Protein AF-0000000075578229 (afdb_homodimer)

InterPro domains:
  IPR000600 ROK family [PF00480] (3-303)
  IPR000600 ROK family [PTHR18964] (3-301)
  IPR043129 ATPase, nucleotide binding domain [SSF53067] (3-303)

Radius of gyration: 25.8 Å; Cα contacts (8 Å, |Δi|>4): 1495; chains: 2; bounding box: 61×75×53 Å

Organism: Acetobacterium woodii (strain ATCC 29683 / DSM 1030 / JCM 2381 / KCTC 1655 / WB1) (NCBI:txid931626)

pLDDT: mean 96.01, std 3.95, range [65.25, 98.88]

Foldseek 3Di:
DFKFWEDDLFKIKIFDADQQLDGPDMDMDTCPLVVADVVSLVVVLVRVVVRCVVVVPAAEFFYAAQAFAFLVQQWGCDHVSSRDHGHRSQCSNVVVDRHHYGYAHQQQLLVLSCCSNRDVDPFQWEKEWEAEQFIFIWTGHRLATDLDNGRPPRRLQADAFDADPDADPVGHGRGLRCQAHFNNLLVQLVVVVVVPDDWPLVPDPDSTLVVLLVRVVVPTPSSVVSLLRNLLSLLVSVQVVCVVRQGQAYEYHYDNCVSDPVSQVSNQVSNLVNHPCSPPGRHHYYYIDQHPCSRRSSRRCNVSRD/DFKFWEDDLFKIKIFDADQQLDTPDMDMDTCPLVVADVVSLVVVLVRVVVRCVVVVPAAEFFYAAQAFAFLVQQWGCDHVSSRDHGHRSQCSNVVVDRHHYGYAHQQQLLVLSCCSNRDVDPFQWEKEWEAEQFIFIWTGHNLATDLDNGRPPRRLQADAFDADPDADPVGHGRGLRCQAHFNNLLVQLVVVVVVPDDWPLVPDPDSTLVVLLVRVVVPTPSSVVSLLRNLLSLLQSVQVVCVVRQGQAYEYHYDNCVSDPVSQVSNQVSNLVNHPCSPPGRHHYYYIDQHPCSRRSSRRCNVSRD

Solvent-accessible surface area (backbone atoms only — not comparable to full-atom values): 29867 Å² total; per-residue (Å²): 106,23,30,5,24,26,47,45,52,59,39,31,37,35,30,39,22,43,86,77,62,43,74,77,45,72,51,68,50,73,45,52,50,82,66,46,68,71,52,44,51,51,52,50,50,53,52,50,52,55,51,34,70,78,40,71,85,62,52,50,38,18,34,10,35,69,47,38,35,32,46,87,42,51,30,37,50,36,23,74,69,52,71,43,63,64,39,52,59,42,57,61,47,37,74,75,35,97,42,49,62,44,58,41,38,31,40,37,15,29,31,42,24,23,40,72,65,36,65,43,43,91,51,46,28,35,36,26,38,30,22,26,75,44,33,36,21,13,39,29,53,80,54,20,60,50,45,30,61,41,22,52,19,18,36,50,20,60,25,73,56,49,89,55,98,58,67,40,93,78,72,47,62,11,24,38,25,60,42,43,10,36,50,22,40,42,52,50,51,52,54,43,44,75,74,63,52,78,54,76,67,76,75,48,84,70,83,42,50,65,49,40,51,52,38,25,76,71,62,31,65,54,33,38,50,42,51,49,50,18,22,43,53,46,8,48,53,51,25,35,48,33,22,49,50,16,42,50,31,33,31,37,28,43,68,62,41,73,58,40,66,68,54,50,51,51,29,50,53,37,19,55,76,52,34,78,46,50,91,73,50,66,53,46,75,44,64,48,63,55,66,92,49,14,26,26,44,5,12,26,49,43,81,75,27,108,106,22,32,5,23,24,49,45,54,59,39,32,37,34,30,40,22,44,86,78,62,44,74,78,45,72,50,70,49,73,44,52,48,84,67,45,69,71,52,44,52,51,52,49,49,52,51,50,53,55,51,36,71,77,40,71,85,63,54,51,36,18,35,13,35,68,47,38,35,32,48,85,43,50,30,36,49,34,22,72,70,52,71,42,64,64,38,53,58,42,57,60,48,38,74,75,35,98,42,48,62,44,60,41,38,31,40,36,14,30,31,42,22,23,39,72,65,35,65,42,43,92,52,45,27,35,35,26,38,29,23,27,75,44,32,37,21,13,39,30,52,81,53,19,60,50,45,32,61,42,23,51,19,17,37,49,18,60,26,73,55,47,89,56,97,59,68,40,94,78,72,45,63,11,22,37,25,60,42,40,10,37,51,23,38,43,52,50,52,51,55,42,44,75,72,65,51,77,55,75,68,76,73,46,85,70,82,41,51,64,48,40,52,52,37,26,76,72,61,31,65,54,35,36,50,41,51,48,50,18,21,45,52,46,8,47,50,51,24,36,49,33,23,50,51,15,43,52,31,34,30,37,28,42,66,64,42,73,57,40,65,68,52,48,52,50,28,50,53,36,21,53,75,52,34,76,47,51,91,74,50,66,53,46,77,44,65,48,64,53,66,91,48,13,26,28,44,5,12,25,48,42,82,76,27,107

Sequence (612 aa):
MGIGIDLGGTTVKGAVVNDQGEILNNRSFKTDGFRGYPEILNDMKELIKELLTLSPGEKRVGIGIPGILSGDGNTIVSCPNLNWQNIPLKHDLESELALEVLLVNDATAASIAEAAFGSTQGHKNSVMITLGTGVGGGVILNNRIISGAHGVASEIGHLLMEKNFYTCSCGKNGCLETFASATAIIKYCQMQLERGRKSTLRTVVDFDGKAILNAAKAGDPLAEEAVHRLAKYLGWAIANICGIIDPSIIAIGGGLSYAGEFLLEIIKIETIKRLTYPDIATPEIVLARFRNEAGMIGCANLQHYLMGIGIDLGGTTVKGAVVNDQGEILNNRSFKTDGFRGYPEILNDMKELIKELLTLSPGEKRVGIGIPGILSGDGNTIVSCPNLNWQNIPLKHDLESELALEVLLVNDATAASIAEAAFGSTQGHKNSVMITLGTGVGGGVILNNRIISGAHGVASEIGHLLMEKNFYTCSCGKNGCLETFASATAIIKYCQMQLERGRKSTLRTVVDFDGKAILNAAKAGDPLAEEAVHRLAKYLGWAIANICGIIDPSIIAIGGGLSYAGEFLLEIIKIETIKRLTYPDIATPEIVLARFRNEAGMIGCANLQHYL

Secondary structure (DSSP, 8-state):
-EEEEEE-SSEEEEEEE-TTS-EEEEEEEE--GGG-HHHHHHHHHHHHHHHHHH-TT--EEEEEESSEE-TTS-SEEEEGGGTEEEE-HHHHHHHHSSSEEEEEEHHHHHHHHHHHHSTTTT-SSEEEEEESSSEEEEEEETTEE---SSS-TT-GGG-B-S--SSB-TTS-BSBTHHHHSHHHHHHHHHHHHHTT---GGGG-SS-SHHHHHHHHHTT-HHHHHHHHHHHHHHHHHHHHHHHHH--SEEEEESGGGGGTHHHHHHHHHHHHTT-SSTTT---EEEE-S-GGGHHHHHHHTGGGG-/-EEEEEE-SSEEEEEEE-TTS-EEEEEEEE--GGG-HHHHHHHHHHHHHHHHHH-TT--EEEEEESSEE-TTS-SEEEEGGGTEEEE-HHHHHHHHSSSEEEEEEHHHHHHHHHHHHSTTTT-SSEEEEEESSSEEEEEEETTEE---SSS-TT-GGG-B-S--SSB-TTS-BSBTHHHHSHHHHHHHHHHHHHTT---GGGG-SS-SHHHHHHHHHTT-HHHHHHHHHHHHHHHHHHHHHHHHH--SEEEEESGGGGGTHHHHHHHHHHHHTT-SSTTT---EEEE-S-GGGHHHHHHHTGGGG-

Structure (mmCIF, N/CA/C/O backbone):
data_AF-0000000075578229-model_v1
#
loop_
_entity.id
_entity.type
_entity.pdbx_description
1 polymer 'Glucokinase GlcK'
#
loop_
_atom_site.group_PDB
_atom_site.id
_atom_site.type_symbol
_atom_site.label_atom_id
_atom_site.label_alt_id
_atom_site.label_comp_id
_atom_site.label_asym_id
_atom_site.label_entity_id
_atom_site.label_seq_id
_atom_site.pdbx_PDB_ins_code
_atom_site.Cartn_x
_atom_site.Cartn_y
_atom_site.Cartn_z
_atom_site.occupancy
_atom_site.B_iso_or_equiv
_atom_site.auth_seq_id
_atom_site.auth_comp_id
_atom_site.auth_asym_id
_atom_site.auth_atom_id
_atom_site.pdbx_PDB_model_num
ATOM 1 N N . MET A 1 1 ? 23.062 -15.328 -17.641 1 87.88 1 MET A N 1
ATOM 2 C CA . MET A 1 1 ? 22.453 -16.609 -17.281 1 87.88 1 MET A CA 1
ATOM 3 C C . MET A 1 1 ? 22.25 -16.719 -15.781 1 87.88 1 MET A C 1
ATOM 5 O O . MET A 1 1 ? 22.953 -16.062 -15.008 1 87.88 1 MET A O 1
ATOM 9 N N . GLY A 1 2 ? 21.141 -17.359 -15.398 1 95.62 2 GLY A N 1
ATOM 10 C CA . GLY A 1 2 ? 20.875 -17.609 -13.984 1 95.62 2 GLY A CA 1
ATOM 11 C C . GLY A 1 2 ? 20.172 -18.922 -13.727 1 95.62 2 GLY A C 1
ATOM 12 O O . GLY A 1 2 ? 19.656 -19.547 -14.656 1 95.62 2 GLY A O 1
ATOM 13 N N . ILE A 1 3 ? 20.328 -19.406 -12.523 1 98 3 ILE A N 1
ATOM 14 C CA . ILE A 1 3 ? 19.594 -20.594 -12.086 1 98 3 ILE A CA 1
ATOM 15 C C . ILE A 1 3 ? 18.453 -20.188 -11.164 1 98 3 ILE A C 1
ATOM 17 O O . ILE A 1 3 ? 18.656 -19.453 -10.188 1 98 3 ILE A O 1
ATOM 21 N N . GLY A 1 4 ? 17.25 -20.594 -11.523 1 98.62 4 GLY A N 1
ATOM 22 C CA . GLY A 1 4 ? 16.062 -20.312 -10.734 1 98.62 4 GLY A CA 1
ATOM 23 C C . GLY A 1 4 ? 15.312 -21.578 -10.328 1 98.62 4 GLY A C 1
ATOM 24 O O . GLY A 1 4 ? 15.148 -22.5 -11.141 1 98.62 4 GLY A O 1
ATOM 25 N N . ILE A 1 5 ? 14.914 -21.656 -9.062 1 98.44 5 ILE A N 1
ATOM 26 C CA . ILE A 1 5 ? 14.164 -22.781 -8.531 1 98.44 5 ILE A CA 1
ATOM 27 C C . ILE A 1 5 ? 12.82 -22.312 -7.98 1 98.44 5 ILE A C 1
ATOM 29 O O . ILE A 1 5 ? 12.758 -21.312 -7.246 1 98.44 5 ILE A O 1
ATOM 33 N N . ASP A 1 6 ? 11.805 -22.938 -8.344 1 97.75 6 ASP A N 1
ATOM 34 C CA . ASP A 1 6 ? 10.453 -22.719 -7.848 1 97.75 6 ASP A CA 1
ATOM 35 C C . ASP A 1 6 ? 10.031 -23.844 -6.902 1 97.75 6 ASP A C 1
ATOM 37 O O . ASP A 1 6 ? 9.672 -24.938 -7.352 1 97.75 6 ASP A O 1
ATOM 41 N N . LEU A 1 7 ? 10.086 -23.547 -5.637 1 95.88 7 LEU A N 1
ATOM 42 C CA . LEU A 1 7 ? 9.688 -24.516 -4.613 1 95.88 7 LEU A CA 1
ATOM 43 C C . LEU A 1 7 ? 8.18 -24.531 -4.43 1 95.88 7 LEU A C 1
ATOM 45 O O . LEU A 1 7 ? 7.609 -23.594 -3.865 1 95.88 7 LEU A O 1
ATOM 49 N N . GLY A 1 8 ? 7.531 -25.547 -4.926 1 90.38 8 GLY A N 1
ATOM 50 C CA . GLY A 1 8 ? 6.098 -25.703 -4.754 1 90.38 8 GLY A CA 1
ATOM 51 C C . GLY A 1 8 ? 5.734 -26.734 -3.693 1 90.38 8 GLY A C 1
ATOM 52 O O . GLY A 1 8 ? 6.598 -27.469 -3.223 1 90.38 8 GLY A O 1
ATOM 53 N N . GLY A 1 9 ? 4.492 -26.719 -3.309 1 84.94 9 GLY A N 1
ATOM 54 C CA . GLY A 1 9 ? 4.023 -27.688 -2.338 1 84.94 9 GLY A CA 1
ATOM 55 C C . GLY A 1 9 ? 4.047 -29.125 -2.861 1 84.94 9 GLY A C 1
ATOM 56 O O . GLY A 1 9 ? 4.316 -30.062 -2.107 1 84.94 9 GLY A O 1
ATOM 57 N N . THR A 1 10 ? 3.867 -29.297 -4.184 1 85.94 10 THR A N 1
ATOM 58 C CA . THR A 1 10 ? 3.766 -30.625 -4.777 1 85.94 10 THR A CA 1
ATOM 59 C C . THR A 1 10 ? 5.004 -30.938 -5.609 1 85.94 10 THR A C 1
ATOM 61 O O . THR A 1 10 ? 5.434 -32.094 -5.676 1 85.94 10 THR A O 1
ATOM 64 N N . THR A 1 11 ? 5.496 -29.922 -6.227 1 92.44 11 THR A N 1
ATOM 65 C CA . THR A 1 11 ? 6.625 -30.125 -7.129 1 92.44 11 THR A CA 1
ATOM 66 C C . THR A 1 11 ? 7.656 -29 -6.945 1 92.44 11 THR A C 1
ATOM 68 O O . THR A 1 11 ? 7.297 -27.875 -6.633 1 92.44 11 THR A O 1
ATOM 71 N N . VAL A 1 12 ? 8.82 -29.328 -7.066 1 95.88 12 VAL A N 1
ATOM 72 C CA . VAL A 1 12 ? 9.914 -28.359 -7.16 1 95.88 12 VAL A CA 1
ATOM 73 C C . VAL A 1 12 ? 10.469 -28.344 -8.578 1 95.88 12 VAL A C 1
ATOM 75 O O . VAL A 1 12 ? 10.773 -29.406 -9.141 1 95.88 12 VAL A O 1
ATOM 78 N N . LYS A 1 13 ? 10.516 -27.172 -9.148 1 97.44 13 LYS A N 1
ATOM 79 C CA . LYS A 1 13 ? 11.031 -27 -10.508 1 97.44 13 LYS A CA 1
ATOM 80 C C . LYS A 1 13 ? 12.266 -26.094 -10.516 1 97.44 13 LYS A C 1
ATOM 82 O O . LYS A 1 13 ? 12.32 -25.109 -9.781 1 97.44 13 LYS A O 1
ATOM 87 N N . GLY A 1 14 ? 13.227 -26.5 -11.25 1 98 14 GLY A N 1
ATOM 88 C CA . GLY A 1 14 ? 14.438 -25.703 -11.445 1 98 14 GLY A CA 1
ATOM 89 C C . GLY A 1 14 ? 14.828 -25.578 -12.906 1 98 14 GLY A C 1
ATOM 90 O O . GLY A 1 14 ? 14.555 -26.453 -13.719 1 98 14 GLY A O 1
ATOM 91 N N . ALA A 1 15 ? 15.508 -24.422 -13.188 1 98.12 15 ALA A N 1
ATOM 92 C CA . ALA A 1 15 ? 15.883 -24.203 -14.586 1 98.12 15 ALA A CA 1
ATOM 93 C C . ALA A 1 15 ? 17.109 -23.312 -14.703 1 98.12 15 ALA A C 1
ATOM 95 O O . ALA A 1 15 ? 17.422 -22.547 -13.789 1 98.12 15 ALA A O 1
ATOM 96 N N . VAL A 1 16 ? 17.859 -23.516 -15.773 1 98 16 VAL A N 1
ATOM 97 C CA . VAL A 1 16 ? 18.828 -22.547 -16.25 1 98 16 VAL A CA 1
ATOM 98 C C . VAL A 1 16 ? 18.156 -21.578 -17.234 1 98 16 VAL A C 1
ATOM 100 O O . VAL A 1 16 ? 17.5 -22 -18.188 1 98 16 VAL A O 1
ATOM 103 N N . VAL A 1 17 ? 18.25 -20.281 -16.891 1 97.94 17 VAL A N 1
ATOM 104 C CA . VAL A 1 17 ? 17.594 -19.25 -17.688 1 97.94 17 VAL A CA 1
ATOM 105 C C . VAL A 1 17 ? 18.641 -18.344 -18.328 1 97.94 17 VAL A C 1
ATOM 107 O O . VAL A 1 17 ? 19.578 -17.906 -17.672 1 97.94 17 VAL A O 1
ATOM 110 N N . ASN A 1 18 ? 18.547 -18.078 -19.625 1 96.5 18 ASN A N 1
ATOM 111 C CA . ASN A 1 18 ? 19.531 -17.234 -20.281 1 96.5 18 ASN A CA 1
ATOM 112 C C . ASN A 1 18 ? 19.203 -15.75 -20.125 1 96.5 18 ASN A C 1
ATOM 114 O O . ASN A 1 18 ? 18.25 -15.398 -19.406 1 96.5 18 ASN A O 1
ATOM 118 N N . ASP A 1 19 ? 19.922 -14.883 -20.812 1 94.88 19 ASP A N 1
ATOM 119 C CA . ASP A 1 19 ? 19.844 -13.438 -20.625 1 94.88 19 ASP A CA 1
ATOM 120 C C . ASP A 1 19 ? 18.609 -12.867 -21.328 1 94.88 19 ASP A C 1
ATOM 122 O O . ASP A 1 19 ? 18.297 -11.68 -21.172 1 94.88 19 ASP A O 1
ATOM 126 N N . GLN A 1 20 ? 17.891 -13.711 -21.984 1 95.94 20 GLN A N 1
ATOM 127 C CA . GLN A 1 20 ? 16.672 -13.273 -22.656 1 95.94 20 GLN A CA 1
ATOM 128 C C . GLN A 1 20 ? 15.43 -13.805 -21.953 1 95.94 20 GLN A C 1
ATOM 130 O O . GLN A 1 20 ? 14.305 -13.594 -22.422 1 95.94 20 GLN A O 1
ATOM 135 N N . GLY A 1 21 ? 15.641 -14.484 -20.859 1 96.31 21 GLY A N 1
ATOM 136 C CA . GLY A 1 21 ? 14.516 -15.016 -20.094 1 96.31 21 GLY A CA 1
ATOM 137 C C . GLY A 1 21 ? 14.031 -16.359 -20.609 1 96.31 21 GLY A C 1
ATOM 138 O O . GLY A 1 21 ? 12.945 -16.812 -20.234 1 96.31 21 GLY A O 1
ATOM 139 N N . GLU A 1 22 ? 14.828 -16.984 -21.422 1 97.38 22 GLU A N 1
ATOM 140 C CA . GLU A 1 22 ? 14.445 -18.297 -21.953 1 97.38 22 GLU A CA 1
ATOM 141 C C . GLU A 1 22 ? 14.977 -19.422 -21.094 1 97.38 22 GLU A C 1
ATOM 143 O O . GLU A 1 22 ? 16.125 -19.391 -20.641 1 97.38 22 GLU A O 1
ATOM 148 N N . ILE A 1 23 ? 14.18 -20.375 -20.875 1 97.44 23 ILE A N 1
ATOM 149 C CA . ILE A 1 23 ? 14.594 -21.562 -20.156 1 97.44 23 ILE A CA 1
ATOM 150 C C . ILE A 1 23 ? 15.398 -22.484 -21.062 1 97.44 23 ILE A C 1
ATOM 152 O O . ILE A 1 23 ? 14.891 -22.953 -22.078 1 97.44 23 ILE A O 1
ATOM 156 N N . LEU A 1 24 ? 16.594 -22.734 -20.766 1 96.38 24 LEU A N 1
ATOM 157 C CA . LEU A 1 24 ? 17.484 -23.578 -21.562 1 96.38 24 LEU A CA 1
ATOM 158 C C . LEU A 1 24 ? 17.312 -25.047 -21.172 1 96.38 24 LEU A C 1
ATOM 160 O O . LEU A 1 24 ? 17.344 -25.938 -22.031 1 96.38 24 LEU A O 1
ATOM 164 N N . ASN A 1 25 ? 17.234 -25.297 -19.922 1 93.44 25 ASN A N 1
ATOM 165 C CA . ASN A 1 25 ? 17.047 -26.609 -19.312 1 93.44 25 ASN A CA 1
ATOM 166 C C . ASN A 1 25 ? 16.219 -26.516 -18.031 1 93.44 25 ASN A C 1
ATOM 168 O O . ASN A 1 25 ? 16.234 -25.5 -17.359 1 93.44 25 ASN A O 1
ATOM 172 N N . ASN A 1 26 ? 15.477 -27.516 -17.891 1 94.88 26 ASN A N 1
ATOM 173 C CA . ASN A 1 26 ? 14.703 -27.562 -16.641 1 94.88 26 ASN A CA 1
ATOM 174 C C . ASN A 1 26 ? 14.664 -28.969 -16.062 1 94.88 26 ASN A C 1
ATOM 176 O O . ASN A 1 26 ? 14.898 -29.953 -16.781 1 94.88 26 ASN A O 1
ATOM 180 N N . ARG A 1 27 ? 14.578 -29.047 -14.828 1 95.69 27 ARG A N 1
ATOM 181 C CA . ARG A 1 27 ? 14.438 -30.266 -14.039 1 95.69 27 ARG A CA 1
ATOM 182 C C . ARG A 1 27 ? 13.375 -30.094 -12.961 1 95.69 27 ARG A C 1
ATOM 184 O O . ARG A 1 27 ? 13.047 -28.969 -12.57 1 95.69 27 ARG A O 1
ATOM 191 N N . SER A 1 28 ? 12.82 -31.203 -12.586 1 95.81 28 SER A N 1
ATOM 192 C CA . SER A 1 28 ? 11.844 -31.125 -11.508 1 95.81 28 SER A CA 1
ATOM 193 C C . SER A 1 28 ? 11.805 -32.438 -10.703 1 95.81 28 SER A C 1
ATOM 195 O O . SER A 1 28 ? 12.32 -33.438 -11.148 1 95.81 28 SER A O 1
ATOM 197 N N . PHE A 1 29 ? 11.312 -32.406 -9.508 1 93.88 29 PHE A N 1
ATOM 198 C CA . PHE A 1 29 ? 11.008 -33.562 -8.688 1 93.88 29 PHE A CA 1
ATOM 199 C C . PHE A 1 29 ? 9.773 -33.312 -7.828 1 93.88 29 PHE A C 1
ATOM 201 O O . PHE A 1 29 ? 9.375 -32.156 -7.629 1 93.88 29 PHE A O 1
ATOM 208 N N . LYS A 1 30 ? 9.195 -34.375 -7.379 1 91.75 30 LYS A N 1
ATOM 209 C CA . LYS A 1 30 ? 8.031 -34.281 -6.504 1 91.75 30 LYS A CA 1
ATOM 210 C C . LYS A 1 30 ? 8.453 -33.969 -5.066 1 91.75 30 LYS A C 1
ATOM 212 O O . LYS A 1 30 ? 9.398 -34.562 -4.551 1 91.75 30 LYS A O 1
ATOM 217 N N . THR A 1 31 ? 7.988 -32.906 -4.422 1 81.38 31 THR A N 1
ATOM 218 C CA . THR A 1 31 ? 8.312 -32.531 -3.053 1 81.38 31 THR A CA 1
ATOM 219 C C . THR A 1 31 ? 7.824 -33.562 -2.061 1 81.38 31 THR A C 1
ATOM 221 O O . THR A 1 31 ? 8.555 -33.969 -1.141 1 81.38 31 THR A O 1
ATOM 224 N N . ASP A 1 32 ? 6.688 -34.281 -2.307 1 76.19 32 ASP A N 1
ATOM 225 C CA . ASP A 1 32 ? 6.031 -35.188 -1.364 1 76.19 32 ASP A CA 1
ATOM 226 C C . ASP A 1 32 ? 6.07 -34.625 0.054 1 76.19 32 ASP A C 1
ATOM 228 O O . ASP A 1 32 ? 6.918 -35 0.86 1 76.19 32 ASP A O 1
ATOM 232 N N . GLY A 1 33 ? 5.266 -33.656 0.444 1 65.25 33 GLY A N 1
ATOM 233 C CA . GLY A 1 33 ? 5.223 -32.938 1.703 1 65.25 33 GLY A CA 1
ATOM 234 C C . GLY A 1 33 ? 5.375 -33.844 2.916 1 65.25 33 GLY A C 1
ATOM 235 O O . GLY A 1 33 ? 5.785 -33.375 3.986 1 65.25 33 GLY A O 1
ATOM 236 N N . PHE A 1 34 ? 5.219 -35.062 2.75 1 72.75 34 PHE A N 1
ATOM 237 C CA . PHE A 1 34 ? 5.266 -36.031 3.848 1 72.75 34 PHE A CA 1
ATOM 238 C C . PHE A 1 34 ? 6.699 -36.438 4.148 1 72.75 34 PHE A C 1
ATOM 240 O O . PHE A 1 34 ? 6.996 -36.938 5.238 1 72.75 34 PHE A O 1
ATOM 247 N N . ARG A 1 35 ? 7.664 -36.312 3.301 1 81.31 35 ARG A N 1
ATOM 248 C CA . ARG A 1 35 ? 9.047 -36.75 3.473 1 81.31 35 ARG A CA 1
ATOM 249 C C . ARG A 1 35 ? 9.797 -35.844 4.449 1 81.31 35 ARG A C 1
ATOM 251 O O . ARG A 1 35 ? 10.82 -36.25 5.004 1 81.31 35 ARG A O 1
ATOM 258 N N . GLY A 1 36 ? 9.328 -34.656 4.719 1 87.25 36 GLY A N 1
ATOM 259 C CA . GLY A 1 36 ? 9.961 -33.75 5.656 1 87.25 36 GLY A CA 1
ATOM 260 C C . GLY A 1 36 ? 11.055 -32.906 5.031 1 87.25 36 GLY A C 1
ATOM 261 O O . GLY A 1 36 ? 11.453 -33.156 3.889 1 87.25 36 GLY A O 1
ATOM 262 N N . TYR A 1 37 ? 11.727 -31.984 5.801 1 93.62 37 TYR A N 1
ATOM 263 C CA . TYR A 1 37 ? 12.672 -30.969 5.344 1 93.62 37 TYR A CA 1
ATOM 264 C C . TYR A 1 37 ? 13.984 -31.609 4.918 1 93.62 37 TYR A C 1
ATOM 266 O O . TYR A 1 37 ? 14.508 -31.297 3.842 1 93.62 37 TYR A O 1
ATOM 274 N N . PRO A 1 38 ? 14.562 -32.625 5.609 1 94.12 38 PRO A N 1
ATOM 275 C CA . PRO A 1 38 ? 15.867 -33.156 5.227 1 94.12 38 PRO A CA 1
ATOM 276 C C . PRO A 1 38 ? 15.852 -33.812 3.852 1 94.12 38 PRO A C 1
ATOM 278 O O . PRO A 1 38 ? 16.812 -33.688 3.086 1 94.12 38 PRO A O 1
ATOM 281 N N . GLU A 1 39 ? 14.82 -34.469 3.602 1 94.19 39 GLU A N 1
ATOM 282 C CA . GLU A 1 39 ? 14.719 -35.156 2.32 1 94.19 39 GLU A CA 1
ATOM 283 C C . GLU A 1 39 ? 14.57 -34.188 1.168 1 94.19 39 GLU A C 1
ATOM 285 O O . GLU A 1 39 ? 15.203 -34.344 0.121 1 94.19 39 GLU A O 1
ATOM 290 N N . ILE A 1 40 ? 13.75 -33.219 1.378 1 94.19 40 ILE A N 1
ATOM 291 C CA . ILE A 1 40 ? 13.555 -32.188 0.35 1 94.19 40 ILE A CA 1
ATOM 292 C C . ILE A 1 40 ? 14.859 -31.422 0.13 1 94.19 40 ILE A C 1
ATOM 294 O O . ILE A 1 40 ? 15.211 -31.109 -1.007 1 94.19 40 ILE A O 1
ATOM 298 N N . LEU A 1 41 ? 15.539 -31.172 1.217 1 95.56 41 LEU A N 1
ATOM 299 C CA . LEU A 1 41 ? 16.828 -30.484 1.137 1 95.56 41 LEU A CA 1
ATOM 300 C C . LEU A 1 41 ? 17.812 -31.281 0.278 1 95.56 41 LEU A C 1
ATOM 302 O O . LEU A 1 41 ? 18.5 -30.703 -0.564 1 95.56 41 LEU A O 1
ATOM 306 N N . ASN A 1 42 ? 17.844 -32.562 0.524 1 95.81 42 ASN A N 1
ATOM 307 C CA . ASN A 1 42 ? 18.734 -33.406 -0.252 1 95.81 42 ASN A CA 1
ATOM 308 C C . ASN A 1 42 ? 18.375 -33.406 -1.735 1 95.81 42 ASN A C 1
ATOM 310 O O . ASN A 1 42 ? 19.266 -33.312 -2.592 1 95.81 42 ASN A O 1
ATOM 314 N N . ASP A 1 43 ? 17.109 -33.5 -1.987 1 95.94 43 ASP A N 1
ATOM 315 C CA . ASP A 1 43 ? 16.641 -33.469 -3.373 1 95.94 43 ASP A CA 1
ATOM 316 C C . ASP A 1 43 ? 17 -32.125 -4.016 1 95.94 43 ASP A C 1
ATOM 318 O O . ASP A 1 43 ? 17.359 -32.062 -5.195 1 95.94 43 ASP A O 1
ATOM 322 N N . MET A 1 44 ? 16.859 -31.078 -3.301 1 96.5 44 MET A N 1
ATOM 323 C CA . MET A 1 44 ? 17.188 -29.75 -3.795 1 96.5 44 MET A CA 1
ATOM 324 C C . MET A 1 44 ? 18.672 -29.625 -4.117 1 96.5 44 MET A C 1
ATOM 326 O O . MET A 1 44 ? 19.047 -29.031 -5.125 1 96.5 44 MET A O 1
ATOM 330 N N . LYS A 1 45 ? 19.469 -30.188 -3.258 1 96.94 45 LYS A N 1
ATOM 331 C CA . LYS A 1 45 ? 20.906 -30.188 -3.5 1 96.94 45 LYS A CA 1
ATOM 332 C C . LYS A 1 45 ? 21.25 -30.891 -4.805 1 96.94 45 LYS A C 1
ATOM 334 O O . LYS A 1 45 ? 22.047 -30.391 -5.605 1 96.94 45 LYS A O 1
ATOM 339 N N . GLU A 1 46 ? 20.656 -32 -4.918 1 96.94 46 GLU A N 1
ATOM 340 C CA . GLU A 1 46 ? 20.906 -32.781 -6.137 1 96.94 46 GLU A CA 1
ATOM 341 C C . GLU A 1 46 ? 20.422 -32 -7.371 1 96.94 46 GLU A C 1
ATOM 343 O O . GLU A 1 46 ? 21.109 -32 -8.398 1 96.94 46 GLU A O 1
ATOM 348 N N . LEU A 1 47 ? 19.266 -31.406 -7.242 1 97.31 47 LEU A N 1
ATOM 349 C CA . LEU A 1 47 ? 18.719 -30.609 -8.336 1 97.31 47 LEU A CA 1
ATOM 350 C C . LEU A 1 47 ? 19.672 -29.484 -8.711 1 97.31 47 LEU A C 1
ATOM 352 O O . LEU A 1 47 ? 19.969 -29.266 -9.891 1 97.31 47 LEU A O 1
ATOM 356 N N . ILE A 1 48 ? 20.141 -28.766 -7.723 1 97.25 48 ILE A N 1
ATOM 357 C CA . ILE A 1 48 ? 21.016 -27.609 -7.941 1 97.25 48 ILE A CA 1
ATOM 358 C C . ILE A 1 48 ? 22.328 -28.078 -8.57 1 97.25 48 ILE A C 1
ATOM 360 O O . ILE A 1 48 ? 22.828 -27.453 -9.508 1 97.25 48 ILE A O 1
ATOM 364 N N . LYS A 1 49 ? 22.875 -29.203 -8.109 1 96.12 49 LYS A N 1
ATOM 365 C CA . LYS A 1 49 ? 24.109 -29.75 -8.68 1 96.12 49 LYS A CA 1
ATOM 366 C C . LYS A 1 49 ? 23.938 -30.078 -10.156 1 96.12 49 LYS A C 1
ATOM 368 O O . LYS A 1 49 ? 24.812 -29.781 -10.969 1 96.12 49 LYS A O 1
ATOM 373 N N . GLU A 1 50 ? 22.812 -30.672 -10.43 1 96.12 50 GLU A N 1
ATOM 374 C CA . GLU A 1 50 ? 22.531 -31 -11.828 1 96.12 50 GLU A CA 1
ATOM 375 C C . GLU A 1 50 ? 22.469 -29.734 -12.688 1 96.12 50 GLU A C 1
ATOM 377 O O . GLU A 1 50 ? 23.031 -29.703 -13.789 1 96.12 50 GLU A O 1
ATOM 382 N N . LEU A 1 51 ? 21.797 -28.734 -12.211 1 96.56 51 LEU A N 1
ATOM 383 C CA . LEU A 1 51 ? 21.672 -27.484 -12.961 1 96.56 51 LEU A CA 1
ATOM 384 C C . LEU A 1 51 ? 23.016 -26.812 -13.117 1 96.56 51 LEU A C 1
ATOM 386 O O . LEU A 1 51 ? 23.281 -26.188 -14.148 1 96.56 51 LEU A O 1
ATOM 390 N N . LEU A 1 52 ? 23.859 -26.938 -12.133 1 94.88 52 LEU A N 1
ATOM 391 C CA . LEU A 1 52 ? 25.188 -26.328 -12.172 1 94.88 52 LEU A CA 1
ATOM 392 C C . LEU A 1 52 ? 26.062 -27 -13.234 1 94.88 52 LEU A C 1
ATOM 394 O O . LEU A 1 52 ? 26.922 -26.359 -13.828 1 94.88 52 LEU A O 1
ATOM 398 N N . THR A 1 53 ? 25.844 -28.266 -13.461 1 94.75 53 THR A N 1
ATOM 399 C CA . THR A 1 53 ? 26.562 -28.953 -14.523 1 94.75 53 THR A CA 1
ATOM 400 C C . THR A 1 53 ? 26.203 -28.391 -15.891 1 94.75 53 THR A C 1
ATOM 402 O O . THR A 1 53 ? 27.031 -28.344 -16.797 1 94.75 53 THR A O 1
ATOM 405 N N . LEU A 1 54 ? 25 -27.891 -15.969 1 93.12 54 LEU A N 1
ATOM 406 C CA . LEU A 1 54 ? 24.5 -27.344 -17.219 1 93.12 54 LEU A CA 1
ATOM 407 C C . LEU A 1 54 ? 24.922 -25.875 -17.359 1 93.12 54 LEU A C 1
ATOM 409 O O . LEU A 1 54 ? 24.891 -25.328 -18.469 1 93.12 54 LEU A O 1
ATOM 413 N N . SER A 1 55 ? 25.328 -25.266 -16.281 1 91.94 55 SER A N 1
ATOM 414 C CA . SER A 1 55 ? 25.781 -23.875 -16.25 1 91.94 55 SER A CA 1
ATOM 415 C C . SER A 1 55 ? 26.953 -23.703 -15.289 1 91.94 55 SER A C 1
ATOM 417 O O . SER A 1 55 ? 26.844 -23.016 -14.266 1 91.94 55 SER A O 1
ATOM 419 N N . PRO A 1 56 ? 28.078 -24.234 -15.555 1 8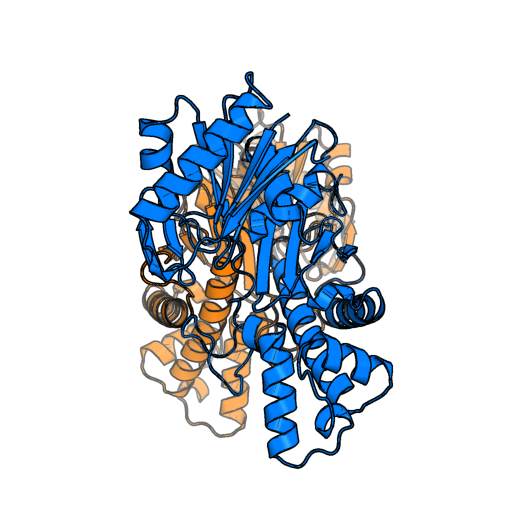8.44 56 PRO A N 1
ATOM 420 C CA . PRO A 1 56 ? 29.203 -24.312 -14.625 1 88.44 56 PRO A CA 1
ATOM 421 C C . PRO A 1 56 ? 29.703 -22.938 -14.188 1 88.44 56 PRO A C 1
ATOM 423 O O . PRO A 1 56 ? 30.281 -22.797 -13.109 1 88.44 56 PRO A O 1
ATOM 426 N N . GLY A 1 57 ? 29.438 -21.844 -14.82 1 88.88 57 GLY A N 1
ATOM 427 C CA . GLY A 1 57 ? 29.938 -20.531 -14.445 1 88.88 57 GLY A CA 1
ATOM 428 C C . GLY A 1 57 ? 29.016 -19.797 -13.492 1 88.88 57 GLY A C 1
ATOM 429 O O . GLY A 1 57 ? 29.391 -18.734 -12.961 1 88.88 57 GLY A O 1
ATOM 430 N N . GLU A 1 58 ? 27.969 -20.438 -13.195 1 92.19 58 GLU A N 1
ATOM 431 C CA . GLU A 1 58 ? 27.016 -19.75 -12.336 1 92.19 58 GLU A CA 1
ATOM 432 C C . GLU A 1 58 ? 27.391 -19.906 -10.867 1 92.19 58 GLU A C 1
ATOM 434 O O . GLU A 1 58 ? 27.766 -20.984 -10.414 1 92.19 58 GLU A O 1
ATOM 439 N N . LYS A 1 59 ? 27.297 -18.781 -10.109 1 94.38 59 LYS A N 1
ATOM 440 C CA . LYS A 1 59 ? 27.719 -18.766 -8.711 1 94.38 59 LYS A CA 1
ATOM 441 C C . LYS A 1 59 ? 26.562 -18.438 -7.789 1 94.38 59 LYS A C 1
ATOM 443 O O . LYS A 1 59 ? 26.734 -18.297 -6.578 1 94.38 59 LYS A O 1
ATOM 448 N N . ARG A 1 60 ? 25.422 -18.297 -8.352 1 96.62 60 ARG A N 1
ATOM 449 C CA . ARG A 1 60 ? 24.25 -17.922 -7.562 1 96.62 60 ARG A CA 1
ATOM 450 C C . ARG A 1 60 ? 23.016 -18.719 -8.008 1 96.62 60 ARG A C 1
ATOM 452 O O . ARG A 1 60 ? 22.891 -19.062 -9.18 1 96.62 60 ARG A O 1
ATOM 459 N N . VAL A 1 61 ? 22.141 -18.984 -7.082 1 98.12 61 VAL A N 1
ATOM 460 C CA . VAL A 1 61 ? 20.844 -19.594 -7.363 1 98.12 61 VAL A CA 1
ATOM 461 C C . VAL A 1 61 ? 19.734 -18.844 -6.617 1 98.12 61 VAL A C 1
ATOM 463 O O . VAL A 1 61 ? 19.922 -18.469 -5.457 1 98.12 61 VAL A O 1
ATOM 466 N N . GLY A 1 62 ? 18.703 -18.484 -7.316 1 98.5 62 GLY A N 1
ATOM 467 C CA . GLY A 1 62 ? 17.5 -17.938 -6.688 1 98.5 62 GLY A CA 1
ATOM 468 C C . GLY A 1 62 ? 16.438 -18.984 -6.445 1 98.5 62 GLY A C 1
ATOM 469 O O . GLY A 1 62 ? 16.219 -19.859 -7.281 1 98.5 62 GLY A O 1
ATOM 470 N N . ILE A 1 63 ? 15.773 -18.922 -5.309 1 98.5 63 ILE A N 1
ATOM 471 C CA . ILE A 1 63 ? 14.742 -19.891 -4.957 1 98.5 63 ILE A CA 1
ATOM 472 C C . ILE A 1 63 ? 13.477 -19.156 -4.52 1 98.5 63 ILE A C 1
ATOM 474 O O . ILE A 1 63 ? 13.516 -18.312 -3.629 1 98.5 63 ILE A O 1
ATOM 478 N N . GLY A 1 64 ? 12.375 -19.469 -5.176 1 97.88 64 GLY A N 1
ATOM 479 C CA . GLY A 1 64 ? 11.062 -18.969 -4.781 1 97.88 64 GLY A CA 1
ATOM 480 C C . GLY A 1 64 ? 10.375 -19.844 -3.754 1 97.88 64 GLY A C 1
ATOM 481 O O . GLY A 1 64 ? 10.25 -21.062 -3.949 1 97.88 64 GLY A O 1
ATOM 482 N N . ILE A 1 65 ? 9.922 -19.266 -2.693 1 95.94 65 ILE A N 1
ATOM 483 C CA . ILE A 1 65 ? 9.336 -20 -1.573 1 95.94 65 ILE A CA 1
ATOM 484 C C . ILE A 1 65 ? 7.859 -19.641 -1.449 1 95.94 65 ILE A C 1
ATOM 486 O O . ILE A 1 65 ? 7.484 -18.469 -1.467 1 95.94 65 ILE A O 1
ATOM 490 N N . PRO A 1 66 ? 7.004 -20.656 -1.299 1 92.75 66 PRO A N 1
ATOM 491 C CA . PRO A 1 66 ? 5.59 -20.375 -1.048 1 92.75 66 PRO A CA 1
ATOM 492 C C . PRO A 1 66 ? 5.297 -20.078 0.421 1 92.75 66 PRO A C 1
ATOM 494 O O . PRO A 1 66 ? 4.531 -20.797 1.063 1 92.75 66 PRO A O 1
ATOM 497 N N . GLY A 1 67 ? 5.859 -18.984 0.904 1 91.88 67 GLY A N 1
ATOM 498 C CA . GLY A 1 67 ? 5.676 -18.656 2.311 1 91.88 67 GLY A CA 1
ATOM 499 C C . GLY A 1 67 ? 6.332 -17.344 2.711 1 91.88 67 GLY A C 1
ATOM 500 O O . GLY A 1 67 ? 6.477 -16.453 1.887 1 91.88 67 GLY A O 1
ATOM 501 N N . ILE A 1 68 ? 6.656 -17.281 4.023 1 92.75 68 ILE A N 1
ATOM 502 C CA . ILE A 1 68 ? 7.152 -16.047 4.617 1 92.75 68 ILE A CA 1
ATOM 503 C C . ILE A 1 68 ? 8.641 -16.188 4.926 1 92.75 68 ILE A C 1
ATOM 505 O O . ILE A 1 68 ? 9.078 -17.188 5.488 1 92.75 68 ILE A O 1
ATOM 509 N N . LEU A 1 69 ? 9.391 -15.211 4.512 1 95.56 69 LEU A N 1
ATOM 510 C CA . LEU A 1 69 ? 10.82 -15.148 4.812 1 95.56 69 LEU A CA 1
ATOM 511 C C . LEU A 1 69 ? 11.086 -14.164 5.949 1 95.56 69 LEU A C 1
ATOM 513 O O . LEU A 1 69 ? 10.281 -13.273 6.211 1 95.56 69 LEU A O 1
ATOM 517 N N . SER A 1 70 ? 12.203 -14.391 6.582 1 94.31 70 SER A N 1
ATOM 518 C CA . SER A 1 70 ? 12.656 -13.43 7.586 1 94.31 70 SER A CA 1
ATOM 519 C C . SER A 1 70 ? 13.039 -12.102 6.945 1 94.31 70 SER A C 1
ATOM 521 O O . SER A 1 70 ? 13.273 -12.031 5.738 1 94.31 70 SER A O 1
ATOM 523 N N . GLY A 1 71 ? 13.07 -11.133 7.742 1 89.88 71 GLY A N 1
ATOM 524 C CA . GLY A 1 71 ? 13.406 -9.805 7.25 1 89.88 71 GLY A CA 1
ATOM 525 C C . GLY A 1 71 ? 14.734 -9.758 6.512 1 89.88 71 GLY A C 1
ATOM 526 O O . GLY A 1 71 ? 14.883 -9.016 5.543 1 89.88 71 GLY A O 1
ATOM 527 N N . ASP A 1 72 ? 15.656 -10.562 6.918 1 91.56 72 ASP A N 1
ATOM 528 C CA . ASP A 1 72 ? 16.984 -10.57 6.297 1 91.56 72 ASP A CA 1
ATOM 529 C C . ASP A 1 72 ? 17.016 -11.5 5.09 1 91.56 72 ASP A C 1
ATOM 531 O O . ASP A 1 72 ? 18.031 -11.609 4.406 1 91.56 72 ASP A O 1
ATOM 535 N N . GLY A 1 73 ? 15.852 -12.219 4.855 1 92.81 73 GLY A N 1
ATOM 536 C CA . GLY A 1 73 ? 15.734 -13.055 3.672 1 92.81 73 GLY A CA 1
ATOM 537 C C . GLY A 1 73 ? 16.469 -14.375 3.797 1 92.81 73 GLY A C 1
ATOM 538 O O . GLY A 1 73 ? 16.625 -15.102 2.814 1 92.81 73 GLY A O 1
ATOM 539 N N . ASN A 1 74 ? 16.844 -14.758 5.02 1 94.69 74 ASN A N 1
ATOM 540 C CA . ASN A 1 74 ? 17.75 -15.898 5.152 1 94.69 74 ASN A CA 1
ATOM 541 C C . ASN A 1 74 ? 17.016 -17.125 5.68 1 94.69 74 ASN A C 1
ATOM 543 O O . ASN A 1 74 ? 17.516 -18.25 5.562 1 94.69 74 ASN A O 1
ATOM 547 N N . THR A 1 75 ? 15.867 -16.891 6.312 1 96.38 75 THR A N 1
ATOM 548 C CA . THR A 1 75 ? 15.148 -17.984 6.977 1 96.38 75 THR A CA 1
ATOM 549 C C . THR A 1 75 ? 13.711 -18.062 6.48 1 96.38 75 THR A C 1
ATOM 551 O O . THR A 1 75 ? 13.055 -17.031 6.301 1 96.38 75 THR A O 1
ATOM 554 N N . ILE A 1 76 ? 13.305 -19.266 6.199 1 96.5 76 ILE A N 1
ATOM 555 C CA . ILE A 1 76 ? 11.883 -19.484 5.957 1 96.5 76 ILE A CA 1
ATOM 556 C C . ILE A 1 76 ? 11.133 -19.531 7.289 1 96.5 76 ILE A C 1
ATOM 558 O O . ILE A 1 76 ? 11.195 -20.531 8.016 1 96.5 76 ILE A O 1
ATOM 562 N N . VAL A 1 77 ? 10.414 -18.516 7.547 1 95.38 77 VAL A N 1
ATOM 563 C CA . VAL A 1 77 ? 9.703 -18.391 8.812 1 95.38 77 VAL A CA 1
ATOM 564 C C . VAL A 1 77 ? 8.508 -19.359 8.82 1 95.38 77 VAL A C 1
ATOM 566 O O . VAL A 1 77 ? 8.258 -20.031 9.82 1 95.38 77 VAL A O 1
ATOM 569 N N . SER A 1 78 ? 7.844 -19.375 7.695 1 92.62 78 SER A N 1
ATOM 570 C CA . SER A 1 78 ? 6.68 -20.25 7.594 1 92.62 78 SER A CA 1
ATOM 571 C C . SER A 1 78 ? 6.406 -20.641 6.145 1 92.62 78 SER A C 1
ATOM 573 O O . SER A 1 78 ? 6.488 -19.812 5.246 1 92.62 78 SER A O 1
ATOM 575 N N . CYS A 1 79 ? 6.156 -21.859 5.914 1 91.38 79 CYS A N 1
ATOM 576 C CA . CYS A 1 79 ? 5.691 -22.453 4.664 1 91.38 79 CYS A CA 1
ATOM 577 C C . CYS A 1 79 ? 4.637 -23.531 4.926 1 91.38 79 CYS A C 1
ATOM 579 O O . CYS A 1 79 ? 4.957 -24.703 5.031 1 91.38 79 CYS A O 1
ATOM 581 N N . PRO A 1 80 ? 3.416 -23.125 4.965 1 84.12 80 PRO A N 1
ATOM 582 C CA . PRO A 1 80 ? 2.352 -24.016 5.438 1 84.12 80 PRO A CA 1
ATOM 583 C C . PRO A 1 80 ? 2.18 -25.25 4.555 1 84.12 80 PRO A C 1
ATOM 585 O O . PRO A 1 80 ? 1.976 -26.359 5.066 1 84.12 80 PRO A O 1
ATOM 588 N N . ASN A 1 81 ? 2.311 -25.125 3.281 1 84 81 ASN A N 1
ATOM 589 C CA . ASN A 1 81 ? 2.078 -26.234 2.369 1 84 81 ASN A CA 1
ATOM 590 C C . ASN A 1 81 ? 3.088 -27.359 2.588 1 84 81 ASN A C 1
ATOM 592 O O . ASN A 1 81 ? 2.844 -28.5 2.203 1 84 81 ASN A O 1
ATOM 596 N N . LEU A 1 82 ? 4.23 -27.031 3.17 1 90.06 82 LEU A N 1
ATOM 597 C CA . LEU A 1 82 ? 5.289 -28 3.402 1 90.06 82 LEU A CA 1
ATOM 598 C C . LEU A 1 82 ? 5.473 -28.266 4.895 1 90.06 82 LEU A C 1
ATOM 600 O O . LEU A 1 82 ? 6.363 -29.016 5.293 1 90.06 82 LEU A O 1
ATOM 604 N N . ASN A 1 83 ? 4.672 -27.562 5.684 1 89.56 83 ASN A N 1
ATOM 605 C CA . ASN A 1 83 ? 4.758 -27.641 7.137 1 89.56 83 ASN A CA 1
ATOM 606 C C . ASN A 1 83 ? 6.145 -27.25 7.637 1 89.56 83 ASN A C 1
ATOM 608 O O . ASN A 1 83 ? 6.715 -27.922 8.492 1 89.56 83 ASN A O 1
ATOM 612 N N . TRP A 1 84 ? 6.754 -26.328 7.004 1 92.75 84 TRP A N 1
ATOM 613 C CA . TRP A 1 84 ? 8.062 -25.797 7.387 1 92.75 84 TRP A CA 1
ATOM 614 C C . TRP A 1 84 ? 7.918 -24.609 8.336 1 92.75 84 TRP A C 1
ATOM 616 O O . TRP A 1 84 ? 7.047 -23.766 8.141 1 92.75 84 TRP A O 1
ATOM 626 N N . GLN A 1 85 ? 8.641 -24.594 9.367 1 93.75 85 GLN A N 1
ATOM 627 C CA . GLN A 1 85 ? 8.719 -23.484 10.328 1 93.75 85 GLN A CA 1
ATOM 628 C C . GLN A 1 85 ? 10.164 -23.188 10.703 1 93.75 85 GLN A C 1
ATOM 630 O O . GLN A 1 85 ? 10.867 -24.047 11.234 1 93.75 85 GLN A O 1
ATOM 635 N N . ASN A 1 86 ? 10.57 -22.031 10.398 1 95.69 86 ASN A N 1
ATOM 636 C CA . ASN A 1 86 ? 11.898 -21.562 10.758 1 95.69 86 ASN A CA 1
ATOM 637 C C . ASN A 1 86 ? 12.992 -22.453 10.18 1 95.69 86 ASN A C 1
ATOM 639 O O . ASN A 1 86 ? 13.859 -22.922 10.914 1 95.69 86 ASN A O 1
ATOM 643 N N . ILE A 1 87 ? 12.93 -22.609 8.953 1 96.06 87 ILE A N 1
ATOM 644 C CA . ILE A 1 87 ? 13.859 -23.469 8.234 1 96.06 87 ILE A CA 1
ATOM 645 C C . ILE A 1 87 ? 15.016 -22.625 7.695 1 96.06 87 ILE A C 1
ATOM 647 O O . ILE A 1 87 ? 14.805 -21.625 7.008 1 96.06 87 ILE A O 1
ATOM 651 N N . PRO A 1 88 ? 16.266 -22.969 7.984 1 97.06 88 PRO A N 1
ATOM 652 C CA . PRO A 1 88 ? 17.438 -22.234 7.477 1 97.06 88 PRO A CA 1
ATOM 653 C C . PRO A 1 88 ? 17.906 -22.766 6.125 1 97.06 88 PRO A C 1
ATOM 655 O O . PRO A 1 88 ? 19.078 -23.125 5.977 1 97.06 88 PRO A O 1
ATOM 658 N N . LEU A 1 89 ? 17.047 -22.75 5.117 1 96.69 89 LEU A N 1
ATOM 659 C CA . LEU A 1 89 ? 17.281 -23.328 3.803 1 96.69 89 LEU A CA 1
ATOM 660 C C . LEU A 1 89 ? 18.531 -22.734 3.164 1 96.69 89 LEU A C 1
ATOM 662 O O . LEU A 1 89 ? 19.375 -23.453 2.625 1 96.69 89 LEU A O 1
ATOM 666 N N . LYS A 1 90 ? 18.688 -21.406 3.143 1 97.75 90 LYS A N 1
ATOM 667 C CA . LYS A 1 90 ? 19.828 -20.719 2.557 1 97.75 90 LYS A CA 1
ATOM 668 C C . LYS A 1 90 ? 21.141 -21.219 3.158 1 97.75 90 LYS A C 1
ATOM 670 O O . LYS A 1 90 ? 22.047 -21.625 2.43 1 97.75 90 LYS A O 1
ATOM 675 N N . HIS A 1 91 ? 21.203 -21.203 4.473 1 97.44 91 HIS A N 1
ATOM 676 C CA . HIS A 1 91 ? 22.391 -21.656 5.18 1 97.44 91 HIS A CA 1
ATOM 677 C C . HIS A 1 91 ? 22.719 -23.109 4.832 1 97.44 91 HIS A C 1
ATOM 679 O O . HIS A 1 91 ? 23.875 -23.422 4.535 1 97.44 91 HIS A O 1
ATOM 685 N N . ASP A 1 92 ? 21.703 -23.938 4.875 1 97.19 92 ASP A N 1
ATOM 686 C CA . ASP A 1 92 ? 21.922 -25.359 4.668 1 97.19 92 ASP A CA 1
ATOM 687 C C . ASP A 1 92 ? 22.391 -25.656 3.244 1 97.19 92 ASP A C 1
ATOM 689 O O . ASP A 1 92 ? 23.234 -26.531 3.029 1 97.19 92 ASP A O 1
ATOM 693 N N . LEU A 1 93 ? 21.875 -24.922 2.314 1 97.5 93 LEU A N 1
ATOM 694 C CA . LEU A 1 93 ? 22.297 -25.125 0.93 1 97.5 93 LEU A CA 1
ATOM 695 C C . LEU A 1 93 ? 23.688 -24.547 0.7 1 97.5 93 LEU A C 1
ATOM 697 O O . LEU A 1 93 ? 24.516 -25.188 0.054 1 97.5 93 LEU A O 1
ATOM 701 N N . GLU A 1 94 ? 23.938 -23.375 1.229 1 97.06 94 GLU A N 1
ATOM 702 C CA . GLU A 1 94 ? 25.219 -22.703 1.014 1 97.06 94 GLU A CA 1
ATOM 703 C C . GLU A 1 94 ? 26.359 -23.438 1.709 1 97.06 94 GLU A C 1
ATOM 705 O O . GLU A 1 94 ? 27.5 -23.391 1.256 1 97.06 94 GLU A O 1
ATOM 710 N N . SER A 1 95 ? 26.031 -24.062 2.801 1 95 95 SER A N 1
ATOM 711 C CA . SER A 1 95 ? 27.062 -24.797 3.547 1 95 95 SER A CA 1
ATOM 712 C C . SER A 1 95 ? 27.594 -25.969 2.738 1 95 95 SER A C 1
ATOM 714 O O . SER A 1 95 ? 28.734 -26.391 2.932 1 95 95 SER A O 1
ATOM 716 N N . GLU A 1 96 ? 26.844 -26.422 1.828 1 91.12 96 GLU A N 1
ATOM 717 C CA . GLU A 1 96 ? 27.25 -27.641 1.118 1 91.12 96 GLU A CA 1
ATOM 718 C C . GLU A 1 96 ? 27.531 -27.344 -0.35 1 91.12 96 GLU A C 1
ATOM 720 O O . GLU A 1 96 ? 28.203 -28.141 -1.023 1 91.12 96 GLU A O 1
ATOM 725 N N . LEU A 1 97 ? 26.922 -26.25 -0.716 1 92.19 97 LEU A N 1
ATOM 726 C CA . LEU A 1 97 ? 27.094 -25.906 -2.123 1 92.19 97 LEU A CA 1
ATOM 727 C C . LEU A 1 97 ? 27.953 -24.656 -2.273 1 92.19 97 LEU A C 1
ATOM 729 O O . LEU A 1 97 ? 27.891 -23.75 -1.441 1 92.19 97 LEU A O 1
ATOM 733 N N . ALA A 1 98 ? 29.047 -24.641 -2.988 1 86.19 98 ALA A N 1
ATOM 734 C CA . ALA A 1 98 ? 29.922 -23.484 -3.215 1 86.19 98 ALA A CA 1
ATOM 735 C C . ALA A 1 98 ? 29.234 -22.438 -4.086 1 86.19 98 ALA A C 1
ATOM 737 O O . ALA A 1 98 ? 29.75 -22.062 -5.141 1 86.19 98 ALA A O 1
ATOM 738 N N . LEU A 1 99 ? 28.094 -21.953 -3.654 1 94.25 99 LEU A N 1
ATOM 739 C CA . LEU A 1 99 ? 27.375 -20.906 -4.387 1 94.25 99 LEU A CA 1
ATOM 740 C C . LEU A 1 99 ? 26.547 -20.047 -3.441 1 94.25 99 LEU A C 1
ATOM 742 O O . LEU A 1 99 ? 26.281 -20.438 -2.307 1 94.25 99 LEU A O 1
ATOM 746 N N . GLU A 1 100 ? 26.156 -18.828 -3.857 1 97.06 100 GLU A N 1
ATOM 747 C CA . GLU A 1 100 ? 25.266 -17.938 -3.121 1 97.06 100 GLU A CA 1
ATOM 748 C C . GLU A 1 100 ? 23.797 -18.281 -3.369 1 97.06 100 GLU A C 1
ATOM 750 O O . GLU A 1 100 ? 23.391 -18.516 -4.512 1 97.06 100 GLU A O 1
ATOM 755 N N . VAL A 1 101 ? 23.031 -18.438 -2.305 1 98.19 101 VAL A N 1
ATOM 756 C CA . VAL A 1 101 ? 21.609 -18.734 -2.406 1 98.19 101 VAL A CA 1
ATOM 757 C C . VAL A 1 101 ? 20.781 -17.5 -2.059 1 98.19 101 VAL A C 1
ATOM 759 O O . VAL A 1 101 ? 21.031 -16.844 -1.036 1 98.19 101 VAL A O 1
ATOM 762 N N . LEU A 1 102 ? 19.875 -17.109 -2.893 1 98 102 LEU A N 1
ATOM 763 C CA . LEU A 1 102 ? 18.922 -16.031 -2.646 1 98 102 LEU A CA 1
ATOM 764 C C . LEU A 1 102 ? 17.5 -16.562 -2.557 1 98 102 LEU A C 1
ATOM 766 O O . LEU A 1 102 ? 17.094 -17.391 -3.381 1 98 102 LEU A O 1
ATOM 770 N N . LEU A 1 103 ? 16.812 -16.172 -1.534 1 98.12 103 LEU A N 1
ATOM 771 C CA . LEU A 1 103 ? 15.43 -16.609 -1.337 1 98.12 103 LEU A CA 1
ATOM 772 C C . LEU A 1 103 ? 14.461 -15.461 -1.608 1 98.12 103 LEU A C 1
ATOM 774 O O . LEU A 1 103 ? 14.773 -14.297 -1.345 1 98.12 103 LEU A O 1
ATOM 778 N N . VAL A 1 104 ? 13.289 -15.828 -2.111 1 97.62 104 VAL A N 1
ATOM 779 C CA . VAL A 1 104 ? 12.25 -14.836 -2.377 1 97.62 104 VAL A CA 1
ATOM 780 C C . VAL A 1 104 ? 10.875 -15.5 -2.34 1 97.62 104 VAL A C 1
ATOM 782 O O . VAL A 1 104 ? 10.758 -16.703 -2.547 1 97.62 104 VAL A O 1
ATOM 785 N N . ASN A 1 105 ? 9.906 -14.758 -1.98 1 96.25 105 ASN A N 1
ATOM 786 C CA . ASN A 1 105 ? 8.539 -15.25 -2.088 1 96.25 105 ASN A CA 1
ATOM 787 C C . ASN A 1 105 ? 8.188 -15.617 -3.527 1 96.25 105 ASN A C 1
ATOM 789 O O . ASN A 1 105 ? 8.602 -14.938 -4.465 1 96.25 105 ASN A O 1
ATOM 793 N N . ASP A 1 106 ? 7.391 -16.609 -3.715 1 96.06 106 ASP A N 1
ATOM 794 C CA . ASP A 1 106 ? 7.086 -17.125 -5.047 1 96.06 106 ASP A CA 1
ATOM 795 C C . ASP A 1 106 ? 6.348 -16.094 -5.883 1 96.06 106 ASP A C 1
ATOM 797 O O . ASP A 1 106 ? 6.621 -15.945 -7.078 1 96.06 106 ASP A O 1
ATOM 801 N N . ALA A 1 107 ? 5.379 -15.398 -5.324 1 96.56 107 ALA A N 1
ATOM 802 C CA . ALA A 1 107 ? 4.668 -14.367 -6.074 1 96.56 107 ALA A CA 1
ATOM 803 C C . ALA A 1 107 ? 5.602 -13.227 -6.453 1 96.56 107 ALA A C 1
ATOM 805 O O . ALA A 1 107 ? 5.473 -12.641 -7.531 1 96.56 107 ALA A O 1
ATOM 806 N N . THR A 1 108 ? 6.488 -12.883 -5.59 1 98 108 THR A N 1
ATOM 807 C CA . THR A 1 108 ? 7.5 -11.883 -5.902 1 98 108 THR A CA 1
ATOM 808 C C . THR A 1 108 ? 8.398 -12.359 -7.039 1 98 108 THR A C 1
ATOM 810 O O . THR A 1 108 ? 8.766 -11.578 -7.922 1 98 108 THR A O 1
ATOM 813 N N . ALA A 1 109 ? 8.758 -13.641 -7 1 98.31 109 ALA A N 1
ATOM 814 C CA . ALA A 1 109 ? 9.539 -14.195 -8.102 1 98.31 109 ALA A CA 1
ATOM 815 C C . ALA A 1 109 ? 8.812 -14.023 -9.43 1 98.31 109 ALA A C 1
ATOM 817 O O . ALA A 1 109 ? 9.422 -13.664 -10.438 1 98.31 109 ALA A O 1
ATOM 818 N N . ALA A 1 110 ? 7.547 -14.305 -9.391 1 98.31 110 ALA A N 1
ATOM 819 C CA . ALA A 1 110 ? 6.746 -14.125 -10.602 1 98.31 110 ALA A CA 1
ATOM 820 C C . ALA A 1 110 ? 6.785 -12.672 -11.07 1 98.31 110 ALA A C 1
ATOM 822 O O . ALA A 1 110 ? 6.871 -12.398 -12.266 1 98.31 110 ALA A O 1
ATOM 823 N N . SER A 1 111 ? 6.703 -11.781 -10.148 1 98.62 111 SER A N 1
ATOM 824 C CA . SER A 1 111 ? 6.781 -10.359 -10.461 1 98.62 111 SER A CA 1
ATOM 825 C C . SER A 1 111 ? 8.109 -10.008 -11.125 1 98.62 111 SER A C 1
ATOM 827 O O . SER A 1 111 ? 8.148 -9.211 -12.07 1 98.62 111 SER A O 1
ATOM 829 N N . ILE A 1 112 ? 9.172 -10.586 -10.68 1 98.69 112 ILE A N 1
ATOM 830 C CA . ILE A 1 112 ? 10.5 -10.336 -11.227 1 98.69 112 ILE A CA 1
ATOM 831 C C . ILE A 1 112 ? 10.562 -10.82 -12.672 1 98.69 112 ILE A C 1
ATOM 833 O O . ILE A 1 112 ? 11.086 -10.125 -13.547 1 98.69 112 ILE A O 1
ATOM 837 N N . ALA A 1 113 ? 10 -12.016 -12.906 1 98.75 113 ALA A N 1
ATOM 838 C CA . ALA A 1 113 ? 9.992 -12.547 -14.266 1 98.75 113 ALA A CA 1
ATOM 839 C C . ALA A 1 113 ? 9.328 -11.57 -15.234 1 98.75 113 ALA A C 1
ATOM 841 O O . ALA A 1 113 ? 9.875 -11.281 -16.312 1 98.75 113 ALA A O 1
ATOM 842 N N . GLU A 1 114 ? 8.195 -11.062 -14.844 1 98.81 114 GLU A N 1
ATOM 843 C CA . GLU A 1 114 ? 7.426 -10.156 -15.688 1 98.81 114 GLU A CA 1
ATOM 844 C C . GLU A 1 114 ? 8.148 -8.82 -15.867 1 98.81 114 GLU A C 1
ATOM 846 O O . GLU A 1 114 ? 8.109 -8.234 -16.953 1 98.81 114 GLU A O 1
ATOM 851 N N . ALA A 1 115 ? 8.781 -8.312 -14.836 1 98.62 115 ALA A N 1
ATOM 852 C CA . ALA A 1 115 ? 9.508 -7.043 -14.898 1 98.62 115 ALA A CA 1
ATOM 853 C C . ALA A 1 115 ? 10.758 -7.172 -15.766 1 98.62 115 ALA A C 1
ATOM 855 O O . ALA A 1 115 ? 11.125 -6.234 -16.469 1 98.62 115 ALA A O 1
ATOM 856 N N . ALA A 1 116 ? 11.375 -8.297 -15.695 1 98.31 116 ALA A N 1
ATOM 857 C CA . ALA A 1 116 ? 12.633 -8.5 -16.406 1 98.31 116 ALA A CA 1
ATOM 858 C C . ALA A 1 116 ? 12.391 -8.75 -17.891 1 98.31 116 ALA A C 1
ATOM 860 O O . ALA A 1 116 ? 13.109 -8.227 -18.75 1 98.31 116 ALA A O 1
ATOM 861 N N . PHE A 1 117 ? 11.297 -9.586 -18.219 1 98.31 117 PHE A N 1
ATOM 862 C CA . PHE A 1 117 ? 11.203 -10.078 -19.578 1 98.31 117 PHE A CA 1
ATOM 863 C C . PHE A 1 117 ? 9.75 -10.094 -20.047 1 98.31 117 PHE A C 1
ATOM 865 O O . PHE A 1 117 ? 9.469 -10.406 -21.203 1 98.31 117 PHE A O 1
ATOM 872 N N . GLY A 1 118 ? 8.844 -9.781 -19.172 1 98.62 118 GLY A N 1
ATOM 873 C CA . GLY A 1 118 ? 7.445 -10.062 -19.469 1 98.62 118 GLY A CA 1
ATOM 874 C C . GLY A 1 118 ? 6.598 -8.812 -19.609 1 98.62 118 GLY A C 1
ATOM 875 O O . GLY A 1 118 ? 7.023 -7.836 -20.234 1 98.62 118 GLY A O 1
ATOM 876 N N . SER A 1 119 ? 5.383 -8.883 -19.078 1 98.69 119 SER A N 1
ATOM 877 C CA . SER A 1 119 ? 4.312 -7.926 -19.344 1 98.69 119 SER A CA 1
ATOM 878 C C . SER A 1 119 ? 4.602 -6.578 -18.688 1 98.69 119 SER A C 1
ATOM 880 O O . SER A 1 119 ? 4.062 -5.551 -19.094 1 98.69 119 SER A O 1
ATOM 882 N N . THR A 1 120 ? 5.445 -6.555 -17.656 1 98.69 120 THR A N 1
ATOM 883 C CA . THR A 1 120 ? 5.672 -5.289 -16.969 1 98.69 120 THR A CA 1
ATOM 884 C C . THR A 1 120 ? 7.066 -4.75 -17.266 1 98.69 120 THR A C 1
ATOM 886 O O . THR A 1 120 ? 7.543 -3.84 -16.594 1 98.69 120 THR A O 1
ATOM 889 N N . GLN A 1 121 ? 7.723 -5.352 -18.25 1 98.31 121 GLN A N 1
ATOM 890 C CA . GLN A 1 121 ? 9.047 -4.883 -18.656 1 98.31 121 GLN A CA 1
ATOM 891 C C . GLN A 1 121 ? 9.008 -3.406 -19.047 1 98.31 121 GLN A C 1
ATOM 893 O O . GLN A 1 121 ? 8.086 -2.961 -19.734 1 98.31 121 GLN A O 1
ATOM 898 N N . GLY A 1 122 ? 10.039 -2.633 -18.578 1 97.69 122 GLY A N 1
ATOM 899 C CA . GLY A 1 122 ? 10.133 -1.221 -18.906 1 97.69 122 GLY A CA 1
ATOM 900 C C . GLY A 1 122 ? 9.492 -0.32 -17.859 1 97.69 122 GLY A C 1
ATOM 901 O O . GLY A 1 122 ? 9.703 0.895 -17.875 1 97.69 122 GLY A O 1
ATOM 902 N N . HIS A 1 123 ? 8.742 -0.897 -16.984 1 97.81 123 HIS A N 1
ATOM 903 C CA . HIS A 1 123 ? 8.133 -0.144 -15.891 1 97.81 123 HIS A CA 1
ATOM 904 C C . HIS A 1 123 ? 8.961 -0.257 -14.617 1 97.81 123 HIS A C 1
ATOM 906 O O . HIS A 1 123 ? 9.266 -1.363 -14.164 1 97.81 123 HIS A O 1
ATOM 912 N N . LYS A 1 124 ? 9.297 0.831 -14.008 1 96.12 124 LYS A N 1
ATOM 913 C CA . LYS A 1 124 ? 10.109 0.833 -12.797 1 96.12 124 LYS A CA 1
ATOM 914 C C . LYS A 1 124 ? 9.273 0.484 -11.57 1 96.12 124 LYS A C 1
ATOM 916 O O . LYS A 1 124 ? 9.805 0.073 -10.539 1 96.12 124 LYS A O 1
ATOM 921 N N . ASN A 1 125 ? 7.996 0.748 -11.664 1 97.62 125 ASN A N 1
ATOM 922 C CA . ASN A 1 125 ? 7.035 0.517 -10.594 1 97.62 125 ASN A CA 1
ATOM 923 C C . ASN A 1 125 ? 5.879 -0.368 -11.055 1 97.62 125 ASN A C 1
ATOM 925 O O . ASN A 1 125 ? 5.031 0.07 -11.836 1 97.62 125 ASN A O 1
ATOM 929 N N . SER A 1 126 ? 5.879 -1.621 -10.547 1 98.75 126 SER A N 1
ATOM 930 C CA . SER A 1 126 ? 4.879 -2.584 -11 1 98.75 126 SER A CA 1
ATOM 931 C C . SER A 1 126 ? 4.391 -3.457 -9.852 1 98.75 126 SER A C 1
ATOM 933 O O . SER A 1 126 ? 5.051 -3.553 -8.812 1 98.75 126 SER A O 1
ATOM 935 N N . VAL A 1 127 ? 3.201 -3.973 -10 1 98.88 127 VAL A N 1
ATOM 936 C CA . VAL A 1 127 ? 2.613 -4.918 -9.055 1 98.88 127 VAL A CA 1
ATOM 937 C C . VAL A 1 127 ? 2.15 -6.168 -9.797 1 98.88 127 VAL A C 1
ATOM 939 O O . VAL A 1 127 ? 1.646 -6.082 -10.922 1 98.88 127 VAL A O 1
ATOM 942 N N . MET A 1 128 ? 2.422 -7.281 -9.195 1 98.62 128 MET A N 1
ATOM 943 C CA . MET A 1 128 ? 1.922 -8.57 -9.664 1 98.62 128 MET A CA 1
ATOM 944 C C . MET A 1 128 ? 0.875 -9.133 -8.703 1 98.62 128 MET A C 1
ATOM 946 O O . MET A 1 128 ? 1.072 -9.125 -7.488 1 98.62 128 MET A O 1
ATOM 950 N N . ILE A 1 129 ? -0.227 -9.539 -9.211 1 98.81 129 ILE A N 1
ATOM 951 C CA . ILE A 1 129 ? -1.236 -10.258 -8.445 1 98.81 129 ILE A CA 1
ATOM 952 C C . ILE A 1 129 ? -1.514 -11.609 -9.094 1 98.81 129 ILE A C 1
ATOM 954 O O . ILE A 1 129 ? -1.86 -11.68 -10.273 1 98.81 129 ILE A O 1
ATOM 958 N N . THR A 1 130 ? -1.283 -12.641 -8.359 1 98.06 130 THR A N 1
ATOM 959 C CA . THR A 1 130 ? -1.543 -13.984 -8.867 1 98.06 130 THR A CA 1
ATOM 960 C C . THR A 1 130 ? -2.854 -14.531 -8.305 1 98.06 130 THR A C 1
ATOM 962 O O . THR A 1 130 ? -3.059 -14.531 -7.09 1 98.06 130 THR A O 1
ATOM 965 N N . LEU A 1 131 ? -3.75 -14.945 -9.18 1 98.12 131 LEU A N 1
ATOM 966 C CA . LEU A 1 131 ? -5.055 -15.484 -8.812 1 98.12 131 LEU A CA 1
ATOM 967 C C . LEU A 1 131 ? -5.09 -17 -9 1 98.12 131 LEU A C 1
ATOM 969 O O . LEU A 1 131 ? -5.488 -17.484 -10.062 1 98.12 131 LEU A O 1
ATOM 973 N N . GLY A 1 132 ? -4.703 -17.703 -8.062 1 95.19 132 GLY A N 1
ATOM 974 C CA . GLY A 1 132 ? -4.738 -19.156 -8.031 1 95.19 132 GLY A CA 1
ATOM 975 C C . GLY A 1 132 ? -5.602 -19.703 -6.914 1 95.19 132 GLY A C 1
ATOM 976 O O . GLY A 1 132 ? -6.691 -19.188 -6.656 1 95.19 132 GLY A O 1
ATOM 977 N N . THR A 1 133 ? -5.027 -20.859 -6.312 1 93.38 133 THR A N 1
ATOM 978 C CA . THR A 1 133 ? -5.746 -21.359 -5.145 1 93.38 133 THR A CA 1
ATOM 979 C C . THR A 1 133 ? -5.953 -20.25 -4.121 1 93.38 133 THR A C 1
ATOM 981 O O . THR A 1 133 ? -7.02 -20.156 -3.51 1 93.38 133 THR A O 1
ATOM 984 N N . GLY A 1 134 ? -4.988 -19.469 -3.92 1 95.31 134 GLY A N 1
ATOM 985 C CA . GLY A 1 134 ? -5.051 -18.234 -3.166 1 95.31 134 GLY A CA 1
ATOM 986 C C . GLY A 1 134 ? -4.727 -17 -4.004 1 95.31 134 GLY A C 1
ATOM 987 O O . GLY A 1 134 ? -4.887 -17.031 -5.227 1 95.31 134 GLY A O 1
ATOM 988 N N . VAL A 1 135 ? -4.453 -15.945 -3.33 1 97.62 135 VAL A N 1
ATOM 989 C CA . VAL A 1 135 ? -4.043 -14.719 -4 1 97.62 135 VAL A CA 1
ATOM 990 C C . VAL A 1 135 ? -2.635 -14.328 -3.555 1 97.62 135 VAL A C 1
ATOM 992 O O . VAL A 1 135 ? -2.367 -14.211 -2.355 1 97.62 135 VAL A O 1
ATOM 995 N N . GLY A 1 136 ? -1.704 -14.203 -4.48 1 97.06 136 GLY A N 1
ATOM 996 C CA . GLY A 1 136 ? -0.349 -13.75 -4.207 1 97.06 136 GLY A CA 1
ATOM 997 C C . GLY A 1 136 ? -0.07 -12.352 -4.723 1 97.06 136 GLY A C 1
ATOM 998 O O . GLY A 1 136 ? -0.848 -11.805 -5.512 1 97.06 136 GLY A O 1
ATOM 999 N N . GLY A 1 137 ? 1.04 -11.844 -4.273 1 97.62 137 GLY A N 1
ATOM 1000 C CA . GLY A 1 137 ? 1.396 -10.5 -4.699 1 97.62 137 GLY A CA 1
ATOM 1001 C C . GLY A 1 137 ? 2.895 -10.266 -4.742 1 97.62 137 GLY A C 1
ATOM 1002 O O . GLY A 1 137 ? 3.65 -10.922 -4.027 1 97.62 137 GLY A O 1
ATOM 1003 N N . GLY A 1 138 ? 3.307 -9.406 -5.582 1 98.5 138 GLY A N 1
ATOM 1004 C CA . GLY A 1 138 ? 4.652 -8.867 -5.684 1 98.5 138 GLY A CA 1
ATOM 1005 C C . GLY A 1 138 ? 4.68 -7.395 -6.027 1 98.5 138 GLY A C 1
ATOM 1006 O O . GLY A 1 138 ? 3.885 -6.926 -6.848 1 98.5 138 GLY A O 1
ATOM 1007 N N . VAL A 1 139 ? 5.527 -6.695 -5.367 1 98.69 139 VAL A N 1
ATOM 1008 C CA . VAL A 1 139 ? 5.641 -5.258 -5.586 1 98.69 139 VAL A CA 1
ATOM 1009 C C . VAL A 1 139 ? 7.082 -4.906 -5.961 1 98.69 139 VAL A C 1
ATOM 1011 O O . VAL A 1 139 ? 8.023 -5.305 -5.27 1 98.69 139 VAL A O 1
ATOM 1014 N N . ILE A 1 140 ? 7.258 -4.254 -7.039 1 98.38 140 ILE A N 1
ATOM 1015 C CA . ILE A 1 140 ? 8.539 -3.695 -7.465 1 98.38 140 ILE A CA 1
ATOM 1016 C C . ILE A 1 140 ? 8.43 -2.176 -7.555 1 98.38 140 ILE A C 1
ATOM 1018 O O . ILE A 1 140 ? 7.543 -1.647 -8.227 1 98.38 140 ILE A O 1
ATOM 1022 N N . LEU A 1 141 ? 9.219 -1.485 -6.824 1 97.25 141 LEU A N 1
ATOM 1023 C CA . LEU A 1 141 ? 9.344 -0.033 -6.867 1 97.25 141 LEU A CA 1
ATOM 1024 C C . LEU A 1 141 ? 10.781 0.383 -7.176 1 97.25 141 LEU A C 1
ATOM 1026 O O . LEU A 1 141 ? 11.719 -0.118 -6.559 1 97.25 141 LEU A O 1
ATOM 1030 N N . ASN A 1 142 ? 10.977 1.23 -8.109 1 94.31 142 ASN A N 1
ATOM 1031 C CA . ASN A 1 142 ? 12.289 1.664 -8.562 1 94.31 142 ASN A CA 1
ATOM 1032 C C . ASN A 1 142 ? 13.188 0.475 -8.906 1 94.31 142 ASN A C 1
ATOM 1034 O O . ASN A 1 142 ? 14.328 0.401 -8.453 1 94.31 142 ASN A O 1
ATOM 1038 N N . ASN A 1 143 ? 12.648 -0.528 -9.516 1 96 143 ASN A N 1
ATOM 1039 C CA . ASN A 1 143 ? 13.305 -1.718 -10.039 1 96 143 ASN A CA 1
ATOM 1040 C C . ASN A 1 143 ? 13.852 -2.602 -8.922 1 96 143 ASN A C 1
ATOM 1042 O O . ASN A 1 143 ? 14.812 -3.342 -9.125 1 96 143 ASN A O 1
ATOM 1046 N N . ARG A 1 144 ? 13.234 -2.484 -7.781 1 96.75 144 ARG A N 1
ATOM 1047 C CA . ARG A 1 144 ? 13.617 -3.338 -6.66 1 96.75 144 ARG A CA 1
ATOM 1048 C C . ARG A 1 144 ? 12.391 -3.979 -6.023 1 96.75 144 ARG A C 1
ATOM 1050 O O . ARG A 1 144 ? 11.344 -3.342 -5.902 1 96.75 144 ARG A O 1
ATOM 1057 N N . ILE A 1 145 ? 12.578 -5.16 -5.578 1 97.25 145 ILE A N 1
ATOM 1058 C CA . ILE A 1 145 ? 11.469 -5.812 -4.891 1 97.25 145 ILE A CA 1
ATOM 1059 C C . ILE A 1 145 ? 11.258 -5.168 -3.523 1 97.25 145 ILE A C 1
ATOM 1061 O O . ILE A 1 145 ? 12.203 -4.645 -2.926 1 97.25 145 ILE A O 1
ATOM 1065 N N . ILE A 1 146 ? 10.07 -5.188 -3.031 1 96.44 146 ILE A N 1
ATOM 1066 C CA . ILE A 1 146 ? 9.727 -4.73 -1.689 1 96.44 146 ILE A CA 1
ATOM 1067 C C . ILE A 1 146 ? 9.461 -5.934 -0.789 1 96.44 146 ILE A C 1
ATOM 1069 O O . ILE A 1 146 ? 8.422 -6.59 -0.906 1 96.44 146 ILE A O 1
ATOM 1073 N N . SER A 1 147 ? 10.344 -6.207 0.102 1 94.06 147 SER A N 1
ATOM 1074 C CA . SER A 1 147 ? 10.203 -7.34 1.011 1 94.06 147 SER A CA 1
ATOM 1075 C C . SER A 1 147 ? 9.648 -6.895 2.363 1 94.06 147 SER A C 1
ATOM 1077 O O . SER A 1 147 ? 8.992 -7.672 3.055 1 94.06 147 SER A O 1
ATOM 1079 N N . GLY A 1 148 ? 9.914 -5.598 2.668 1 94.38 148 GLY A N 1
ATOM 1080 C CA . GLY A 1 148 ? 9.438 -5.043 3.924 1 94.38 148 GLY A CA 1
ATOM 1081 C C . GLY A 1 148 ? 10.422 -5.215 5.066 1 94.38 148 GLY A C 1
ATOM 1082 O O . GLY A 1 148 ? 11.43 -5.906 4.922 1 94.38 148 GLY A O 1
ATOM 1083 N N . ALA A 1 149 ? 10.18 -4.559 6.191 1 94.19 149 ALA A N 1
ATOM 1084 C CA . ALA A 1 149 ? 11.047 -4.566 7.363 1 94.19 149 ALA A CA 1
ATOM 1085 C C . ALA A 1 149 ? 11.086 -5.949 8.008 1 94.19 149 ALA A C 1
ATOM 1087 O O . ALA A 1 149 ? 12.109 -6.355 8.57 1 94.19 149 ALA A O 1
ATOM 1088 N N . HIS A 1 150 ? 9.969 -6.695 7.852 1 93.81 150 HIS A N 1
ATOM 1089 C CA . HIS A 1 150 ? 9.844 -7.988 8.523 1 93.81 150 HIS A CA 1
ATOM 1090 C C . HIS A 1 150 ? 9.773 -9.125 7.512 1 93.81 150 HIS A C 1
ATOM 1092 O O . HIS A 1 150 ? 9.562 -10.281 7.891 1 93.81 150 HIS A O 1
ATOM 1098 N N . GLY A 1 151 ? 9.836 -8.773 6.238 1 92.75 151 GLY A N 1
ATOM 1099 C CA . GLY A 1 151 ? 9.844 -9.789 5.199 1 92.75 151 GLY A CA 1
ATOM 1100 C C . GLY A 1 151 ? 8.445 -10.188 4.746 1 92.75 151 GLY A C 1
ATOM 1101 O O . GLY A 1 151 ? 8.281 -11.164 4.02 1 92.75 151 GLY A O 1
ATOM 1102 N N . VAL A 1 152 ? 7.422 -9.414 5.164 1 93.94 152 VAL A N 1
ATOM 1103 C CA . VAL A 1 152 ? 6.059 -9.859 4.91 1 93.94 152 VAL A CA 1
ATOM 1104 C C . VAL A 1 152 ? 5.363 -8.891 3.959 1 93.94 152 VAL A C 1
ATOM 1106 O O . VAL A 1 152 ? 4.133 -8.867 3.875 1 93.94 152 VAL A O 1
ATOM 1109 N N . ALA A 1 153 ? 6.086 -8.07 3.281 1 96.06 153 ALA A N 1
ATOM 1110 C CA . ALA A 1 153 ? 5.473 -7.168 2.309 1 96.06 153 ALA A CA 1
ATOM 1111 C C . ALA A 1 153 ? 4.84 -7.945 1.161 1 96.06 153 ALA A C 1
ATOM 1113 O O . ALA A 1 153 ? 5.109 -9.133 0.984 1 96.06 153 ALA A O 1
ATOM 1114 N N . SER A 1 154 ? 3.984 -7.289 0.461 1 96.88 154 SER A N 1
ATOM 1115 C CA . SER A 1 154 ? 3.338 -7.742 -0.767 1 96.88 154 SER A CA 1
ATOM 1116 C C . SER A 1 154 ? 2.443 -8.945 -0.511 1 96.88 154 SER A C 1
ATOM 1118 O O . SER A 1 154 ? 2.303 -9.82 -1.373 1 96.88 154 SER A O 1
ATOM 1120 N N . GLU A 1 155 ? 1.948 -9.031 0.704 1 96.44 155 GLU A N 1
ATOM 1121 C CA . GLU A 1 155 ? 0.928 -10.023 1.014 1 96.44 155 GLU A CA 1
ATOM 1122 C C . GLU A 1 155 ? -0.462 -9.531 0.621 1 96.44 155 GLU A C 1
ATOM 1124 O O . GLU A 1 155 ? -1.361 -9.461 1.46 1 96.44 155 GLU A O 1
ATOM 1129 N N . ILE A 1 156 ? -0.628 -9.359 -0.619 1 98.06 156 ILE A N 1
ATOM 1130 C CA . ILE A 1 156 ? -1.798 -8.703 -1.186 1 98.06 156 ILE A CA 1
ATOM 1131 C C . ILE A 1 156 ? -3.037 -9.562 -0.968 1 98.06 156 ILE A C 1
ATOM 1133 O O . ILE A 1 156 ? -4.133 -9.047 -0.744 1 98.06 156 ILE A O 1
ATOM 1137 N N . GLY A 1 157 ? -2.891 -10.789 -0.919 1 98.19 157 GLY A N 1
ATOM 1138 C CA . GLY A 1 157 ? -4.016 -11.695 -0.727 1 98.19 157 G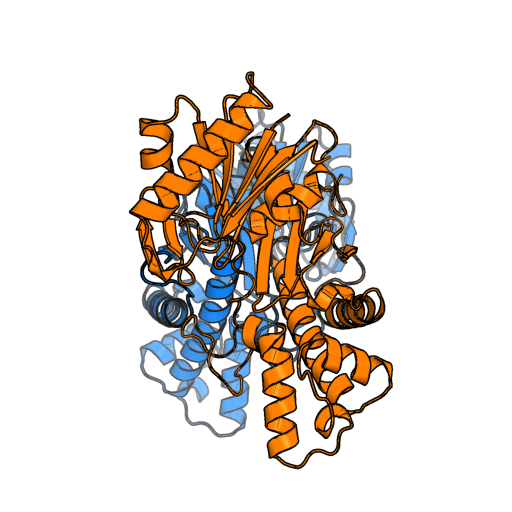LY A CA 1
ATOM 1139 C C . GLY A 1 157 ? -4.664 -11.555 0.637 1 98.19 157 GLY A C 1
ATOM 1140 O O . GLY A 1 157 ? -5.812 -11.969 0.829 1 98.19 157 GLY A O 1
ATOM 1141 N N . HIS A 1 158 ? -3.959 -10.961 1.568 1 97.88 158 HIS A N 1
ATOM 1142 C CA . HIS A 1 158 ? -4.445 -10.93 2.943 1 97.88 158 HIS A CA 1
ATOM 1143 C C . HIS A 1 158 ? -4.812 -9.508 3.361 1 97.88 158 HIS A C 1
ATOM 1145 O O . HIS A 1 158 ? -4.91 -9.211 4.555 1 97.88 158 HIS A O 1
ATOM 1151 N N . LEU A 1 159 ? -4.941 -8.664 2.369 1 98.38 159 LEU A N 1
ATOM 1152 C CA . LEU A 1 159 ? -5.531 -7.363 2.654 1 98.38 159 LEU A CA 1
ATOM 1153 C C . LEU A 1 159 ? -6.965 -7.512 3.152 1 98.38 159 LEU A C 1
ATOM 1155 O O . LEU A 1 159 ? -7.738 -8.297 2.605 1 98.38 159 LEU A O 1
ATOM 1159 N N . LEU A 1 160 ? -7.281 -6.781 4.176 1 98.06 160 LEU A N 1
ATOM 1160 C CA . LEU A 1 160 ? -8.641 -6.793 4.707 1 98.06 160 LEU A CA 1
ATOM 1161 C C . LEU A 1 160 ? -9.586 -6.012 3.803 1 98.06 160 LEU A C 1
ATOM 1163 O O . LEU A 1 160 ? -9.297 -4.867 3.436 1 98.06 160 LEU A O 1
ATOM 1167 N N . MET A 1 161 ? -10.742 -6.602 3.43 1 97.94 161 MET A N 1
ATOM 1168 C CA . MET A 1 161 ? -11.711 -5.973 2.531 1 97.94 161 MET A CA 1
ATOM 1169 C C . MET A 1 161 ? -13.031 -5.719 3.246 1 97.94 161 MET A C 1
ATOM 1171 O O . MET A 1 161 ? -13.383 -4.57 3.531 1 97.94 161 MET A O 1
ATOM 1175 N N . GLU A 1 162 ? -13.711 -6.719 3.525 1 96.81 162 GLU A N 1
ATOM 1176 C CA . GLU A 1 162 ? -15.039 -6.711 4.141 1 96.81 162 GLU A CA 1
ATOM 1177 C C . GLU A 1 162 ? -15.352 -8.055 4.789 1 96.81 162 GLU A C 1
ATOM 1179 O O . GLU A 1 162 ? -14.703 -9.062 4.492 1 96.81 162 GLU A O 1
ATOM 1184 N N . LYS A 1 163 ? -16.328 -7.996 5.699 1 96.75 163 LYS A N 1
ATOM 1185 C CA . LYS A 1 163 ? -16.766 -9.25 6.301 1 96.75 163 LYS A CA 1
ATOM 1186 C C . LYS A 1 163 ? -17.219 -10.242 5.234 1 96.75 163 LYS A C 1
ATOM 1188 O O . LYS A 1 163 ? -17.906 -9.867 4.285 1 96.75 163 LYS A O 1
ATOM 1193 N N . ASN A 1 164 ? -16.828 -11.484 5.379 1 97.69 164 ASN A N 1
ATOM 1194 C CA . ASN A 1 164 ? -17.141 -12.555 4.43 1 97.69 164 ASN A CA 1
ATOM 1195 C C . ASN A 1 164 ? -17.812 -13.734 5.121 1 97.69 164 ASN A C 1
ATOM 1197 O O . ASN A 1 164 ? -17.906 -13.773 6.348 1 97.69 164 ASN A O 1
ATOM 1201 N N . PHE A 1 165 ? -18.375 -14.68 4.285 1 97.81 165 PHE A N 1
ATOM 1202 C CA . PHE A 1 165 ? -19.156 -15.789 4.816 1 97.81 165 PHE A CA 1
ATOM 1203 C C . PHE A 1 165 ? -18.25 -16.906 5.312 1 97.81 165 PHE A C 1
ATOM 1205 O O . PHE A 1 165 ? -18.719 -17.859 5.934 1 97.81 165 PHE A O 1
ATOM 1212 N N . TYR A 1 166 ? -16.922 -16.875 5.078 1 97.69 166 TYR A N 1
ATOM 1213 C CA . TYR A 1 166 ? -15.969 -17.828 5.625 1 97.69 166 TYR A CA 1
ATOM 1214 C C . TYR A 1 166 ? -14.648 -17.156 5.977 1 97.69 166 TYR A C 1
ATOM 1216 O O . TYR A 1 166 ? -14.375 -16.047 5.527 1 97.69 166 TYR A O 1
ATOM 1224 N N . THR A 1 167 ? -13.844 -17.781 6.816 1 97.38 167 THR A N 1
ATOM 1225 C CA . THR A 1 167 ? -12.594 -17.234 7.344 1 97.38 167 THR A CA 1
ATOM 1226 C C . THR A 1 167 ? -11.398 -17.75 6.543 1 97.38 167 THR A C 1
ATOM 1228 O O . THR A 1 167 ? -11.359 -18.922 6.156 1 97.38 167 THR A O 1
ATOM 1231 N N . CYS A 1 168 ? -10.516 -16.875 6.289 1 96.38 168 CYS A N 1
ATOM 1232 C CA . CYS A 1 168 ? -9.289 -17.203 5.57 1 96.38 168 CYS A CA 1
ATOM 1233 C C . CYS A 1 168 ? -8.406 -18.125 6.398 1 96.38 168 CYS A C 1
ATOM 1235 O O . CYS A 1 168 ? -8.469 -18.109 7.629 1 96.38 168 CYS A O 1
ATOM 1237 N N . SER A 1 169 ? -7.52 -18.875 5.773 1 90.12 169 SER A N 1
ATOM 1238 C CA . SER A 1 169 ? -6.598 -19.766 6.473 1 90.12 169 SER A CA 1
ATOM 1239 C C . SER A 1 169 ? -5.59 -18.969 7.301 1 90.12 169 SER A C 1
ATOM 1241 O O . SER A 1 169 ? -4.957 -19.516 8.211 1 90.12 169 SER A O 1
ATOM 1243 N N . CYS A 1 170 ? -5.406 -17.719 7.02 1 90.12 170 CYS A N 1
ATOM 1244 C CA . CYS A 1 170 ? -4.484 -16.891 7.781 1 90.12 170 CYS A CA 1
ATOM 1245 C C . CYS A 1 170 ? -5.062 -16.531 9.141 1 90.12 170 CYS A C 1
ATOM 1247 O O . CYS A 1 170 ? -4.359 -15.992 10 1 90.12 170 CYS A O 1
ATOM 1249 N N . GLY A 1 171 ? -6.379 -16.75 9.352 1 92.5 171 GLY A N 1
ATOM 1250 C CA . GLY A 1 171 ? -7.039 -16.469 10.617 1 92.5 171 GLY A CA 1
ATOM 1251 C C . GLY A 1 171 ? -7.934 -15.25 10.578 1 92.5 171 GLY A C 1
ATOM 1252 O O . GLY A 1 171 ? -8.781 -15.062 11.445 1 92.5 171 GLY A O 1
ATOM 1253 N N . LYS A 1 172 ? -7.875 -14.422 9.516 1 94.19 172 LYS A N 1
ATOM 1254 C CA . LYS A 1 172 ? -8.695 -13.227 9.367 1 94.19 172 LYS A CA 1
ATOM 1255 C C . LYS A 1 172 ? -9.953 -13.516 8.555 1 94.19 172 LYS A C 1
ATOM 1257 O O . LYS A 1 172 ? -9.93 -14.344 7.645 1 94.19 172 LYS A O 1
ATOM 1262 N N . ASN A 1 173 ? -10.906 -12.852 8.945 1 97.25 173 ASN A N 1
ATOM 1263 C CA . ASN A 1 173 ? -12.094 -12.852 8.102 1 97.25 173 ASN A CA 1
ATOM 1264 C C . ASN A 1 173 ? -12.125 -11.648 7.164 1 97.25 173 ASN A C 1
ATOM 1266 O O . ASN A 1 173 ? -11.93 -10.516 7.598 1 97.25 173 ASN A O 1
ATOM 1270 N N . GLY A 1 174 ? -12.281 -11.93 5.906 1 97.38 174 GLY A N 1
ATOM 1271 C CA . GLY A 1 174 ? -12.492 -10.836 4.973 1 97.38 174 GLY A CA 1
ATOM 1272 C C . GLY A 1 174 ? -11.242 -10.445 4.211 1 97.38 174 GLY A C 1
ATOM 1273 O O . GLY A 1 174 ? -11.133 -9.32 3.725 1 97.38 174 GLY A O 1
ATOM 1274 N N . CYS A 1 175 ? -10.305 -11.336 4.113 1 98 175 CYS A N 1
ATOM 1275 C CA . CYS A 1 175 ? -9.133 -11.094 3.281 1 98 175 CYS A CA 1
ATOM 1276 C C . CYS A 1 175 ? -9.5 -11.117 1.801 1 98 175 CYS A C 1
ATOM 1278 O O . CYS A 1 175 ? -10.43 -11.82 1.399 1 98 175 CYS A O 1
ATOM 1280 N N . LEU A 1 176 ? -8.742 -10.422 1.026 1 98.81 176 LEU A N 1
ATOM 1281 C CA . LEU A 1 176 ? -8.961 -10.398 -0.415 1 98.81 176 LEU A CA 1
ATOM 1282 C C . LEU A 1 176 ? -9.062 -11.812 -0.972 1 98.81 176 LEU A C 1
ATOM 1284 O O . LEU A 1 176 ? -9.898 -12.094 -1.833 1 98.81 176 LEU A O 1
ATOM 1288 N N . GLU A 1 177 ? -8.242 -12.695 -0.512 1 98.44 177 GLU A N 1
ATOM 1289 C CA . GLU A 1 177 ? -8.18 -14.078 -0.967 1 98.44 177 GLU A CA 1
ATOM 1290 C C . GLU A 1 177 ? -9.531 -14.766 -0.824 1 98.44 177 GLU A C 1
ATOM 1292 O O . GLU A 1 177 ? -9.875 -15.641 -1.62 1 98.44 177 GLU A O 1
ATOM 1297 N N . THR A 1 178 ? -10.328 -14.391 0.13 1 98.62 178 THR A N 1
ATOM 1298 C CA . THR A 1 178 ? -11.633 -15.008 0.357 1 98.62 178 THR A CA 1
ATOM 1299 C C . THR A 1 178 ? -12.664 -14.469 -0.622 1 98.62 178 THR A C 1
ATOM 1301 O O . THR A 1 178 ? -13.82 -14.906 -0.624 1 98.62 178 THR A O 1
ATOM 1304 N N . PHE A 1 179 ? -12.273 -13.562 -1.44 1 98.75 179 PHE A N 1
ATOM 1305 C CA . PHE A 1 179 ? -13.172 -12.992 -2.438 1 98.75 179 PHE A CA 1
ATOM 1306 C C . PHE A 1 179 ? -12.664 -13.266 -3.846 1 98.75 179 PHE A C 1
ATOM 1308 O O . PHE A 1 179 ? -13.453 -13.492 -4.766 1 98.75 179 PHE A O 1
ATOM 1315 N N . ALA A 1 180 ? -11.352 -13.25 -3.998 1 98.69 180 ALA A N 1
ATOM 1316 C CA . ALA A 1 180 ? -10.828 -13.094 -5.352 1 98.69 180 ALA A CA 1
ATOM 1317 C C . ALA A 1 180 ? -9.891 -14.25 -5.711 1 98.69 180 ALA A C 1
ATOM 1319 O O . ALA A 1 180 ? -9.023 -14.109 -6.57 1 98.69 180 ALA A O 1
ATOM 1320 N N . SER A 1 181 ? -10 -15.375 -5.148 1 98.31 181 SER A N 1
ATOM 1321 C CA . SER A 1 181 ? -9.219 -16.562 -5.477 1 98.31 181 SER A CA 1
ATOM 1322 C C . SER A 1 181 ? -10.086 -17.625 -6.137 1 98.31 181 SER A C 1
ATOM 1324 O O . SER A 1 181 ? -11.312 -17.516 -6.156 1 98.31 181 SER A O 1
ATOM 1326 N N . ALA A 1 182 ? -9.383 -18.656 -6.688 1 97.88 182 ALA A N 1
ATOM 1327 C CA . ALA A 1 182 ? -10.125 -19.797 -7.211 1 97.88 182 ALA A CA 1
ATOM 1328 C C . ALA A 1 182 ? -10.938 -20.469 -6.113 1 97.88 182 ALA A C 1
ATOM 1330 O O . ALA A 1 182 ? -12.102 -20.812 -6.316 1 97.88 182 ALA A O 1
ATOM 1331 N N . THR A 1 183 ? -10.336 -20.609 -4.945 1 97.69 183 THR A N 1
ATOM 1332 C CA . THR A 1 183 ? -11.039 -21.188 -3.805 1 97.69 183 THR A CA 1
ATOM 1333 C C . THR A 1 183 ? -12.281 -20.359 -3.465 1 97.69 183 THR A C 1
ATOM 1335 O O . THR A 1 183 ? -13.352 -20.922 -3.217 1 97.69 183 THR A O 1
ATOM 1338 N N . ALA A 1 184 ? -12.188 -19.109 -3.494 1 98.56 184 ALA A N 1
ATOM 1339 C CA . ALA A 1 184 ? -13.266 -18.203 -3.096 1 98.56 184 ALA A CA 1
ATOM 1340 C C . ALA A 1 184 ? -14.453 -18.312 -4.055 1 98.56 184 ALA A C 1
ATOM 1342 O O . ALA A 1 184 ? -15.602 -18.391 -3.621 1 98.56 184 ALA A O 1
ATOM 1343 N N . ILE A 1 185 ? -14.18 -18.266 -5.344 1 98.31 185 ILE A N 1
ATOM 1344 C CA . ILE A 1 185 ? -15.273 -18.281 -6.305 1 98.31 185 ILE A CA 1
ATOM 1345 C C . ILE A 1 185 ? -15.984 -19.641 -6.254 1 98.31 185 ILE A C 1
ATOM 1347 O O . ILE A 1 185 ? -17.203 -19.703 -6.414 1 98.31 185 ILE A O 1
ATOM 1351 N N . ILE A 1 186 ? -15.227 -20.719 -6.059 1 98.38 186 ILE A N 1
ATOM 1352 C CA . ILE A 1 186 ? -15.805 -22.047 -5.918 1 98.38 186 ILE A CA 1
ATOM 1353 C C . ILE A 1 186 ? -16.688 -22.094 -4.68 1 98.38 186 ILE A C 1
ATOM 1355 O O . ILE A 1 186 ? -17.859 -22.5 -4.758 1 98.38 186 ILE A O 1
ATOM 1359 N N . LYS A 1 187 ? -16.172 -21.672 -3.521 1 98.31 187 LYS A N 1
ATOM 1360 C CA . LYS A 1 187 ? -16.938 -21.672 -2.271 1 98.31 187 LYS A CA 1
ATOM 1361 C C . LYS A 1 187 ? -18.203 -20.844 -2.393 1 98.31 187 LYS A C 1
ATOM 1363 O O . LYS A 1 187 ? -19.25 -21.219 -1.872 1 98.31 187 LYS A O 1
ATOM 1368 N N . TYR A 1 188 ? -18.109 -19.734 -3.047 1 98.69 188 TYR A N 1
ATOM 1369 C CA . TYR A 1 188 ? -19.266 -18.859 -3.205 1 98.69 188 TYR A CA 1
ATOM 1370 C C . TYR A 1 188 ? -20.375 -19.547 -4.004 1 98.69 188 TYR A C 1
ATOM 1372 O O . TYR A 1 188 ? -21.531 -19.531 -3.607 1 98.69 188 TYR A O 1
ATOM 1380 N N . CYS A 1 189 ? -19.984 -20.109 -5.141 1 98.62 189 CYS A N 1
ATOM 1381 C CA . CYS A 1 189 ? -20.953 -20.781 -5.988 1 98.62 189 CYS A CA 1
ATOM 1382 C C . CYS A 1 189 ? -21.578 -21.969 -5.262 1 98.62 189 CYS A C 1
ATOM 1384 O O . CYS A 1 189 ? -22.781 -22.172 -5.324 1 98.62 189 CYS A O 1
ATOM 1386 N N . GLN A 1 190 ? -20.719 -22.703 -4.613 1 98 190 GLN A N 1
ATOM 1387 C CA . GLN A 1 190 ? -21.219 -23.859 -3.857 1 98 190 GLN A CA 1
ATOM 1388 C C . GLN A 1 190 ? -22.234 -23.422 -2.803 1 98 190 GLN A C 1
ATOM 1390 O O . GLN A 1 190 ? -23.297 -24.031 -2.66 1 98 190 GLN A O 1
ATOM 1395 N N . MET A 1 191 ? -21.906 -22.375 -2.018 1 98.12 191 MET A N 1
ATOM 1396 C CA . MET A 1 191 ? -22.797 -21.844 -0.989 1 98.12 191 MET A CA 1
ATOM 1397 C C . MET A 1 191 ? -24.141 -21.422 -1.59 1 98.12 191 MET A C 1
ATOM 1399 O O . MET A 1 191 ? -25.188 -21.734 -1.034 1 98.12 191 MET A O 1
ATOM 1403 N N . GLN A 1 192 ? -24.109 -20.766 -2.744 1 98.19 192 GLN A N 1
ATOM 1404 C CA . GLN A 1 192 ? -25.328 -20.297 -3.391 1 98.19 192 GLN A CA 1
ATOM 1405 C C . GLN A 1 192 ? -26.156 -21.469 -3.92 1 98.19 192 GLN A C 1
ATOM 1407 O O . GLN A 1 192 ? -27.391 -21.438 -3.85 1 98.19 192 GLN A O 1
ATOM 1412 N N . LEU A 1 193 ? -25.5 -22.469 -4.492 1 97.56 193 LEU A N 1
ATOM 1413 C CA . LEU A 1 193 ? -26.203 -23.656 -4.977 1 97.56 193 LEU A CA 1
ATOM 1414 C C . LEU A 1 193 ? -26.906 -24.391 -3.834 1 97.56 193 LEU A C 1
ATOM 1416 O O . LEU A 1 193 ? -28.031 -24.844 -3.984 1 97.56 193 LEU A O 1
ATOM 1420 N N . GLU A 1 194 ? -26.25 -24.484 -2.736 1 97 194 GLU A N 1
ATOM 1421 C CA . GLU A 1 194 ? -26.828 -25.109 -1.551 1 97 194 GLU A CA 1
ATOM 1422 C C . GLU A 1 194 ? -28.047 -24.344 -1.065 1 97 194 GLU A C 1
ATOM 1424 O O . GLU A 1 194 ? -28.969 -24.938 -0.489 1 97 194 GLU A O 1
ATOM 1429 N N . ARG A 1 195 ? -28.094 -23.031 -1.341 1 97.38 195 ARG A N 1
ATOM 1430 C CA . ARG A 1 195 ? -29.203 -22.172 -0.932 1 97.38 195 ARG A CA 1
ATOM 1431 C C . ARG A 1 195 ? -30.328 -22.203 -1.966 1 97.38 195 ARG A C 1
ATOM 1433 O O . ARG A 1 195 ? -31.312 -21.469 -1.854 1 97.38 195 ARG A O 1
ATOM 1440 N N . GLY A 1 196 ? -30.094 -22.953 -3.084 1 96.56 196 GLY A N 1
ATOM 1441 C CA . GLY A 1 196 ? -31.172 -23.203 -4.012 1 96.56 196 GLY A CA 1
ATOM 1442 C C . GLY A 1 196 ? -31.078 -22.375 -5.285 1 96.56 196 GLY A C 1
ATOM 1443 O O . GLY A 1 196 ? -31.984 -22.406 -6.113 1 96.56 196 GLY A O 1
ATOM 1444 N N . ARG A 1 197 ? -29.953 -21.719 -5.449 1 97.06 197 ARG A N 1
ATOM 1445 C CA . ARG A 1 197 ? -29.797 -20.922 -6.656 1 97.06 197 ARG A CA 1
ATOM 1446 C C . ARG A 1 197 ? -29.719 -21.797 -7.898 1 97.06 197 ARG A C 1
ATOM 1448 O O . ARG A 1 197 ? -28.984 -22.781 -7.918 1 97.06 197 ARG A O 1
ATOM 1455 N N . LYS A 1 198 ? -30.5 -21.5 -8.914 1 96.81 198 LYS A N 1
ATOM 1456 C CA . LYS A 1 198 ? -30.438 -22.219 -10.18 1 96.81 198 LYS A CA 1
ATOM 1457 C C . LYS A 1 198 ? -29.203 -21.859 -10.977 1 96.81 198 LYS A C 1
ATOM 1459 O O . LYS A 1 198 ? -28.812 -20.688 -11.023 1 96.81 198 LYS A O 1
ATOM 1464 N N . SER A 1 199 ? -28.484 -22.922 -11.578 1 97.56 199 SER A N 1
ATOM 1465 C CA . SER A 1 199 ? -27.266 -22.688 -12.344 1 97.56 199 SER A CA 1
ATOM 1466 C C . SER A 1 199 ? -26.875 -23.922 -13.141 1 97.56 199 SER A C 1
ATOM 1468 O O . SER A 1 199 ? -27.109 -25.047 -12.711 1 97.56 199 SER A O 1
ATOM 1470 N N . THR A 1 200 ? -26.297 -23.641 -14.203 1 96.75 200 THR A N 1
ATOM 1471 C CA . THR A 1 200 ? -25.734 -24.719 -15.016 1 96.75 200 THR A CA 1
ATOM 1472 C C . THR A 1 200 ? -24.594 -25.422 -14.281 1 96.75 200 THR A C 1
ATOM 1474 O O . THR A 1 200 ? -24.219 -26.531 -14.641 1 96.75 200 THR A O 1
ATOM 1477 N N . LEU A 1 201 ? -24.094 -24.828 -13.273 1 96.94 201 LEU A N 1
ATOM 1478 C CA . LEU A 1 201 ? -22.969 -25.344 -12.508 1 96.94 201 LEU A CA 1
ATOM 1479 C C . LEU A 1 201 ? -23.359 -26.609 -11.742 1 96.94 201 LEU A C 1
ATOM 1481 O O . LEU A 1 201 ? -22.5 -27.359 -11.297 1 96.94 201 LEU A O 1
ATOM 1485 N N . ARG A 1 202 ? -24.625 -26.828 -11.602 1 94.81 202 ARG A N 1
ATOM 1486 C CA . ARG A 1 202 ? -25.109 -27.969 -10.836 1 94.81 202 ARG A CA 1
ATOM 1487 C C . ARG A 1 202 ? -24.719 -29.281 -11.508 1 94.81 202 ARG A C 1
ATOM 1489 O O . ARG A 1 202 ? -24.547 -30.297 -10.828 1 94.81 202 ARG A O 1
ATOM 1496 N N . THR A 1 203 ? -24.516 -29.25 -12.742 1 92.06 203 THR A N 1
ATOM 1497 C CA . THR A 1 203 ? -24.312 -30.484 -13.492 1 92.06 203 THR A CA 1
ATOM 1498 C C . THR A 1 203 ? -22.859 -30.609 -13.93 1 92.06 203 THR A C 1
ATOM 1500 O O . THR A 1 203 ? -22.5 -31.516 -14.695 1 92.06 203 THR A O 1
ATOM 1503 N N . VAL A 1 204 ? -22.109 -29.688 -13.477 1 90.81 204 VAL A N 1
ATOM 1504 C CA . VAL A 1 204 ? -20.719 -29.719 -13.906 1 90.81 204 VAL A CA 1
ATOM 1505 C C . VAL A 1 204 ? -19.953 -30.797 -13.141 1 90.81 204 VAL A C 1
ATOM 1507 O O . VAL A 1 204 ? -20.094 -30.922 -11.922 1 90.81 204 VAL A O 1
ATOM 1510 N N . VAL A 1 205 ? -19.219 -31.578 -13.836 1 88.62 205 VAL A N 1
ATOM 1511 C CA . VAL A 1 205 ? -18.484 -32.688 -13.25 1 88.62 205 VAL A CA 1
ATOM 1512 C C . VAL A 1 205 ? -17.266 -32.188 -12.492 1 88.62 205 VAL A C 1
ATOM 1514 O O . VAL A 1 205 ? -17.078 -32.5 -11.312 1 88.62 205 VAL A O 1
ATOM 1517 N N . ASP A 1 206 ? -16.406 -31.328 -13.164 1 90.94 206 ASP A N 1
ATOM 1518 C CA . ASP A 1 206 ? -15.242 -30.719 -12.539 1 90.94 206 ASP A CA 1
ATOM 1519 C C . ASP A 1 206 ? -15.539 -29.281 -12.094 1 90.94 206 ASP A C 1
ATOM 1521 O O . ASP A 1 206 ? -15.344 -28.344 -12.859 1 90.94 206 ASP A O 1
ATOM 1525 N N . PHE A 1 207 ? -15.984 -29.188 -10.828 1 93.44 207 PHE A N 1
ATOM 1526 C CA . PHE A 1 207 ? -16.391 -27.906 -10.281 1 93.44 207 PHE A CA 1
ATOM 1527 C C . PHE A 1 207 ? -15.195 -27.109 -9.789 1 93.44 207 PHE A C 1
ATOM 1529 O O . PHE A 1 207 ? -14.867 -27.141 -8.602 1 93.44 207 PHE A O 1
ATOM 1536 N N . ASP A 1 208 ? -14.492 -26.484 -10.75 1 95.81 208 ASP A N 1
ATOM 1537 C CA . ASP A 1 208 ? -13.32 -25.672 -10.414 1 95.81 208 ASP A CA 1
ATOM 1538 C C . ASP A 1 208 ? -13.438 -24.266 -11.008 1 95.81 208 ASP A C 1
ATOM 1540 O O . ASP A 1 208 ? -14.492 -23.891 -11.523 1 95.81 208 ASP A O 1
ATOM 1544 N N . GLY A 1 209 ? -12.438 -23.5 -10.82 1 96.69 209 GLY A N 1
ATOM 1545 C CA . GLY A 1 209 ? -12.445 -22.109 -11.289 1 96.69 209 GLY A CA 1
ATOM 1546 C C . GLY A 1 209 ? -12.695 -21.984 -12.773 1 96.69 209 GLY A C 1
ATOM 1547 O O . GLY A 1 209 ? -13.445 -21.109 -13.211 1 96.69 209 GLY A O 1
ATOM 1548 N N . LYS A 1 210 ? -12.094 -22.891 -13.508 1 96.31 210 LYS A N 1
ATOM 1549 C CA . LYS A 1 210 ? -12.258 -22.875 -14.961 1 96.31 210 LYS A CA 1
ATOM 1550 C C . LYS A 1 210 ? -13.719 -23.109 -15.352 1 96.31 210 LYS A C 1
ATOM 1552 O O . LYS A 1 210 ? -14.234 -22.422 -16.234 1 96.31 210 LYS A O 1
ATOM 1557 N N . ALA A 1 211 ? -14.289 -24.047 -14.734 1 97.31 211 ALA A N 1
ATOM 1558 C CA . ALA A 1 211 ? -15.695 -24.344 -15.008 1 97.31 211 ALA A CA 1
ATOM 1559 C C . ALA A 1 211 ? -16.578 -23.125 -14.727 1 97.31 211 ALA A C 1
ATOM 1561 O O . ALA A 1 211 ? -17.5 -22.828 -15.5 1 97.31 211 ALA A O 1
ATOM 1562 N N . ILE A 1 212 ? -16.344 -22.438 -13.664 1 98.31 212 ILE A N 1
ATOM 1563 C CA . ILE A 1 212 ? -17.141 -21.281 -13.273 1 98.31 212 ILE A CA 1
ATOM 1564 C C . ILE A 1 212 ? -16.938 -20.156 -14.289 1 98.31 212 ILE A C 1
ATOM 1566 O O . ILE A 1 212 ? -17.906 -19.516 -14.719 1 98.31 212 ILE A O 1
ATOM 1570 N N . LEU A 1 213 ? -15.703 -19.953 -14.68 1 98.25 213 LEU A N 1
ATOM 1571 C CA . LEU A 1 213 ? -15.414 -18.922 -15.672 1 98.25 213 LEU A CA 1
ATOM 1572 C C . LEU A 1 213 ? -16.078 -19.234 -17 1 98.25 213 LEU A C 1
ATOM 1574 O O . LEU A 1 213 ? -16.625 -18.344 -17.656 1 98.25 213 LEU A O 1
ATOM 1578 N N . ASN A 1 214 ? -16.016 -20.469 -17.375 1 97.5 214 ASN A N 1
ATOM 1579 C CA . ASN A 1 214 ? -16.672 -20.891 -18.609 1 97.5 214 ASN A CA 1
ATOM 1580 C C . ASN A 1 214 ? -18.188 -20.688 -18.531 1 97.5 214 ASN A C 1
ATOM 1582 O O . ASN A 1 214 ? -18.797 -20.234 -19.5 1 97.5 214 ASN A O 1
ATOM 1586 N N . ALA A 1 215 ? -18.75 -21.031 -17.453 1 98.19 215 ALA A N 1
ATOM 1587 C CA . ALA A 1 215 ? -20.188 -20.828 -17.266 1 98.19 215 ALA A CA 1
ATOM 1588 C C . ALA A 1 215 ? -20.547 -19.344 -17.312 1 98.19 215 ALA A C 1
ATOM 1590 O O . ALA A 1 215 ? -21.578 -18.969 -17.875 1 98.19 215 ALA A O 1
ATOM 1591 N N . ALA A 1 216 ? -19.75 -18.516 -16.703 1 98.56 216 ALA A N 1
ATOM 1592 C CA . ALA A 1 216 ? -19.969 -17.062 -16.75 1 98.56 216 ALA A CA 1
ATOM 1593 C C . ALA A 1 216 ? -19.938 -16.547 -18.172 1 98.56 216 ALA A C 1
ATOM 1595 O O . ALA A 1 216 ? -20.797 -15.773 -18.578 1 98.56 216 ALA A O 1
ATOM 1596 N N . LYS A 1 217 ? -18.984 -17.016 -18.938 1 98.06 217 LYS A N 1
ATOM 1597 C CA . LYS A 1 217 ? -18.875 -16.625 -20.344 1 98.06 217 LYS A CA 1
ATOM 1598 C C . LYS A 1 217 ? -20.109 -17.047 -21.141 1 98.06 217 LYS A C 1
ATOM 1600 O O . LYS A 1 217 ? -20.516 -16.359 -22.078 1 98.06 217 LYS A O 1
ATOM 1605 N N . ALA A 1 218 ? -20.656 -18.094 -20.672 1 97.56 218 ALA A N 1
ATOM 1606 C CA . ALA A 1 218 ? -21.828 -18.625 -21.359 1 97.56 218 ALA A CA 1
ATOM 1607 C C . ALA A 1 218 ? -23.109 -17.969 -20.859 1 97.56 218 ALA A C 1
ATOM 1609 O O . ALA A 1 218 ? -24.219 -18.312 -21.297 1 97.56 218 ALA A O 1
ATOM 1610 N N . GLY A 1 219 ? -23.016 -17.094 -19.828 1 97.88 219 GLY A N 1
ATOM 1611 C CA . GLY A 1 219 ? -24.156 -16.297 -19.422 1 97.88 219 GLY A CA 1
ATOM 1612 C C . GLY A 1 219 ? -24.875 -16.859 -18.203 1 97.88 219 GLY A C 1
ATOM 1613 O O . GLY A 1 219 ? -26 -16.438 -17.891 1 97.88 219 GLY A O 1
ATOM 1614 N N . ASP A 1 220 ? -24.266 -17.828 -17.578 1 98.44 220 ASP A N 1
ATOM 1615 C CA . ASP A 1 220 ? -24.875 -18.328 -16.359 1 98.44 220 ASP A CA 1
ATOM 1616 C C . ASP A 1 220 ? -24.922 -17.234 -15.281 1 98.44 220 ASP A C 1
ATOM 1618 O O . ASP A 1 220 ? -23.891 -16.703 -14.891 1 98.44 220 ASP A O 1
ATOM 1622 N N . PRO A 1 221 ? -26.062 -16.969 -14.75 1 98.38 221 PRO A N 1
ATOM 1623 C CA . PRO A 1 221 ? -26.188 -15.812 -13.859 1 98.38 221 PRO A CA 1
ATOM 1624 C C . PRO A 1 221 ? -25.391 -15.969 -12.57 1 98.38 221 PRO A C 1
ATOM 1626 O O . PRO A 1 221 ? -24.781 -15 -12.102 1 98.38 221 PRO A O 1
ATOM 1629 N N . LEU A 1 222 ? -25.406 -17.156 -12 1 98.5 222 LEU A N 1
ATOM 1630 C CA . LEU A 1 222 ? -24.641 -17.375 -10.766 1 98.5 222 LEU A CA 1
ATOM 1631 C C . LEU A 1 222 ? -23.141 -17.234 -11.023 1 98.5 222 LEU A C 1
ATOM 1633 O O . LEU A 1 222 ? -22.438 -16.594 -10.242 1 98.5 222 LEU A O 1
ATOM 1637 N N . ALA A 1 223 ? -22.672 -17.828 -12.062 1 98.62 223 ALA A N 1
ATOM 1638 C CA . ALA A 1 223 ? -21.266 -17.734 -12.422 1 98.62 223 ALA A CA 1
ATOM 1639 C C . ALA A 1 223 ? -20.859 -16.297 -12.695 1 98.62 223 ALA A C 1
ATOM 1641 O O . ALA A 1 223 ? -19.781 -15.852 -12.258 1 98.62 223 ALA A O 1
ATOM 1642 N N . GLU A 1 224 ? -21.719 -15.602 -13.367 1 98.69 224 GLU A N 1
ATOM 1643 C CA . GLU A 1 224 ? -21.453 -14.188 -13.625 1 98.69 224 GLU A CA 1
ATOM 1644 C C . GLU A 1 224 ? -21.344 -13.391 -12.328 1 98.69 224 GLU A C 1
ATOM 1646 O O . GLU A 1 224 ? -20.453 -12.555 -12.172 1 98.69 224 GLU A O 1
ATOM 1651 N N . GLU A 1 225 ? -22.266 -13.648 -11.492 1 98.75 225 GLU A N 1
ATOM 1652 C CA . GLU A 1 225 ? -22.25 -12.984 -10.188 1 98.75 225 GLU A CA 1
ATOM 1653 C C . GLU A 1 225 ? -20.953 -13.266 -9.438 1 98.75 225 GLU A C 1
ATOM 1655 O O . GLU A 1 225 ? -20.375 -12.359 -8.836 1 98.75 225 GLU A O 1
ATOM 1660 N N . ALA A 1 226 ? -20.531 -14.5 -9.445 1 98.75 226 ALA A N 1
ATOM 1661 C CA . ALA A 1 226 ? -19.297 -14.891 -8.758 1 98.75 226 ALA A CA 1
ATOM 1662 C C . ALA A 1 226 ? -18.094 -14.18 -9.352 1 98.75 226 ALA A C 1
ATOM 1664 O O . ALA A 1 226 ? -17.234 -13.695 -8.617 1 98.75 226 ALA A O 1
ATOM 1665 N N . VAL A 1 227 ? -18.047 -14.086 -10.641 1 98.75 227 VAL A N 1
ATOM 1666 C CA . VAL A 1 227 ? -16.953 -13.43 -11.336 1 98.75 227 VAL A CA 1
ATOM 1667 C C . VAL A 1 227 ? -16.969 -11.93 -11.031 1 98.75 227 VAL A C 1
ATOM 1669 O O . VAL A 1 227 ? -15.914 -11.336 -10.766 1 98.75 227 VAL A O 1
ATOM 1672 N N . HIS A 1 228 ? -18.109 -11.344 -11.016 1 98.81 228 HIS A N 1
ATOM 1673 C CA . HIS A 1 228 ? -18.234 -9.922 -10.711 1 98.81 228 HIS A CA 1
ATOM 1674 C C . HIS A 1 228 ? -17.844 -9.641 -9.258 1 98.81 228 HIS A C 1
ATOM 1676 O O . HIS A 1 228 ? -17.234 -8.602 -8.969 1 98.81 228 HIS A O 1
ATOM 1682 N N . ARG A 1 229 ? -18.266 -10.547 -8.375 1 98.69 229 ARG A N 1
ATOM 1683 C CA . ARG A 1 229 ? -17.875 -10.414 -6.977 1 98.69 229 ARG A CA 1
ATOM 1684 C C . ARG A 1 229 ? -16.359 -10.422 -6.836 1 98.69 229 ARG A C 1
ATOM 1686 O O . ARG A 1 229 ? -15.781 -9.594 -6.125 1 98.69 229 ARG A O 1
ATOM 1693 N N . LEU A 1 230 ? -15.719 -11.383 -7.52 1 98.81 230 LEU A N 1
ATOM 1694 C CA . LEU A 1 230 ? -14.258 -11.453 -7.547 1 98.81 230 LEU A CA 1
ATOM 1695 C C . LEU A 1 230 ? -13.664 -10.141 -8.039 1 98.81 230 LEU A C 1
ATOM 1697 O O . LEU A 1 230 ? -12.789 -9.562 -7.383 1 98.81 230 LEU A O 1
ATOM 1701 N N . ALA A 1 231 ? -14.125 -9.648 -9.117 1 98.88 231 ALA A N 1
ATOM 1702 C CA . ALA A 1 231 ? -13.586 -8.453 -9.758 1 98.88 231 ALA A CA 1
ATOM 1703 C C . ALA A 1 231 ? -13.82 -7.215 -8.898 1 98.88 231 ALA A C 1
ATOM 1705 O O . ALA A 1 231 ? -12.984 -6.316 -8.844 1 98.88 231 ALA A O 1
ATOM 1706 N N . LYS A 1 232 ? -14.961 -7.152 -8.281 1 98.75 232 LYS A N 1
ATOM 1707 C CA . LYS A 1 232 ? -15.305 -6.039 -7.402 1 98.75 232 LYS A CA 1
ATOM 1708 C C . LYS A 1 232 ? -14.258 -5.875 -6.297 1 98.75 232 LYS A C 1
ATOM 1710 O O . LYS A 1 232 ? -13.719 -4.785 -6.109 1 98.75 232 LYS A O 1
ATOM 1715 N N . TYR A 1 233 ? -13.961 -6.941 -5.668 1 98.81 233 TYR A N 1
ATOM 1716 C CA . TYR A 1 233 ? -13.055 -6.867 -4.527 1 98.81 233 TYR A CA 1
ATOM 1717 C C . TYR A 1 233 ? -11.609 -6.75 -4.988 1 98.81 233 TYR A C 1
ATOM 1719 O O . TYR A 1 233 ? -10.789 -6.098 -4.336 1 98.81 233 TYR A O 1
ATOM 1727 N N . LEU A 1 234 ? -11.273 -7.391 -6.07 1 98.88 234 LEU A N 1
ATOM 1728 C CA . LEU A 1 234 ? -9.945 -7.191 -6.629 1 98.88 234 LEU A CA 1
ATOM 1729 C C . LEU A 1 234 ? -9.742 -5.738 -7.047 1 98.88 234 LEU A C 1
ATOM 1731 O O . LEU A 1 234 ? -8.68 -5.16 -6.793 1 98.88 234 LEU A O 1
ATOM 1735 N N . GLY A 1 235 ? -10.773 -5.172 -7.711 1 98.81 235 GLY A N 1
ATOM 1736 C CA . GLY A 1 235 ? -10.719 -3.758 -8.055 1 98.81 235 GLY A CA 1
ATOM 1737 C C . GLY A 1 235 ? -10.531 -2.859 -6.848 1 98.81 235 GLY A C 1
ATOM 1738 O O . GLY A 1 235 ? -9.773 -1.886 -6.906 1 98.81 235 GLY A O 1
ATOM 1739 N N . TRP A 1 236 ? -11.219 -3.189 -5.805 1 98.69 236 TRP A N 1
ATOM 1740 C CA . TRP A 1 236 ? -11.062 -2.477 -4.539 1 98.69 236 TRP A CA 1
ATOM 1741 C C . TRP A 1 236 ? -9.625 -2.547 -4.039 1 98.69 236 TRP A C 1
ATOM 1743 O O . TRP A 1 236 ? -9.031 -1.524 -3.693 1 98.69 236 TRP A O 1
ATOM 1753 N N . ALA A 1 237 ? -9.062 -3.721 -4.027 1 98.88 237 ALA A N 1
ATOM 1754 C CA . ALA A 1 237 ? -7.688 -3.914 -3.584 1 98.88 237 ALA A CA 1
ATOM 1755 C C . ALA A 1 237 ? -6.711 -3.129 -4.457 1 98.88 237 ALA A C 1
ATOM 1757 O O . ALA A 1 237 ? -5.805 -2.469 -3.945 1 98.88 237 ALA A O 1
ATOM 1758 N N . ILE A 1 238 ? -6.902 -3.191 -5.754 1 98.88 238 ILE A N 1
ATOM 1759 C CA . ILE A 1 238 ? -6.027 -2.502 -6.699 1 98.88 238 ILE A CA 1
ATOM 1760 C C . ILE A 1 238 ? -6.109 -0.995 -6.465 1 98.88 238 ILE A C 1
ATOM 1762 O O . ILE A 1 238 ? -5.082 -0.31 -6.441 1 98.88 238 ILE A O 1
ATOM 1766 N N . ALA A 1 239 ? -7.273 -0.483 -6.281 1 98.62 239 ALA A N 1
ATOM 1767 C CA . ALA A 1 239 ? -7.445 0.943 -6.016 1 98.62 239 ALA A CA 1
ATOM 1768 C C . ALA A 1 239 ? -6.688 1.362 -4.762 1 98.62 239 ALA A C 1
ATOM 1770 O O . ALA A 1 239 ? -6.047 2.416 -4.738 1 98.62 239 ALA A O 1
ATOM 1771 N N . ASN A 1 240 ? -6.781 0.569 -3.748 1 98.75 240 ASN A N 1
ATOM 1772 C CA . ASN A 1 240 ? -6.066 0.881 -2.514 1 98.75 240 ASN A CA 1
ATOM 1773 C C . ASN A 1 240 ? -4.555 0.807 -2.707 1 98.75 240 ASN A C 1
ATOM 1775 O O . ASN A 1 240 ? -3.814 1.629 -2.164 1 98.75 240 ASN A O 1
ATOM 1779 N N . ILE A 1 241 ? -4.102 -0.184 -3.463 1 98.81 241 ILE A N 1
ATOM 1780 C CA . ILE A 1 241 ? -2.686 -0.282 -3.789 1 98.81 241 ILE A CA 1
ATOM 1781 C C . ILE A 1 241 ? -2.229 0.99 -4.5 1 98.81 241 ILE A C 1
ATOM 1783 O O . ILE A 1 241 ? -1.186 1.556 -4.164 1 98.81 241 ILE A O 1
ATOM 1787 N N . CYS A 1 242 ? -3.021 1.462 -5.418 1 98.19 242 CYS A N 1
ATOM 1788 C CA . CYS A 1 242 ? -2.715 2.686 -6.145 1 98.19 242 CYS A CA 1
ATOM 1789 C C . CYS A 1 242 ? -2.662 3.883 -5.203 1 98.19 242 CYS A C 1
ATOM 1791 O O . CYS A 1 242 ? -1.816 4.766 -5.363 1 98.19 242 CYS A O 1
ATOM 1793 N N . GLY A 1 243 ? -3.5 3.887 -4.25 1 97.56 243 GLY A N 1
ATOM 1794 C CA . GLY A 1 243 ? -3.512 4.965 -3.275 1 97.56 243 GLY A CA 1
ATOM 1795 C C . GLY A 1 243 ? -2.262 5.012 -2.418 1 97.56 243 GLY A C 1
ATOM 1796 O O . GLY A 1 243 ? -1.887 6.07 -1.912 1 97.56 243 GLY A O 1
ATOM 1797 N N . ILE A 1 244 ? -1.61 3.906 -2.277 1 98.31 244 ILE A N 1
ATOM 1798 C CA . ILE A 1 244 ? -0.468 3.812 -1.375 1 98.31 244 ILE A CA 1
ATOM 1799 C C . ILE A 1 244 ? 0.828 3.99 -2.162 1 98.31 244 ILE A C 1
ATOM 1801 O O . ILE A 1 244 ? 1.702 4.766 -1.766 1 98.31 244 ILE A O 1
ATOM 1805 N N . ILE A 1 245 ? 0.919 3.316 -3.393 1 98.06 245 ILE A N 1
ATOM 1806 C CA . ILE A 1 245 ? 2.234 3.309 -4.027 1 98.06 245 ILE A CA 1
ATOM 1807 C C . ILE A 1 245 ? 2.111 3.775 -5.477 1 98.06 245 ILE A C 1
ATOM 1809 O O . ILE A 1 245 ? 3.117 4.051 -6.133 1 98.06 245 ILE A O 1
ATOM 1813 N N . ASP A 1 246 ? 0.958 3.85 -6.09 1 97.88 246 ASP A N 1
ATOM 1814 C CA . ASP A 1 246 ? 0.693 4.406 -7.41 1 97.88 246 ASP A CA 1
ATOM 1815 C C . ASP A 1 246 ? 1.601 3.777 -8.469 1 97.88 246 ASP A C 1
ATOM 1817 O O . ASP A 1 246 ? 2.373 4.477 -9.125 1 97.88 246 ASP A O 1
ATOM 1821 N N . PRO A 1 247 ? 1.465 2.471 -8.672 1 98.19 247 PRO A N 1
ATOM 1822 C CA . PRO A 1 247 ? 2.26 1.829 -9.719 1 98.19 247 PRO A CA 1
ATOM 1823 C C . PRO A 1 247 ? 1.799 2.209 -11.125 1 98.19 247 PRO A C 1
ATOM 1825 O O . PRO A 1 247 ? 0.651 2.623 -11.312 1 98.19 247 PRO A O 1
ATOM 1828 N N . SER A 1 248 ? 2.689 2.109 -12.117 1 98 248 SER A N 1
ATOM 1829 C CA . SER A 1 248 ? 2.332 2.432 -13.5 1 98 248 SER A CA 1
ATOM 1830 C C . SER A 1 248 ? 1.604 1.27 -14.164 1 98 248 SER A C 1
ATOM 1832 O O . SER A 1 248 ? 0.864 1.468 -15.133 1 98 248 SER A O 1
ATOM 1834 N N . ILE A 1 249 ? 1.839 0.033 -13.602 1 98.81 249 ILE A N 1
ATOM 1835 C CA . ILE A 1 249 ? 1.287 -1.142 -14.266 1 98.81 249 ILE A CA 1
ATOM 1836 C C . ILE A 1 249 ? 1.044 -2.248 -13.242 1 98.81 249 ILE A C 1
ATOM 1838 O O . ILE A 1 249 ? 1.777 -2.365 -12.258 1 98.81 249 ILE A O 1
ATOM 1842 N N . ILE A 1 250 ? 0.009 -3.037 -13.438 1 98.88 250 ILE A N 1
ATOM 1843 C CA . ILE A 1 250 ? -0.347 -4.199 -12.633 1 98.88 250 ILE A CA 1
ATOM 1844 C C . ILE A 1 250 ? -0.574 -5.406 -13.539 1 98.88 250 ILE A C 1
ATOM 1846 O O . ILE A 1 250 ? -1.367 -5.344 -14.477 1 98.88 250 ILE A O 1
ATOM 1850 N N . ALA A 1 251 ? 0.137 -6.48 -13.266 1 98.88 251 ALA A N 1
ATOM 1851 C CA . ALA A 1 251 ? -0.027 -7.727 -14.016 1 98.88 251 ALA A CA 1
ATOM 1852 C C . ALA A 1 251 ? -0.88 -8.727 -13.234 1 98.88 251 ALA A C 1
ATOM 1854 O O . ALA A 1 251 ? -0.689 -8.906 -12.031 1 98.88 251 ALA A O 1
ATOM 1855 N N . ILE A 1 252 ? -1.834 -9.336 -13.898 1 98.88 252 ILE A N 1
ATOM 1856 C CA . ILE A 1 252 ? -2.691 -10.367 -13.328 1 98.88 252 ILE A CA 1
ATOM 1857 C C . ILE A 1 252 ? -2.27 -11.742 -13.859 1 98.88 252 ILE A C 1
ATOM 1859 O O . ILE A 1 252 ? -2.279 -11.977 -15.07 1 98.88 252 ILE A O 1
ATOM 1863 N N . GLY A 1 253 ? -1.859 -12.562 -12.953 1 98.44 253 GLY A N 1
ATOM 1864 C CA . GLY A 1 253 ? -1.508 -13.93 -13.297 1 98.44 253 GLY A CA 1
ATOM 1865 C C . GLY A 1 253 ? -2.289 -14.961 -12.5 1 9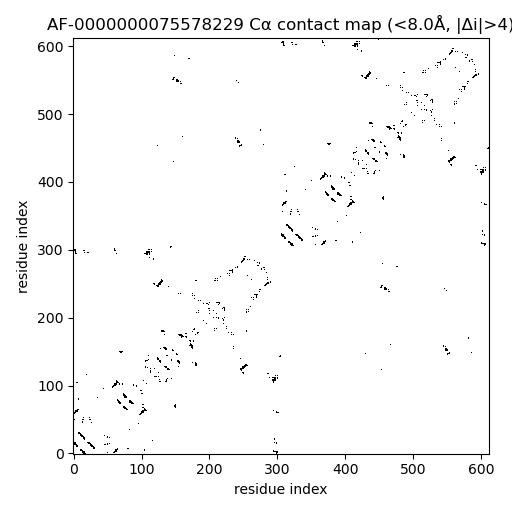8.44 253 GLY A C 1
ATOM 1866 O O . GLY A 1 253 ? -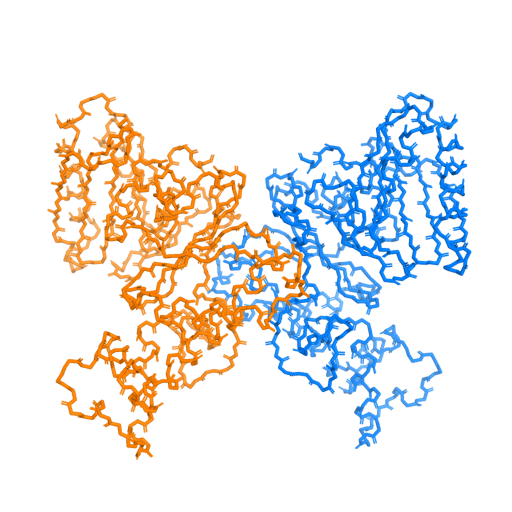3.377 -14.672 -12 1 98.44 253 GLY A O 1
ATOM 1867 N N . GLY A 1 254 ? -1.81 -16.219 -12.547 1 96.75 254 GLY A N 1
ATOM 1868 C CA . GLY A 1 254 ? -2.479 -17.312 -11.852 1 96.75 254 GLY A CA 1
ATOM 1869 C C . GLY A 1 254 ? -3.512 -18.016 -12.711 1 96.75 254 GLY A C 1
ATOM 1870 O O . GLY A 1 254 ? -3.822 -17.562 -13.812 1 96.75 254 GLY A O 1
ATOM 1871 N N . GLY A 1 255 ? -3.982 -19.094 -12.195 1 96.5 255 GLY A N 1
ATOM 1872 C CA . GLY A 1 255 ? -4.875 -19.953 -12.945 1 96.5 255 GLY A CA 1
ATOM 1873 C C . GLY A 1 255 ? -6.109 -19.25 -13.461 1 96.5 255 GLY A C 1
ATOM 1874 O O . GLY A 1 255 ? -6.535 -19.469 -14.594 1 96.5 255 GLY A O 1
ATOM 1875 N N . LEU A 1 256 ? -6.734 -18.375 -12.703 1 97.69 256 LEU A N 1
ATOM 1876 C CA . LEU A 1 256 ? -7.961 -17.703 -13.094 1 97.69 256 LEU A CA 1
ATOM 1877 C C . LEU A 1 256 ? -7.699 -16.734 -14.25 1 97.69 256 LEU A C 1
ATOM 1879 O O . LEU A 1 256 ? -8.617 -16.375 -14.984 1 97.69 256 LEU A O 1
ATOM 1883 N N . SER A 1 257 ? -6.465 -16.266 -14.367 1 97.44 257 SER A N 1
ATOM 1884 C CA . SER A 1 257 ? -6.125 -15.289 -15.391 1 97.44 257 SER A CA 1
ATOM 1885 C C . SER A 1 257 ? -6.234 -15.891 -16.797 1 97.44 257 SER A C 1
ATOM 1887 O O . SER A 1 257 ? -6.266 -15.164 -17.781 1 97.44 257 SER A O 1
ATOM 1889 N N . TYR A 1 258 ? -6.328 -17.219 -16.891 1 96.06 258 TYR A N 1
ATOM 1890 C CA . TYR A 1 258 ? -6.473 -17.875 -18.188 1 96.06 258 TYR A CA 1
ATOM 1891 C C . TYR A 1 258 ? -7.801 -17.516 -18.844 1 96.06 258 TYR A C 1
ATOM 1893 O O . TYR A 1 258 ? -7.992 -17.75 -20.031 1 96.06 258 TYR A O 1
ATOM 1901 N N . ALA A 1 259 ? -8.719 -16.969 -18.062 1 96.44 259 ALA A N 1
ATOM 1902 C CA . ALA A 1 259 ? -9.977 -16.469 -18.625 1 96.44 259 ALA A CA 1
ATOM 1903 C C . ALA A 1 259 ? -9.727 -15.32 -19.594 1 96.44 259 ALA A C 1
ATOM 1905 O O . ALA A 1 259 ? -10.625 -14.93 -20.344 1 96.44 259 ALA A O 1
ATOM 1906 N N . GLY A 1 260 ? -8.562 -14.711 -19.516 1 97.31 260 GLY A N 1
ATOM 1907 C CA . GLY A 1 260 ? -8.125 -13.758 -20.531 1 97.31 260 GLY A CA 1
ATOM 1908 C C . GLY A 1 260 ? -8.836 -12.422 -20.422 1 97.31 260 GLY A C 1
ATOM 1909 O O . GLY A 1 260 ? -9.039 -11.898 -19.328 1 97.31 260 GLY A O 1
ATOM 1910 N N . GLU A 1 261 ? -9.094 -11.906 -21.562 1 98.12 261 GLU A N 1
ATOM 1911 C CA . GLU A 1 261 ? -9.656 -10.562 -21.656 1 98.12 261 GLU A CA 1
ATOM 1912 C C . GLU A 1 261 ? -11.023 -10.492 -20.969 1 98.12 261 GLU A C 1
ATOM 1914 O O . GLU A 1 261 ? -11.406 -9.445 -20.453 1 98.12 261 GLU A O 1
ATOM 1919 N N . PHE A 1 262 ? -11.703 -11.625 -20.969 1 98.44 262 PHE A N 1
ATOM 1920 C CA . PHE A 1 262 ? -13.016 -11.656 -20.328 1 98.44 262 PHE A CA 1
ATOM 1921 C C . PHE A 1 262 ? -12.938 -11.18 -18.891 1 98.44 262 PHE A C 1
ATOM 1923 O O . PHE A 1 262 ? -13.633 -10.242 -18.5 1 98.44 262 PHE A O 1
ATOM 1930 N N . LEU A 1 263 ? -12.078 -11.742 -18.125 1 98.44 263 LEU A N 1
ATOM 1931 C CA . LEU A 1 263 ? -11.914 -11.391 -16.719 1 98.44 263 LEU A CA 1
ATOM 1932 C C . LEU A 1 263 ? -11.195 -10.055 -16.578 1 98.44 263 LEU A C 1
ATOM 1934 O O . LEU A 1 263 ? -11.578 -9.234 -15.742 1 98.44 263 LEU A O 1
ATOM 1938 N N . LEU A 1 264 ? -10.203 -9.836 -17.391 1 98.75 264 LEU A N 1
ATOM 1939 C CA . LEU A 1 264 ? -9.375 -8.641 -17.297 1 98.75 264 LEU A CA 1
ATOM 1940 C C . LEU A 1 264 ? -10.219 -7.379 -17.453 1 98.75 264 LEU A C 1
ATOM 1942 O O . LEU A 1 264 ? -10.039 -6.41 -16.719 1 98.75 264 LEU A O 1
ATOM 1946 N N . GLU A 1 265 ? -11.117 -7.367 -18.375 1 98.75 265 GLU A N 1
ATOM 1947 C CA . GLU A 1 265 ? -11.938 -6.191 -18.641 1 98.75 265 GLU A CA 1
ATOM 1948 C C . GLU A 1 265 ? -12.859 -5.883 -17.469 1 98.75 265 GLU A C 1
ATOM 1950 O O . GLU A 1 265 ? -13.078 -4.715 -17.125 1 98.75 265 GLU A O 1
ATOM 1955 N N . ILE A 1 266 ? -13.414 -6.906 -16.891 1 98.75 266 ILE A N 1
ATOM 1956 C CA . ILE A 1 266 ? -14.273 -6.711 -15.734 1 98.75 266 ILE A CA 1
ATOM 1957 C C . ILE A 1 266 ? -13.461 -6.129 -14.578 1 98.75 266 ILE A C 1
ATOM 1959 O O . ILE A 1 266 ? -13.922 -5.219 -13.883 1 98.75 266 ILE A O 1
ATOM 1963 N N . ILE A 1 267 ? -12.234 -6.594 -14.406 1 98.88 267 ILE A N 1
ATOM 1964 C CA . ILE A 1 267 ? -11.352 -6.098 -13.359 1 98.88 267 ILE A CA 1
ATOM 1965 C C . ILE A 1 267 ? -11.039 -4.621 -13.609 1 98.88 267 ILE A C 1
ATOM 1967 O O . ILE A 1 267 ? -11.062 -3.811 -12.68 1 98.88 267 ILE A O 1
ATOM 1971 N N . LYS A 1 268 ? -10.727 -4.289 -14.852 1 98.81 268 LYS A N 1
ATOM 1972 C CA . LYS A 1 268 ? -10.422 -2.908 -15.211 1 98.81 268 LYS A CA 1
ATOM 1973 C C . LYS A 1 268 ? -11.586 -1.979 -14.867 1 98.81 268 LYS A C 1
ATOM 1975 O O . LYS A 1 268 ? -11.391 -0.929 -14.258 1 98.81 268 LYS A O 1
ATOM 1980 N N . ILE A 1 269 ? -12.742 -2.391 -15.219 1 98.62 269 ILE A N 1
ATOM 1981 C CA . ILE A 1 269 ? -13.938 -1.588 -14.992 1 98.62 269 ILE A CA 1
ATOM 1982 C C . ILE A 1 269 ? -14.148 -1.388 -13.492 1 98.62 269 ILE A C 1
ATOM 1984 O O . ILE A 1 269 ? -14.367 -0.263 -13.031 1 98.62 269 ILE A O 1
ATOM 1988 N N . GLU A 1 270 ? -14.07 -2.459 -12.742 1 98.56 270 GLU A N 1
ATOM 1989 C CA . GLU A 1 270 ? -14.289 -2.389 -11.297 1 98.56 270 GLU A CA 1
ATOM 1990 C C . GLU A 1 270 ? -13.203 -1.556 -10.617 1 98.56 270 GLU A C 1
ATOM 1992 O O . GLU A 1 270 ? -13.469 -0.876 -9.625 1 98.56 270 GLU A O 1
ATOM 1997 N N . THR A 1 271 ? -11.977 -1.613 -11.156 1 98.75 271 THR A N 1
ATOM 1998 C CA . THR A 1 271 ? -10.875 -0.835 -10.609 1 98.75 271 THR A CA 1
ATOM 1999 C C . THR A 1 271 ? -11.094 0.657 -10.844 1 98.75 271 THR A C 1
ATOM 2001 O O . THR A 1 271 ? -11.016 1.455 -9.906 1 98.75 271 THR A O 1
ATOM 2004 N N . ILE A 1 272 ? -11.422 0.999 -12.047 1 98.12 272 ILE A N 1
ATOM 2005 C CA . ILE A 1 272 ? -11.594 2.395 -12.438 1 98.12 272 ILE A CA 1
ATOM 2006 C C . ILE A 1 272 ? -12.68 3.041 -11.578 1 98.12 272 ILE A C 1
ATOM 2008 O O . ILE A 1 272 ? -12.531 4.188 -11.141 1 98.12 272 ILE A O 1
ATOM 2012 N N . LYS A 1 273 ? -13.711 2.318 -11.258 1 97.06 273 LYS A N 1
ATOM 2013 C CA . LYS A 1 273 ? -14.836 2.801 -10.445 1 97.06 273 LYS A CA 1
ATOM 2014 C C . LYS A 1 273 ? -14.367 3.213 -9.055 1 97.06 273 LYS A C 1
ATOM 2016 O O . LYS A 1 273 ? -15.047 3.982 -8.367 1 97.06 273 LYS A O 1
ATOM 2021 N N . ARG A 1 274 ? -13.203 2.783 -8.68 1 97.56 274 ARG A N 1
ATOM 2022 C CA . ARG A 1 274 ? -12.844 2.893 -7.273 1 97.56 274 ARG A CA 1
ATOM 2023 C C . ARG A 1 274 ? -11.57 3.717 -7.09 1 97.56 274 ARG A C 1
ATOM 2025 O O . ARG A 1 274 ? -11.18 4.02 -5.965 1 97.56 274 ARG A O 1
ATOM 2032 N N . LEU A 1 275 ? -10.922 4.086 -8.219 1 97.38 275 LEU A N 1
ATOM 2033 C CA . LEU A 1 275 ? -9.727 4.914 -8.148 1 97.38 275 LEU A CA 1
ATOM 2034 C C . LEU A 1 275 ? -10.055 6.316 -7.645 1 97.38 275 LEU A C 1
ATOM 2036 O O . LEU A 1 275 ? -11.109 6.867 -7.98 1 97.38 275 LEU A O 1
ATOM 2040 N N . THR A 1 276 ? -9.172 6.902 -6.891 1 94.56 276 THR A N 1
ATOM 2041 C CA . THR A 1 276 ? -9.359 8.25 -6.355 1 94.56 276 THR A CA 1
ATOM 2042 C C . THR A 1 276 ? -9.312 9.289 -7.473 1 94.56 276 THR A C 1
ATOM 2044 O O . THR A 1 276 ? -10.141 10.203 -7.512 1 94.56 276 THR A O 1
ATOM 2047 N N . TYR A 1 277 ? -8.312 9.094 -8.367 1 92.81 277 TYR A N 1
ATOM 2048 C CA . TYR A 1 277 ? -8.117 10.039 -9.461 1 92.81 277 TYR A CA 1
ATOM 2049 C C . TYR A 1 277 ? -8.062 9.32 -10.805 1 92.81 277 TYR A C 1
ATOM 2051 O O . TYR A 1 277 ? -7.047 9.359 -11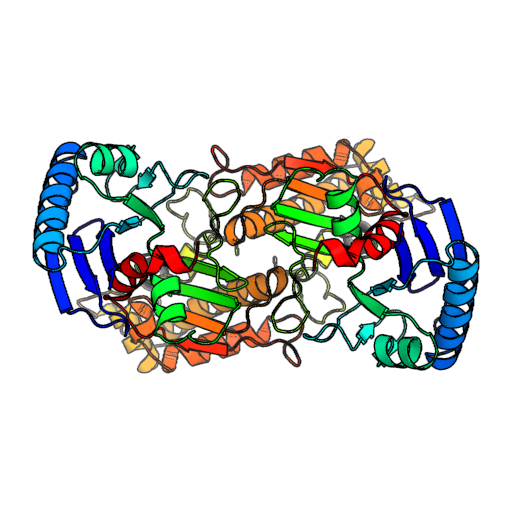.5 1 92.81 277 TYR A O 1
ATOM 2059 N N . PRO A 1 278 ? -9.156 8.797 -11.242 1 93.94 278 PRO A N 1
ATOM 2060 C CA . PRO A 1 278 ? -9.125 7.941 -12.43 1 93.94 278 PRO A CA 1
ATOM 2061 C C . PRO A 1 278 ? -8.727 8.703 -13.695 1 93.94 278 PRO A C 1
ATOM 2063 O O . PRO A 1 278 ? -8.195 8.109 -14.633 1 93.94 278 PRO A O 1
ATOM 2066 N N . ASP A 1 279 ? -8.867 9.992 -13.719 1 90.69 279 ASP A N 1
ATOM 2067 C CA . ASP A 1 279 ? -8.586 10.773 -14.914 1 90.69 279 ASP A CA 1
ATOM 2068 C C . ASP A 1 279 ? -7.094 11.031 -15.062 1 90.69 279 ASP A C 1
ATOM 2070 O O . ASP A 1 279 ? -6.605 11.273 -16.172 1 90.69 279 ASP A O 1
ATOM 2074 N N . ILE A 1 280 ? -6.344 10.906 -13.961 1 88.38 280 ILE A N 1
ATOM 2075 C CA . ILE A 1 280 ? -4.938 11.273 -14.07 1 88.38 280 ILE A CA 1
ATOM 2076 C C . ILE A 1 280 ? -4.059 10.094 -13.664 1 88.38 280 ILE A C 1
ATOM 2078 O O . ILE A 1 280 ? -2.865 10.062 -13.969 1 88.38 280 ILE A O 1
ATOM 2082 N N . ALA A 1 281 ? -4.633 9.211 -12.953 1 93.19 281 ALA A N 1
ATOM 2083 C CA . ALA A 1 281 ? -3.814 8.148 -12.383 1 93.19 281 ALA A CA 1
ATOM 2084 C C . ALA A 1 281 ? -4.508 6.789 -12.508 1 93.19 281 ALA A C 1
ATOM 2086 O O . ALA A 1 281 ? -5.156 6.328 -11.562 1 93.19 281 ALA A O 1
ATOM 2087 N N . THR A 1 282 ? -4.473 6.184 -13.586 1 96.69 282 THR A N 1
ATOM 2088 C CA . THR A 1 282 ? -4.949 4.828 -13.836 1 96.69 282 THR A CA 1
ATOM 2089 C C . THR A 1 282 ? -3.799 3.918 -14.25 1 96.69 282 THR A C 1
ATOM 2091 O O . THR A 1 282 ? -3.127 4.176 -15.258 1 96.69 282 THR A O 1
ATOM 2094 N N . PRO A 1 283 ? -3.562 2.918 -13.477 1 98 283 PRO A N 1
ATOM 2095 C CA . PRO A 1 283 ? -2.504 1.992 -13.883 1 98 283 PRO A CA 1
ATOM 2096 C C . PRO A 1 283 ? -2.895 1.15 -15.094 1 98 283 PRO A C 1
ATOM 2098 O O . PRO A 1 283 ? -4.078 0.884 -15.312 1 98 283 PRO A O 1
ATOM 2101 N N . GLU A 1 284 ? -1.896 0.798 -15.891 1 98.5 284 GLU A N 1
ATOM 2102 C CA . GLU A 1 284 ? -2.158 -0.28 -16.844 1 98.5 284 GLU A CA 1
ATOM 2103 C C . GLU A 1 284 ? -2.422 -1.599 -16.125 1 98.5 284 GLU A C 1
ATOM 2105 O O . GLU A 1 284 ? -1.747 -1.922 -15.141 1 98.5 284 GLU A O 1
ATOM 2110 N N . ILE A 1 285 ? -3.439 -2.295 -16.5 1 98.88 285 ILE A N 1
ATOM 2111 C CA . ILE A 1 285 ? -3.727 -3.629 -15.984 1 98.88 285 ILE A CA 1
ATOM 2112 C C . ILE A 1 285 ? -3.654 -4.648 -17.125 1 98.88 285 ILE A C 1
ATOM 2114 O O . ILE A 1 285 ? -4.406 -4.555 -18.094 1 98.88 285 ILE A O 1
ATOM 2118 N N . VAL A 1 286 ? -2.734 -5.609 -16.953 1 98.88 286 VAL A N 1
ATOM 2119 C CA . VAL A 1 286 ? -2.453 -6.512 -18.062 1 98.88 286 VAL A CA 1
ATOM 2120 C C . VAL A 1 286 ? -2.389 -7.949 -17.562 1 98.88 286 VAL A C 1
ATOM 2122 O O . VAL A 1 286 ? -2.338 -8.188 -16.344 1 98.88 286 VAL A O 1
ATOM 2125 N N . LEU A 1 287 ? -2.459 -8.898 -18.484 1 98.81 287 LEU A N 1
ATOM 2126 C CA . LEU A 1 287 ? -2.24 -10.305 -18.156 1 98.81 287 LEU A CA 1
ATOM 2127 C C . LEU A 1 287 ? -0.75 -10.609 -18.062 1 98.81 287 LEU A C 1
ATOM 2129 O O . LEU A 1 287 ? 0.039 -10.117 -18.875 1 98.81 287 LEU A O 1
ATOM 2133 N N . ALA A 1 288 ? -0.371 -11.367 -17.094 1 98.62 288 ALA A N 1
ATOM 2134 C CA . ALA A 1 288 ? 1.009 -11.836 -16.984 1 98.62 288 ALA A CA 1
ATOM 2135 C C . ALA A 1 288 ? 1.364 -12.734 -18.172 1 98.62 288 ALA A C 1
ATOM 2137 O O . ALA A 1 288 ? 0.491 -13.391 -18.75 1 98.62 288 ALA A O 1
ATOM 2138 N N . ARG A 1 289 ? 2.607 -12.797 -18.469 1 98 289 ARG A N 1
ATOM 2139 C CA . ARG A 1 289 ? 3.057 -13.484 -19.672 1 98 289 ARG A CA 1
ATOM 2140 C C . ARG A 1 289 ? 3.523 -14.898 -19.359 1 98 289 ARG A C 1
ATOM 2142 O O . ARG A 1 289 ? 3.207 -15.836 -20.094 1 98 289 ARG A O 1
ATOM 2149 N N . PHE A 1 290 ? 4.227 -15.172 -18.281 1 97 290 PHE A N 1
ATOM 2150 C CA . PHE A 1 290 ? 5.09 -16.344 -18.156 1 97 290 PHE A CA 1
ATOM 2151 C C . PHE A 1 290 ? 4.355 -17.484 -17.484 1 97 290 PHE A C 1
ATOM 2153 O O . PHE A 1 290 ? 4.816 -18.641 -17.516 1 97 290 PHE A O 1
ATOM 2160 N N . ARG A 1 291 ? 3.266 -17.266 -16.875 1 94 291 ARG A N 1
ATOM 2161 C CA . ARG A 1 291 ? 2.426 -18.312 -16.281 1 94 291 ARG A CA 1
ATOM 2162 C C . ARG A 1 291 ? 3.244 -19.234 -15.383 1 94 291 ARG A C 1
ATOM 2164 O O . ARG A 1 291 ? 3.938 -18.766 -14.477 1 94 291 ARG A O 1
ATOM 2171 N N . ASN A 1 292 ? 3.287 -20.5 -15.711 1 92.19 292 ASN A N 1
ATOM 2172 C CA . ASN A 1 292 ? 3.883 -21.5 -14.836 1 92.19 292 ASN A CA 1
ATOM 2173 C C . ASN A 1 292 ? 5.406 -21.406 -14.828 1 92.19 292 ASN A C 1
ATOM 2175 O O . ASN A 1 292 ? 6.062 -21.984 -13.969 1 92.19 292 ASN A O 1
ATOM 2179 N N . GLU A 1 293 ? 5.953 -20.672 -15.688 1 96.94 293 GLU A N 1
ATOM 2180 C CA . GLU A 1 293 ? 7.406 -20.562 -15.781 1 96.94 293 GLU A CA 1
ATOM 2181 C C . GLU A 1 293 ? 7.918 -19.359 -14.992 1 96.94 293 GLU A C 1
ATOM 2183 O O . GLU A 1 293 ? 9.125 -19.234 -14.766 1 96.94 293 GLU A O 1
ATOM 2188 N N . ALA A 1 294 ? 7.008 -18.516 -14.555 1 97.69 294 ALA A N 1
ATOM 2189 C CA . ALA A 1 294 ? 7.371 -17.234 -13.969 1 97.69 294 ALA A CA 1
ATOM 2190 C C . ALA A 1 294 ? 8.273 -17.422 -12.75 1 97.69 294 ALA A C 1
ATOM 2192 O O . ALA A 1 294 ? 9.234 -16.656 -12.562 1 97.69 294 ALA A O 1
ATOM 2193 N N . GLY A 1 295 ? 7.953 -18.406 -11.961 1 97.69 295 GLY A N 1
ATOM 2194 C CA . GLY A 1 295 ? 8.727 -18.641 -10.75 1 97.69 295 GLY A CA 1
ATOM 2195 C C . GLY A 1 295 ? 10.195 -18.891 -11.031 1 97.69 295 GLY A C 1
ATOM 2196 O O . GLY A 1 295 ? 11.07 -18.234 -10.469 1 97.69 295 GLY A O 1
ATOM 2197 N N . MET A 1 296 ? 10.484 -19.812 -11.938 1 98.25 296 MET A N 1
ATOM 2198 C CA . MET A 1 296 ? 11.859 -20.172 -12.273 1 98.25 296 MET A CA 1
ATOM 2199 C C . MET A 1 296 ? 12.586 -19 -12.914 1 98.25 296 MET A C 1
ATOM 2201 O O . MET A 1 296 ? 13.727 -18.688 -12.547 1 98.25 296 MET A O 1
ATOM 2205 N N . ILE A 1 297 ? 11.945 -18.344 -13.766 1 98.56 297 ILE A N 1
ATOM 2206 C CA . ILE A 1 297 ? 12.539 -17.234 -14.5 1 98.56 297 ILE A CA 1
ATOM 2207 C C . ILE A 1 297 ? 12.844 -16.094 -13.539 1 98.56 297 ILE A C 1
ATOM 2209 O O . ILE A 1 297 ? 13.93 -15.508 -13.578 1 98.56 297 ILE A O 1
ATOM 2213 N N . GLY A 1 298 ? 11.852 -15.773 -12.703 1 98.69 298 GLY A N 1
ATOM 2214 C CA . GLY A 1 298 ? 12.047 -14.711 -11.727 1 98.69 298 GLY A CA 1
ATOM 2215 C C . GLY A 1 298 ? 13.172 -14.992 -10.758 1 98.69 298 GLY A C 1
ATOM 2216 O O . GLY A 1 298 ? 13.992 -14.117 -10.477 1 98.69 298 GLY A O 1
ATOM 2217 N N . CYS A 1 299 ? 13.234 -16.188 -10.305 1 98.62 299 CYS A N 1
ATOM 2218 C CA . CYS A 1 299 ? 14.273 -16.578 -9.359 1 98.62 299 CYS A CA 1
ATOM 2219 C C . CYS A 1 299 ? 15.656 -16.5 -9.992 1 98.62 299 CYS A C 1
ATOM 2221 O O . CYS A 1 299 ? 16.609 -16.062 -9.359 1 98.62 299 CYS A O 1
ATOM 2223 N N . ALA A 1 300 ? 15.758 -16.875 -11.234 1 98.19 300 ALA A N 1
ATOM 2224 C CA . ALA A 1 300 ? 17.031 -16.828 -11.945 1 98.19 300 ALA A CA 1
ATOM 2225 C C . ALA A 1 300 ? 17.531 -15.398 -12.109 1 98.19 300 ALA A C 1
ATOM 2227 O O . ALA A 1 300 ? 18.719 -15.172 -12.359 1 98.19 300 ALA A O 1
ATOM 2228 N N . ASN A 1 301 ? 16.641 -14.453 -11.953 1 97.81 301 ASN A N 1
ATOM 2229 C CA . ASN A 1 301 ? 16.969 -13.055 -12.18 1 97.81 301 ASN A CA 1
ATOM 2230 C C . ASN A 1 301 ? 16.891 -12.242 -10.891 1 97.81 301 ASN A C 1
ATOM 2232 O O . ASN A 1 301 ? 16.984 -11.016 -10.914 1 97.81 301 ASN A O 1
ATOM 2236 N N . LEU A 1 302 ? 16.75 -12.844 -9.797 1 98 302 LEU A N 1
ATOM 2237 C CA . LEU A 1 302 ? 16.453 -12.234 -8.5 1 98 302 LEU A CA 1
ATOM 2238 C C . LEU A 1 302 ? 17.531 -11.227 -8.117 1 98 302 LEU A C 1
ATOM 2240 O O . LEU A 1 302 ? 17.219 -10.133 -7.629 1 98 302 LEU A O 1
ATOM 2244 N N . GLN A 1 303 ? 18.781 -11.453 -8.398 1 96.38 303 GLN A N 1
ATOM 2245 C CA . GLN A 1 303 ? 19.906 -10.625 -7.977 1 96.38 303 GLN A CA 1
ATOM 2246 C C . GLN A 1 303 ? 19.781 -9.211 -8.547 1 96.38 303 GLN A C 1
ATOM 2248 O O . GLN A 1 303 ? 20.234 -8.242 -7.934 1 96.38 303 GLN A O 1
ATOM 2253 N N . HIS A 1 304 ? 19.125 -9.086 -9.617 1 96.88 304 HIS A N 1
ATOM 2254 C CA . HIS A 1 304 ? 19.062 -7.809 -10.32 1 96.88 304 HIS A CA 1
ATOM 2255 C C . HIS A 1 304 ? 17.969 -6.918 -9.742 1 96.88 304 HIS A C 1
ATOM 2257 O O . HIS A 1 304 ? 17.859 -5.75 -10.117 1 96.88 304 HIS A O 1
ATOM 2263 N N . TYR A 1 305 ? 17.188 -7.422 -8.781 1 96.88 305 TYR A N 1
ATOM 2264 C CA . TYR A 1 305 ? 16.047 -6.672 -8.281 1 96.88 305 TYR A CA 1
ATOM 2265 C C . TYR A 1 305 ? 16.125 -6.496 -6.77 1 96.88 305 TYR A C 1
ATOM 2267 O O . TYR A 1 305 ? 15.156 -6.094 -6.129 1 96.88 305 TYR A O 1
ATOM 2275 N N . LEU A 1 306 ? 17.266 -6.82 -6.188 1 93.88 306 LEU A N 1
ATOM 2276 C CA . LEU A 1 306 ? 17.453 -6.695 -4.75 1 93.88 306 LEU A CA 1
ATOM 2277 C C . LEU A 1 306 ? 17.891 -5.281 -4.379 1 93.88 306 LEU A C 1
ATOM 2279 O O . LEU A 1 306 ? 18.547 -4.598 -5.172 1 93.88 306 LEU A O 1
ATOM 2283 N N . MET B 1 1 ? 21.984 23.25 5.871 1 87.69 1 MET B N 1
ATOM 2284 C CA . MET B 1 1 ? 20.891 24.219 5.957 1 87.69 1 MET B CA 1
ATOM 2285 C C . MET B 1 1 ? 19.984 24.125 4.734 1 87.69 1 MET B C 1
ATOM 2287 O O . MET B 1 1 ? 20.422 23.672 3.668 1 87.69 1 MET B O 1
ATOM 2291 N N . GLY B 1 2 ? 18.672 24.297 4.98 1 95.56 2 GLY B N 1
ATOM 2292 C CA . GLY B 1 2 ? 17.719 24.312 3.881 1 95.56 2 GLY B CA 1
ATOM 2293 C C . GLY B 1 2 ? 16.578 25.281 4.098 1 95.56 2 GLY B C 1
ATOM 2294 O O . GLY B 1 2 ? 16.391 25.797 5.207 1 95.56 2 GLY B O 1
ATOM 2295 N N . ILE B 1 3 ? 15.984 25.688 3.01 1 98 3 ILE B N 1
ATOM 2296 C CA . ILE B 1 3 ? 14.781 26.516 3.066 1 98 3 ILE B CA 1
ATOM 2297 C C . ILE B 1 3 ? 13.555 25.672 2.756 1 98 3 ILE B C 1
ATOM 2299 O O . ILE B 1 3 ? 13.516 24.969 1.742 1 98 3 ILE B O 1
ATOM 2303 N N . GLY B 1 4 ? 12.609 25.672 3.676 1 98.56 4 GLY B N 1
ATOM 2304 C CA . GLY B 1 4 ? 11.359 24.953 3.514 1 98.56 4 GLY B CA 1
ATOM 2305 C C . GLY B 1 4 ? 10.133 25.844 3.615 1 98.56 4 GLY B C 1
ATOM 2306 O O . GLY B 1 4 ? 10.07 26.719 4.48 1 98.56 4 GLY B O 1
ATOM 2307 N N . ILE B 1 5 ? 9.195 25.656 2.701 1 98.44 5 ILE B N 1
ATOM 2308 C CA . ILE B 1 5 ? 7.949 26.422 2.676 1 98.44 5 ILE B CA 1
ATOM 2309 C C . ILE B 1 5 ? 6.758 25.469 2.787 1 98.44 5 ILE B C 1
ATOM 2311 O O . ILE B 1 5 ? 6.699 24.453 2.088 1 98.44 5 ILE B O 1
ATOM 2315 N N . ASP B 1 6 ? 5.891 25.75 3.633 1 97.69 6 ASP B N 1
ATOM 2316 C CA . ASP B 1 6 ? 4.621 25.047 3.818 1 97.69 6 ASP B CA 1
ATOM 2317 C C . ASP B 1 6 ? 3.455 25.875 3.281 1 97.69 6 ASP B C 1
ATOM 2319 O O . ASP B 1 6 ? 2.998 26.812 3.939 1 97.69 6 ASP B O 1
ATOM 2323 N N . LEU B 1 7 ? 3.008 25.5 2.117 1 95.88 7 LEU B N 1
ATOM 2324 C CA . LEU B 1 7 ? 1.886 26.188 1.483 1 95.88 7 LEU B CA 1
ATOM 2325 C C . LEU B 1 7 ? 0.558 25.672 2.031 1 95.88 7 LEU B C 1
ATOM 2327 O O . LEU B 1 7 ? 0.145 24.547 1.719 1 95.88 7 LEU B O 1
ATOM 2331 N N . GLY B 1 8 ? -0.079 26.453 2.859 1 90.44 8 GLY B N 1
ATOM 2332 C CA . GLY B 1 8 ? -1.389 26.109 3.391 1 90.44 8 GLY B CA 1
ATOM 2333 C C . GLY B 1 8 ? -2.521 26.859 2.715 1 90.44 8 GLY B C 1
ATOM 2334 O O . GLY B 1 8 ? -2.285 27.812 1.965 1 90.44 8 GLY B O 1
ATOM 2335 N N . GLY B 1 9 ? -3.711 26.406 2.953 1 85.06 9 GLY B N 1
ATOM 2336 C CA . GLY B 1 9 ? -4.875 27.078 2.402 1 85.06 9 GLY B CA 1
ATOM 2337 C C . GLY B 1 9 ? -5.086 28.469 2.975 1 85.06 9 GLY B C 1
ATOM 2338 O O . GLY B 1 9 ? -5.527 29.375 2.266 1 85.06 9 GLY B O 1
ATOM 2339 N N . THR B 1 10 ? -4.684 28.688 4.242 1 86 10 THR B N 1
ATOM 2340 C CA . THR B 1 10 ? -4.934 29.953 4.926 1 86 10 THR B CA 1
ATOM 2341 C C . THR B 1 10 ? -3.637 30.734 5.102 1 86 10 THR B C 1
ATOM 2343 O O . THR B 1 10 ? -3.643 31.969 5.051 1 86 10 THR B O 1
ATOM 2346 N N . THR B 1 11 ? -2.609 30 5.332 1 92.56 11 THR B N 1
ATOM 2347 C CA . THR B 1 11 ? -1.327 30.641 5.613 1 92.56 11 THR B CA 1
ATOM 2348 C C . THR B 1 11 ? -0.198 29.922 4.875 1 92.56 11 THR B C 1
ATOM 2350 O O . THR B 1 11 ? -0.248 28.703 4.68 1 92.56 11 THR B O 1
ATOM 2353 N N . VAL B 1 12 ? 0.695 30.641 4.457 1 95.94 12 VAL B N 1
ATOM 2354 C CA . VAL B 1 12 ? 1.953 30.109 3.945 1 95.94 12 VAL B CA 1
ATOM 2355 C C . VAL B 1 12 ? 3.082 30.406 4.93 1 95.94 12 VAL B C 1
ATOM 2357 O O . VAL B 1 12 ? 3.234 31.547 5.371 1 95.94 12 VAL B O 1
ATOM 2360 N N . LYS B 1 13 ? 3.783 29.375 5.297 1 97.44 13 LYS B N 1
ATOM 2361 C CA . LYS B 1 13 ? 4.898 29.5 6.23 1 97.44 13 LYS B CA 1
ATOM 2362 C C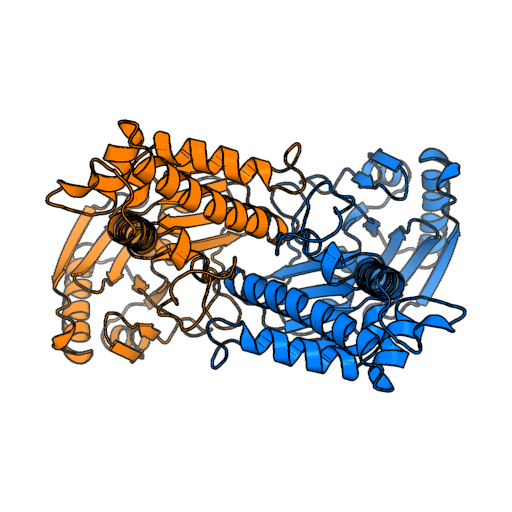 . LYS B 1 13 ? 6.211 29.078 5.582 1 97.44 13 LYS B C 1
ATOM 2364 O O . LYS B 1 13 ? 6.246 28.109 4.82 1 97.44 13 LYS B O 1
ATOM 2369 N N . GLY B 1 14 ? 7.215 29.828 5.824 1 98 14 GLY B N 1
ATOM 2370 C CA . GLY B 1 14 ? 8.555 29.516 5.363 1 98 14 GLY B CA 1
ATOM 2371 C C . GLY B 1 14 ? 9.609 29.641 6.449 1 98 14 GLY B C 1
ATOM 2372 O O . GLY B 1 14 ? 9.469 30.453 7.367 1 98 14 GLY B O 1
ATOM 2373 N N . ALA B 1 15 ? 10.68 28.812 6.281 1 98.12 15 ALA B N 1
ATOM 2374 C CA . ALA B 1 15 ? 11.703 28.875 7.32 1 98.12 15 ALA B CA 1
ATOM 2375 C C . ALA B 1 15 ? 13.07 28.469 6.766 1 98.12 15 ALA B C 1
ATOM 2377 O O . ALA B 1 15 ? 13.148 27.766 5.754 1 98.12 15 ALA B O 1
ATOM 2378 N N . VAL B 1 16 ? 14.102 28.984 7.383 1 97.94 16 VAL B N 1
ATOM 2379 C CA . VAL B 1 16 ? 15.445 28.453 7.266 1 97.94 16 VAL B CA 1
ATOM 2380 C C . VAL B 1 16 ? 15.68 27.406 8.352 1 97.94 16 VAL B C 1
ATOM 2382 O O . VAL B 1 16 ? 15.453 27.672 9.531 1 97.94 16 VAL B O 1
ATOM 2385 N N . VAL B 1 17 ? 16.047 26.188 7.898 1 97.88 17 VAL B N 1
ATOM 2386 C CA . VAL B 1 17 ? 16.219 25.078 8.82 1 97.88 17 VAL B CA 1
ATOM 2387 C C . VAL B 1 17 ? 17.688 24.641 8.812 1 97.88 17 VAL B C 1
ATOM 2389 O O . VAL B 1 17 ? 18.297 24.484 7.75 1 97.88 17 VAL B O 1
ATOM 2392 N N . ASN B 1 18 ? 18.312 24.469 9.969 1 96.38 18 ASN B N 1
ATOM 2393 C CA . ASN B 1 18 ? 19.703 24.062 10.016 1 96.38 18 ASN B CA 1
ATOM 2394 C C . ASN B 1 18 ? 19.859 22.547 9.898 1 96.38 18 ASN B C 1
ATOM 2396 O O . ASN B 1 18 ? 18.875 21.844 9.688 1 96.38 18 ASN B O 1
ATOM 2400 N N . ASP B 1 19 ? 21.078 22.047 10.094 1 94.81 19 ASP B N 1
ATOM 2401 C CA . ASP B 1 19 ? 21.406 20.641 9.836 1 94.81 19 ASP B CA 1
ATOM 2402 C C . ASP B 1 19 ? 20.906 19.75 10.977 1 94.81 19 ASP B C 1
ATOM 2404 O O . ASP B 1 19 ? 20.984 18.531 10.883 1 94.81 19 ASP B O 1
ATOM 2408 N N . GLN B 1 20 ? 20.344 20.359 11.977 1 95.81 20 GLN B N 1
ATOM 2409 C CA . GLN B 1 20 ? 19.812 19.594 13.102 1 95.81 20 GLN B CA 1
ATOM 2410 C C . GLN B 1 20 ? 18.297 19.625 13.109 1 95.81 20 GLN B C 1
ATOM 2412 O O . GLN B 1 20 ? 17.672 19.094 14.023 1 95.81 20 GLN B O 1
ATOM 2417 N N . GLY B 1 21 ? 17.719 20.234 12.109 1 96.31 21 GLY B N 1
ATOM 2418 C CA . GLY B 1 21 ? 16.266 20.281 12.008 1 96.31 21 GLY B CA 1
ATOM 2419 C C . GLY B 1 21 ? 15.656 21.422 12.797 1 96.31 21 GLY B C 1
ATOM 2420 O O . GLY B 1 21 ? 14.445 21.453 13.016 1 96.31 21 GLY B O 1
ATOM 2421 N N . GLU B 1 22 ? 16.469 22.359 13.203 1 97.31 22 GLU B N 1
ATOM 2422 C CA . GLU B 1 22 ? 15.977 23.5 13.969 1 97.31 22 GLU B CA 1
ATOM 2423 C C . GLU B 1 22 ? 15.617 24.656 13.047 1 97.31 22 GLU B C 1
ATOM 2425 O O . GLU B 1 22 ? 16.359 24.984 12.117 1 97.31 22 GLU B O 1
ATOM 2430 N N . ILE B 1 23 ? 14.562 25.25 13.32 1 97.44 23 ILE B N 1
ATOM 2431 C CA . ILE B 1 23 ? 14.148 26.438 12.594 1 97.44 23 ILE B CA 1
ATOM 2432 C C . ILE B 1 23 ? 14.93 27.656 13.094 1 97.44 23 ILE B C 1
ATOM 2434 O O . ILE B 1 23 ? 14.828 28.016 14.273 1 97.44 23 ILE B O 1
ATOM 2438 N N . LEU B 1 24 ? 15.68 28.281 12.297 1 96.31 24 LEU B N 1
ATOM 2439 C CA . LEU B 1 24 ? 16.484 29.438 12.648 1 96.31 24 LEU B CA 1
ATOM 2440 C C . LEU B 1 24 ? 15.68 30.719 12.508 1 96.31 24 LEU B C 1
ATOM 2442 O O . LEU B 1 24 ? 15.805 31.625 13.336 1 96.31 24 LEU B O 1
ATOM 2446 N N . ASN B 1 25 ? 14.938 30.828 11.484 1 93.38 25 ASN B N 1
ATOM 2447 C CA . ASN B 1 25 ? 14.062 31.938 11.141 1 93.38 25 ASN B CA 1
ATOM 2448 C C . ASN B 1 25 ? 12.812 31.469 10.398 1 93.38 25 ASN B C 1
ATOM 2450 O O . ASN B 1 25 ? 12.852 30.453 9.703 1 93.38 25 ASN B O 1
ATOM 2454 N N . ASN B 1 26 ? 11.797 32.125 10.703 1 94.81 26 ASN B N 1
ATOM 2455 C CA . ASN B 1 26 ? 10.57 31.797 9.984 1 94.81 26 ASN B CA 1
ATOM 2456 C C . ASN B 1 26 ? 9.797 33.062 9.609 1 94.81 26 ASN B C 1
ATOM 2458 O O . ASN B 1 26 ? 9.984 34.094 10.219 1 94.81 26 ASN B O 1
ATOM 2462 N N . ARG B 1 27 ? 9.133 33 8.562 1 95.69 27 ARG B N 1
ATOM 2463 C CA . ARG B 1 27 ? 8.234 34.031 8.039 1 95.69 27 ARG B CA 1
ATOM 2464 C C . ARG B 1 27 ? 6.918 33.406 7.566 1 95.69 27 ARG B C 1
ATOM 2466 O O . ARG B 1 27 ? 6.848 32.219 7.289 1 95.69 27 ARG B O 1
ATOM 2473 N N . SER B 1 28 ? 5.922 34.219 7.594 1 95.88 28 SER B N 1
ATOM 2474 C CA . SER B 1 28 ? 4.641 33.719 7.094 1 95.88 28 SER B CA 1
ATOM 2475 C C . SER B 1 28 ? 3.799 34.875 6.52 1 95.88 28 SER B C 1
ATOM 2477 O O . SER B 1 28 ? 4.086 36.031 6.754 1 95.88 28 SER B O 1
ATOM 2479 N N . PHE B 1 29 ? 2.852 34.562 5.695 1 94.06 29 PHE B N 1
ATOM 2480 C CA . PHE B 1 29 ? 1.826 35.469 5.219 1 94.06 29 PHE B CA 1
ATOM 2481 C C . PHE B 1 29 ? 0.497 34.75 5.027 1 94.06 29 PHE B C 1
ATOM 2483 O O . PHE B 1 29 ? 0.458 33.531 4.949 1 94.06 29 PHE B O 1
ATOM 2490 N N . LYS B 1 30 ? -0.543 35.531 4.98 1 91.88 30 LYS B N 1
ATOM 2491 C CA . LYS B 1 30 ? -1.869 34.969 4.754 1 91.88 30 LYS B CA 1
ATOM 2492 C C . LYS B 1 30 ? -2.107 34.688 3.271 1 91.88 30 LYS B C 1
ATOM 2494 O O . LYS B 1 30 ? -1.78 35.531 2.424 1 91.88 30 LYS B O 1
ATOM 2499 N N . THR B 1 31 ? -2.424 33.469 2.836 1 80.94 31 THR B N 1
ATOM 2500 C CA . THR B 1 31 ? -2.66 33.094 1.445 1 80.94 31 THR B CA 1
ATOM 2501 C C . THR B 1 31 ? -3.871 33.844 0.884 1 80.94 31 THR B C 1
ATOM 2503 O O . THR B 1 31 ? -3.824 34.375 -0.233 1 80.94 31 THR B O 1
ATOM 2506 N N . ASP B 1 32 ? -4.93 34.156 1.697 1 76.62 32 ASP B N 1
ATOM 2507 C CA . ASP B 1 32 ? -6.207 34.688 1.235 1 76.62 32 ASP B CA 1
ATOM 2508 C C . ASP B 1 32 ? -6.617 34.062 -0.095 1 76.62 32 ASP B C 1
ATOM 2510 O O . ASP B 1 32 ? -6.434 34.688 -1.154 1 76.62 32 ASP B O 1
ATOM 2514 N N . GLY B 1 33 ? -7.145 32.875 -0.17 1 65.88 33 GLY B N 1
ATOM 2515 C CA . GLY B 1 33 ? -7.496 32.094 -1.339 1 65.88 33 GLY B CA 1
ATOM 2516 C C . GLY B 1 33 ? -8.25 32.875 -2.393 1 65.88 33 GLY B C 1
ATOM 2517 O O . GLY B 1 33 ? -8.234 32.531 -3.572 1 65.88 33 GLY B O 1
ATOM 2518 N N . PHE B 1 34 ? -8.75 33.938 -2.057 1 74.12 34 PHE B N 1
ATOM 2519 C CA . PHE B 1 34 ? -9.555 34.781 -2.953 1 74.12 34 PHE B CA 1
ATOM 2520 C C . PHE B 1 34 ? -8.672 35.625 -3.844 1 74.12 34 PHE B C 1
ATOM 2522 O O . PHE B 1 34 ? -9.109 36.094 -4.891 1 74.12 34 PHE B O 1
ATOM 2529 N N . ARG B 1 35 ? -7.441 35.906 -3.566 1 82.38 35 ARG B N 1
ATOM 2530 C CA . ARG B 1 35 ? -6.547 36.75 -4.324 1 82.38 35 ARG B CA 1
ATOM 2531 C C . ARG B 1 35 ? -6.082 36.094 -5.609 1 82.38 35 ARG B C 1
ATOM 2533 O O . ARG B 1 35 ? -5.641 36.75 -6.547 1 82.38 35 ARG B O 1
ATOM 2540 N N . GLY B 1 36 ? -6.176 34.781 -5.703 1 87.56 36 GLY B N 1
ATOM 2541 C CA . GLY B 1 36 ? -5.793 34.062 -6.906 1 87.56 36 GLY B CA 1
ATOM 2542 C C . GLY B 1 36 ? -4.32 33.719 -6.941 1 87.56 36 GLY B C 1
ATOM 2543 O O . GLY B 1 36 ? -3.541 34.156 -6.102 1 87.56 36 GLY B O 1
ATOM 2544 N N . TYR B 1 37 ? -3.844 32.969 -8 1 93.69 37 TYR B N 1
ATOM 2545 C CA . TYR B 1 37 ? -2.518 32.375 -8.125 1 93.69 37 TYR B CA 1
ATOM 2546 C C . TYR B 1 37 ? -1.453 33.469 -8.32 1 93.69 37 TYR B C 1
ATOM 2548 O O . TYR B 1 37 ? -0.421 33.438 -7.641 1 93.69 37 TYR B O 1
ATOM 2556 N N . PRO B 1 38 ? -1.635 34.531 -9.117 1 94.19 38 PRO B N 1
ATOM 2557 C CA . PRO B 1 38 ? -0.572 35.531 -9.344 1 94.19 38 PRO B CA 1
ATOM 2558 C C . PRO B 1 38 ? -0.162 36.25 -8.07 1 94.19 38 PRO B C 1
ATOM 2560 O O . PRO B 1 38 ? 1.024 36.531 -7.859 1 94.19 38 PRO B O 1
ATOM 2563 N N . GLU B 1 39 ? -1.123 36.531 -7.305 1 94.31 39 GLU B N 1
ATOM 2564 C CA . GLU B 1 39 ? -0.836 37.281 -6.074 1 94.31 39 GLU B CA 1
ATOM 2565 C C . GLU B 1 39 ? -0.086 36.406 -5.074 1 94.31 39 GLU B C 1
ATOM 2567 O O . GLU B 1 39 ? 0.864 36.844 -4.434 1 94.31 39 GLU B O 1
ATOM 2572 N N . ILE B 1 40 ? -0.531 35.188 -4.957 1 94.25 40 ILE B N 1
ATOM 2573 C CA . ILE B 1 40 ? 0.132 34.281 -4.047 1 94.25 40 ILE B CA 1
ATOM 2574 C C . ILE B 1 40 ? 1.557 34 -4.527 1 94.25 40 ILE B C 1
ATOM 2576 O O . ILE B 1 40 ? 2.486 33.938 -3.721 1 94.25 40 ILE B O 1
ATOM 2580 N N . LEU B 1 41 ? 1.688 33.875 -5.824 1 95.56 41 LEU B N 1
ATOM 2581 C CA . LEU B 1 41 ? 3.008 33.688 -6.414 1 95.56 41 LEU B CA 1
ATOM 2582 C C . LEU B 1 41 ? 3.945 34.844 -6.051 1 95.56 41 LEU B C 1
ATOM 2584 O O . LEU B 1 41 ? 5.102 34.594 -5.688 1 95.56 41 LEU B O 1
ATOM 2588 N N . ASN B 1 42 ? 3.43 36.031 -6.18 1 95.88 42 ASN B N 1
ATOM 2589 C CA . ASN B 1 42 ? 4.238 37.219 -5.844 1 95.88 42 ASN B CA 1
ATOM 2590 C C . ASN B 1 42 ? 4.645 37.219 -4.371 1 95.88 42 ASN B C 1
ATOM 2592 O O . ASN B 1 42 ? 5.789 37.5 -4.039 1 95.88 42 ASN B O 1
ATOM 2596 N N . ASP B 1 43 ? 3.686 36.906 -3.541 1 96.06 43 ASP B N 1
ATOM 2597 C CA . ASP B 1 43 ? 3.975 36.812 -2.113 1 96.06 43 ASP B CA 1
ATOM 2598 C C . ASP B 1 43 ? 5.012 35.719 -1.824 1 96.06 43 ASP B C 1
ATOM 2600 O O . ASP B 1 43 ? 5.879 35.906 -0.963 1 96.06 43 ASP B O 1
ATOM 2604 N N . MET B 1 44 ? 4.902 34.656 -2.477 1 96.56 44 MET B N 1
ATOM 2605 C CA . MET B 1 44 ? 5.848 33.531 -2.305 1 96.56 44 MET B CA 1
ATOM 2606 C C . MET B 1 44 ? 7.254 33.969 -2.729 1 96.56 44 MET B C 1
ATOM 2608 O O . MET B 1 44 ? 8.234 33.625 -2.066 1 96.56 44 MET B O 1
ATOM 2612 N N . LYS B 1 45 ? 7.316 34.688 -3.811 1 96.94 45 LYS B N 1
ATOM 2613 C CA . LYS B 1 45 ? 8.609 35.188 -4.273 1 96.94 45 LYS B CA 1
ATOM 2614 C C . LYS B 1 45 ? 9.258 36.094 -3.225 1 96.94 45 LYS B C 1
ATOM 2616 O O . LYS B 1 45 ? 10.445 35.938 -2.932 1 96.94 45 LYS B O 1
ATOM 2621 N N . GLU B 1 46 ? 8.461 36.938 -2.754 1 97 46 GLU B N 1
ATOM 2622 C CA . GLU B 1 46 ? 8.969 37.844 -1.734 1 97 46 GLU B CA 1
ATOM 2623 C C . GLU B 1 46 ? 9.406 37.094 -0.486 1 97 46 GLU B C 1
ATOM 2625 O O . GLU B 1 46 ? 10.453 37.375 0.095 1 97 46 GLU B O 1
ATOM 2630 N N . LEU B 1 47 ? 8.609 36.094 -0.106 1 97.38 47 LEU B N 1
ATOM 2631 C CA . LEU B 1 47 ? 8.945 35.281 1.045 1 97.38 47 LEU B CA 1
ATOM 2632 C C . LEU B 1 47 ? 10.281 34.562 0.833 1 97.38 47 LEU B C 1
ATOM 2634 O O . LEU B 1 47 ? 11.133 34.562 1.72 1 97.38 47 LEU B O 1
ATOM 2638 N N . ILE B 1 48 ? 10.445 33.969 -0.318 1 97.25 48 ILE B N 1
ATOM 2639 C CA . ILE B 1 48 ? 11.648 33.219 -0.635 1 97.25 48 ILE B CA 1
ATOM 2640 C C . ILE B 1 48 ? 12.859 34.156 -0.657 1 97.25 48 ILE B C 1
ATOM 2642 O O . ILE B 1 48 ? 13.914 33.812 -0.119 1 97.25 48 ILE B O 1
ATOM 2646 N N . LYS B 1 49 ? 12.703 35.344 -1.211 1 96.12 49 LYS B N 1
ATOM 2647 C CA . LYS B 1 49 ? 13.789 36.312 -1.245 1 96.12 49 LYS B CA 1
ATOM 2648 C C . LYS B 1 49 ? 14.234 36.688 0.166 1 96.12 49 LYS B C 1
ATOM 2650 O O . LYS B 1 49 ? 15.43 36.781 0.44 1 96.12 49 LYS B O 1
ATOM 2655 N N . GLU B 1 50 ? 13.242 36.906 0.98 1 96.19 50 GLU B N 1
ATOM 2656 C CA . GLU B 1 50 ? 13.555 37.219 2.369 1 96.19 50 GLU B CA 1
ATOM 2657 C C . GLU B 1 50 ? 14.336 36.094 3.045 1 96.19 50 GLU B C 1
ATOM 2659 O O . GLU B 1 50 ? 15.312 36.375 3.75 1 96.19 50 GLU B O 1
ATOM 2664 N N . LEU B 1 51 ? 13.906 34.906 2.854 1 96.62 51 LEU B N 1
ATOM 2665 C CA . LEU B 1 51 ? 14.57 33.75 3.465 1 96.62 51 LEU B CA 1
ATOM 2666 C C . LEU B 1 51 ? 15.984 33.594 2.912 1 96.62 51 LEU B C 1
ATOM 2668 O O . LEU B 1 51 ? 16.891 33.188 3.639 1 96.62 51 LEU B O 1
ATOM 2672 N N . LEU B 1 52 ? 16.156 33.875 1.656 1 94.88 52 LEU B N 1
ATOM 2673 C CA . LEU B 1 52 ? 17.453 33.781 1.018 1 94.88 52 LEU B CA 1
ATOM 2674 C C . LEU B 1 52 ? 18.438 34.781 1.602 1 94.88 52 LEU B C 1
ATOM 2676 O O . LEU B 1 52 ? 19.641 34.531 1.663 1 94.88 52 LEU B O 1
ATOM 2680 N N . THR B 1 53 ? 17.938 35.938 2.012 1 94.81 53 THR B N 1
ATOM 2681 C CA . THR B 1 53 ? 18.812 36.906 2.66 1 94.81 53 THR B CA 1
ATOM 2682 C C . THR B 1 53 ? 19.344 36.375 3.982 1 94.81 53 THR B C 1
ATOM 2684 O O . THR B 1 53 ? 20.453 36.688 4.387 1 94.81 53 THR B O 1
ATOM 2687 N N . LEU B 1 54 ? 18.562 35.531 4.582 1 93.12 54 LEU B N 1
ATOM 2688 C CA . LEU B 1 54 ? 18.938 34.938 5.867 1 93.12 54 LEU B CA 1
ATOM 2689 C C . LEU B 1 54 ? 19.828 33.719 5.68 1 93.12 54 LEU B C 1
ATOM 2691 O O . LEU B 1 54 ? 20.516 33.312 6.617 1 93.12 54 LEU B O 1
ATOM 2695 N N . SER B 1 55 ? 19.875 33.188 4.48 1 91.94 55 SER B N 1
ATOM 2696 C CA . SER B 1 55 ? 20.703 32.031 4.125 1 91.94 55 SER B CA 1
ATOM 2697 C C . SER B 1 55 ? 21.266 32.188 2.719 1 91.94 55 SER B C 1
ATOM 2699 O O . SER B 1 55 ? 20.922 31.422 1.82 1 91.94 55 SER B O 1
ATOM 2701 N N . PRO B 1 56 ? 22.141 33.094 2.496 1 88.31 56 PRO B N 1
ATOM 2702 C CA . PRO B 1 56 ? 22.609 33.438 1.156 1 88.31 56 PRO B CA 1
ATOM 2703 C C . PRO B 1 56 ? 23.266 32.281 0.417 1 88.31 56 PRO B C 1
ATOM 2705 O O . PRO B 1 56 ? 23.281 32.281 -0.817 1 88.31 56 PRO B O 1
ATOM 2708 N N . GLY B 1 57 ? 23.703 31.25 0.985 1 88.75 57 GLY B N 1
ATOM 2709 C CA . GLY B 1 57 ? 24.375 30.156 0.306 1 88.75 57 GLY B CA 1
ATOM 2710 C C . GLY B 1 57 ? 23.422 29.062 -0.164 1 88.75 57 GLY B C 1
ATOM 2711 O O . GLY B 1 57 ? 23.828 28.172 -0.904 1 88.75 57 GLY B O 1
ATOM 2712 N N . GLU B 1 58 ? 22.203 29.281 0.113 1 92.06 58 GLU B N 1
ATOM 2713 C CA . GLU B 1 58 ? 21.234 28.25 -0.255 1 92.06 58 GLU B CA 1
ATOM 2714 C C . GLU B 1 58 ? 20.812 28.391 -1.713 1 92.06 58 GLU B C 1
ATOM 2716 O O . GLU B 1 58 ? 20.531 29.5 -2.18 1 92.06 58 GLU B O 1
ATOM 2721 N N . LYS B 1 59 ? 20.75 27.234 -2.426 1 94.31 59 LYS B N 1
ATOM 2722 C CA . LYS B 1 59 ? 20.453 27.25 -3.854 1 94.31 59 LYS B CA 1
ATOM 2723 C C . LYS B 1 59 ? 19.172 26.469 -4.148 1 94.31 59 LYS B C 1
ATOM 2725 O O . LYS B 1 59 ? 18.797 26.297 -5.309 1 94.31 59 LYS B O 1
ATOM 2730 N N . ARG B 1 60 ? 18.562 26 -3.145 1 96.56 60 ARG B N 1
ATOM 2731 C CA . ARG B 1 60 ? 17.359 25.188 -3.32 1 96.56 60 ARG B CA 1
ATOM 2732 C C . ARG B 1 60 ? 16.297 25.547 -2.285 1 96.56 60 ARG B C 1
ATOM 2734 O O . ARG B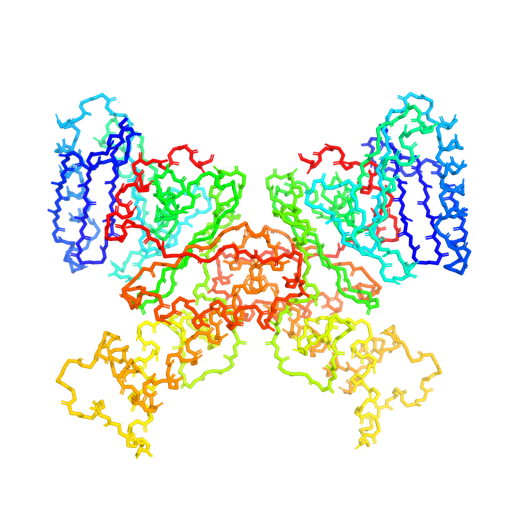 1 60 ? 16.625 25.922 -1.159 1 96.56 60 ARG B O 1
ATOM 2741 N N . VAL B 1 61 ? 15.055 25.422 -2.666 1 98.12 61 VAL B N 1
ATOM 2742 C CA . VAL B 1 61 ? 13.922 25.578 -1.756 1 98.12 61 VAL B CA 1
ATOM 2743 C C . VAL B 1 61 ? 12.93 24.438 -1.963 1 98.12 61 VAL B C 1
ATOM 2745 O O . VAL B 1 61 ? 12.664 24.031 -3.098 1 98.12 61 VAL B O 1
ATOM 2748 N N . GLY B 1 62 ? 12.523 23.797 -0.88 1 98.44 62 GLY B N 1
ATOM 2749 C CA . GLY B 1 62 ? 11.438 22.844 -0.917 1 98.44 62 GLY B CA 1
ATOM 2750 C C . GLY B 1 62 ? 10.094 23.438 -0.54 1 98.44 62 GLY B C 1
ATOM 2751 O O . GLY B 1 62 ? 10.016 24.266 0.371 1 98.44 62 GLY B O 1
ATOM 2752 N N . ILE B 1 63 ? 9.055 23.047 -1.236 1 98.5 63 ILE B N 1
ATOM 2753 C CA . ILE B 1 63 ? 7.715 23.578 -0.981 1 98.5 63 ILE B CA 1
ATOM 2754 C C . ILE B 1 63 ? 6.723 22.438 -0.831 1 98.5 63 ILE B C 1
ATOM 2756 O O . ILE B 1 63 ? 6.625 21.562 -1.707 1 98.5 63 ILE B O 1
ATOM 2760 N N . GLY B 1 64 ? 6.023 22.406 0.278 1 97.88 64 GLY B N 1
ATOM 2761 C CA . GLY B 1 64 ? 4.938 21.469 0.504 1 97.88 64 GLY B CA 1
ATOM 2762 C C . GLY B 1 64 ? 3.6 21.969 0 1 97.88 64 GLY B C 1
ATOM 2763 O O . GLY B 1 64 ? 3.178 23.078 0.339 1 97.88 64 GLY B O 1
ATOM 2764 N N . ILE B 1 65 ? 2.93 21.172 -0.768 1 95.94 65 ILE B N 1
ATOM 2765 C CA . ILE B 1 65 ? 1.682 21.562 -1.415 1 95.94 65 ILE B CA 1
ATOM 2766 C C . ILE B 1 65 ? 0.53 20.734 -0.854 1 95.94 65 ILE B C 1
ATOM 2768 O O . ILE B 1 65 ? 0.628 19.5 -0.762 1 95.94 65 ILE B O 1
ATOM 2772 N N . PRO B 1 66 ? -0.566 21.375 -0.498 1 92.75 66 PRO B N 1
ATOM 2773 C CA . PRO B 1 66 ? -1.748 20.609 -0.076 1 92.75 66 PRO B CA 1
ATOM 2774 C C . PRO B 1 66 ? -2.576 20.109 -1.255 1 92.75 66 PRO B C 1
ATOM 2776 O O . PRO B 1 66 ? -3.746 20.484 -1.396 1 92.75 66 PRO B O 1
ATOM 2779 N N . GLY B 1 67 ? -1.983 19.234 -2.039 1 91.81 67 GLY B N 1
ATOM 2780 C CA . GLY B 1 67 ? -2.68 18.75 -3.217 1 91.81 67 GLY B CA 1
ATOM 2781 C C . GLY B 1 67 ? -1.891 17.703 -3.986 1 91.81 67 GLY B C 1
ATOM 2782 O O . GLY B 1 67 ? -1.08 16.984 -3.406 1 91.81 67 GLY B O 1
ATOM 2783 N N . ILE B 1 68 ? -2.223 17.641 -5.301 1 92.75 68 ILE B N 1
ATOM 2784 C CA . ILE B 1 68 ? -1.676 16.594 -6.156 1 92.75 68 ILE B CA 1
ATOM 2785 C C . ILE B 1 68 ? -0.65 17.188 -7.117 1 92.75 68 ILE B C 1
ATOM 2787 O O . ILE B 1 68 ? -0.901 18.234 -7.734 1 92.75 68 ILE B O 1
ATOM 2791 N N . LEU B 1 69 ? 0.48 16.578 -7.191 1 95.56 69 LEU B N 1
ATOM 2792 C CA . LEU B 1 69 ? 1.526 16.953 -8.133 1 95.56 69 LEU B CA 1
ATOM 2793 C C . LEU B 1 69 ? 1.545 16.031 -9.336 1 95.56 69 LEU B C 1
ATOM 2795 O O . LEU B 1 69 ? 1.062 14.898 -9.266 1 95.56 69 LEU B O 1
ATOM 2799 N N . SER B 1 70 ? 2.078 16.578 -10.398 1 94.25 70 SER B N 1
ATOM 2800 C CA . SER B 1 70 ? 2.295 15.734 -11.57 1 94.25 70 SER B CA 1
ATOM 2801 C C . SER B 1 70 ? 3.357 14.672 -11.305 1 94.25 70 SER B C 1
ATOM 2803 O O . SER B 1 70 ? 4.141 14.797 -10.359 1 94.25 70 SER B O 1
ATOM 2805 N N . GLY B 1 71 ? 3.338 13.695 -12.109 1 89.56 71 GLY B N 1
ATOM 2806 C CA . GLY B 1 71 ? 4.289 12.609 -11.945 1 89.56 71 GLY B CA 1
ATOM 2807 C C . GLY B 1 71 ? 5.734 13.078 -11.922 1 89.56 71 GLY B C 1
ATOM 2808 O O . GLY B 1 71 ? 6.562 12.516 -11.203 1 89.56 71 GLY B O 1
ATOM 2809 N N . ASP B 1 72 ? 6.02 14.109 -12.648 1 91.31 72 ASP B N 1
ATOM 2810 C CA . ASP B 1 72 ? 7.387 14.617 -12.727 1 91.31 72 ASP B CA 1
ATOM 2811 C C . ASP B 1 72 ? 7.668 15.609 -11.602 1 91.31 72 ASP B C 1
ATOM 2813 O O . ASP B 1 72 ? 8.789 16.109 -11.477 1 91.31 72 ASP B O 1
ATOM 2817 N N . GLY B 1 73 ? 6.594 15.906 -10.789 1 92.62 73 GLY B N 1
ATOM 2818 C CA . GLY B 1 73 ? 6.773 16.75 -9.617 1 92.62 73 GLY B CA 1
ATOM 2819 C C . GLY B 1 73 ? 6.867 18.219 -9.961 1 92.62 73 GLY B C 1
ATOM 2820 O O . GLY B 1 73 ? 7.199 19.047 -9.102 1 92.62 73 GLY B O 1
ATOM 2821 N N . ASN B 1 74 ? 6.477 18.609 -11.18 1 94.56 74 ASN B N 1
ATOM 2822 C CA . ASN B 1 74 ? 6.766 19.969 -11.617 1 94.56 74 ASN B CA 1
ATOM 2823 C C . ASN B 1 74 ? 5.508 20.828 -11.633 1 94.56 74 ASN B C 1
ATOM 2825 O O . ASN B 1 74 ? 5.594 22.062 -11.672 1 94.56 74 ASN B O 1
ATOM 2829 N N . THR B 1 75 ? 4.352 20.156 -11.664 1 96.31 75 THR B N 1
ATOM 2830 C CA . THR B 1 75 ? 3.09 20.875 -11.82 1 96.31 75 THR B CA 1
ATOM 2831 C C . THR B 1 75 ? 2.119 20.516 -10.703 1 96.31 75 THR B C 1
ATOM 2833 O O . THR B 1 75 ? 2.012 19.344 -10.32 1 96.31 75 THR B O 1
ATOM 2836 N N . ILE B 1 76 ? 1.509 21.531 -10.172 1 96.5 76 ILE B N 1
ATOM 2837 C CA . ILE B 1 76 ? 0.389 21.281 -9.266 1 96.5 76 ILE B CA 1
ATOM 2838 C C . ILE B 1 76 ? -0.863 20.953 -10.078 1 96.5 76 ILE B C 1
ATOM 2840 O O . ILE B 1 76 ? -1.49 21.844 -10.656 1 96.5 76 ILE B O 1
ATOM 2844 N N . VAL B 1 77 ? -1.226 19.734 -10.055 1 95.44 77 VAL B N 1
ATOM 2845 C CA . VAL B 1 77 ? -2.365 19.281 -10.844 1 95.44 77 VAL B CA 1
ATOM 2846 C C . VAL B 1 77 ? -3.664 19.781 -10.211 1 95.44 77 VAL B C 1
ATOM 2848 O O . VAL B 1 77 ? -4.57 20.234 -10.914 1 95.44 77 VAL B O 1
ATOM 2851 N N . SER B 1 78 ? -3.686 19.672 -8.906 1 92.62 78 SER B N 1
ATOM 2852 C CA . SER B 1 78 ? -4.883 20.109 -8.195 1 92.62 78 SER B CA 1
ATOM 2853 C C . SER B 1 78 ? -4.559 20.5 -6.762 1 92.62 78 SER B C 1
ATOM 2855 O O . SER B 1 78 ? -3.783 19.828 -6.082 1 92.62 78 SER B O 1
ATOM 2857 N N . CYS B 1 79 ? -5.062 21.594 -6.34 1 91.44 79 CYS B N 1
ATOM 2858 C CA . CYS B 1 79 ? -5.055 22.109 -4.973 1 91.44 79 CYS B CA 1
ATOM 2859 C C . CYS B 1 79 ? -6.398 22.734 -4.617 1 91.44 79 CYS B C 1
ATOM 2861 O O . CYS B 1 79 ? -6.574 23.953 -4.762 1 91.44 79 CYS B O 1
ATOM 2863 N N . PRO B 1 80 ? -7.281 21.969 -4.117 1 84.25 80 PRO B N 1
ATOM 2864 C CA . PRO B 1 80 ? -8.672 22.406 -3.957 1 84.25 80 PRO B CA 1
ATOM 2865 C C . PRO B 1 80 ? -8.805 23.578 -2.996 1 84.25 80 PRO B C 1
ATOM 2867 O O . PRO B 1 80 ? -9.578 24.516 -3.254 1 84.25 80 PRO B O 1
ATOM 2870 N N . ASN B 1 81 ? -8.055 23.609 -1.952 1 84.06 81 ASN B N 1
ATOM 2871 C CA . ASN B 1 81 ? -8.188 24.656 -0.945 1 84.06 81 ASN B CA 1
ATOM 2872 C C . ASN B 1 81 ? -7.832 26.031 -1.514 1 84.06 81 ASN B C 1
ATOM 2874 O O . ASN B 1 81 ? -8.234 27.047 -0.962 1 84.06 81 ASN B O 1
ATOM 2878 N N . LEU B 1 82 ? -7.07 26.047 -2.588 1 90.06 82 LEU B N 1
ATOM 2879 C CA . LEU B 1 82 ? -6.637 27.297 -3.207 1 90.06 82 LEU B CA 1
ATOM 2880 C C . LEU B 1 82 ? -7.27 27.469 -4.582 1 90.06 82 LEU B C 1
ATOM 2882 O O . LEU B 1 82 ? -6.98 28.438 -5.285 1 90.06 82 LEU B O 1
ATOM 2886 N N . ASN B 1 83 ? -8.07 26.484 -4.953 1 89.5 83 ASN B N 1
ATOM 2887 C CA . ASN B 1 83 ? -8.711 26.453 -6.262 1 89.5 83 ASN B CA 1
ATOM 2888 C C . ASN B 1 83 ? -7.68 26.5 -7.387 1 89.5 83 ASN B C 1
ATOM 2890 O O . ASN B 1 83 ? -7.844 27.266 -8.352 1 89.5 83 ASN B O 1
ATOM 2894 N N . TRP B 1 84 ? -6.57 25.891 -7.199 1 92.75 84 TRP B N 1
ATOM 2895 C CA . TRP B 1 84 ? -5.508 25.797 -8.195 1 92.75 84 TRP B CA 1
ATOM 2896 C C . TRP B 1 84 ? -5.676 24.547 -9.062 1 92.75 84 TRP B C 1
ATOM 2898 O O . TRP B 1 84 ? -6.008 23.484 -8.555 1 92.75 84 TRP B O 1
ATOM 2908 N N . GLN B 1 85 ? -5.559 24.672 -10.32 1 93.75 85 GLN B N 1
ATOM 2909 C CA . GLN B 1 85 ? -5.574 23.578 -11.289 1 93.75 85 GLN B CA 1
ATOM 2910 C C . GLN B 1 85 ? -4.465 23.75 -12.32 1 93.75 85 GLN B C 1
ATOM 2912 O O . GLN B 1 85 ? -4.438 24.75 -13.055 1 93.75 85 GLN B O 1
ATOM 2917 N N . ASN B 1 86 ? -3.604 22.828 -12.336 1 95.75 86 ASN B N 1
ATOM 2918 C CA . ASN B 1 86 ? -2.525 22.797 -13.32 1 95.75 86 ASN B CA 1
ATOM 2919 C C . ASN B 1 86 ? -1.663 24.062 -13.25 1 95.75 86 ASN B C 1
ATOM 2921 O O . ASN B 1 86 ? -1.453 24.734 -14.258 1 95.75 86 ASN B O 1
ATOM 2925 N N . ILE B 1 87 ? -1.195 24.297 -12.125 1 96.06 87 ILE B N 1
ATOM 2926 C CA . ILE B 1 87 ? -0.385 25.469 -11.859 1 96.06 87 ILE B CA 1
ATOM 2927 C C . ILE B 1 87 ? 1.096 25.125 -11.992 1 96.06 87 ILE B C 1
ATOM 2929 O O . ILE B 1 87 ? 1.577 24.172 -11.375 1 96.06 87 ILE B O 1
ATOM 2933 N N . PRO B 1 88 ? 1.872 25.828 -12.805 1 97.06 88 PRO B N 1
ATOM 2934 C CA . PRO B 1 88 ? 3.307 25.594 -12.961 1 97.06 88 PRO B CA 1
ATOM 2935 C C . PRO B 1 88 ? 4.152 26.359 -11.961 1 97.06 88 PRO B C 1
ATOM 2937 O O . PRO B 1 88 ? 5.062 27.094 -12.352 1 97.06 88 PRO B O 1
ATOM 2940 N N . LEU B 1 89 ? 3.922 26.141 -10.664 1 96.69 89 LEU B N 1
ATOM 2941 C CA . LEU B 1 89 ? 4.539 26.891 -9.578 1 96.69 89 LEU B CA 1
ATOM 2942 C C . LEU B 1 89 ? 6.062 26.812 -9.648 1 96.69 89 LEU B C 1
ATOM 2944 O O . LEU B 1 89 ? 6.754 27.812 -9.508 1 96.69 89 LEU B O 1
ATOM 2948 N N . LYS B 1 90 ? 6.637 25.625 -9.82 1 97.75 90 LYS B N 1
ATOM 2949 C CA . LYS B 1 90 ? 8.078 25.422 -9.898 1 97.75 90 LYS B CA 1
ATOM 2950 C C . LYS B 1 90 ? 8.695 26.281 -11 1 97.75 90 LYS B C 1
ATOM 2952 O O . LYS B 1 90 ? 9.641 27.031 -10.75 1 97.75 90 LYS B O 1
ATOM 2957 N N . HIS B 1 91 ? 8.141 26.172 -12.172 1 97.44 91 HIS B N 1
ATOM 2958 C CA . HIS B 1 91 ? 8.641 26.922 -13.312 1 97.44 91 HIS B CA 1
ATOM 2959 C C . HIS B 1 91 ? 8.586 28.422 -13.047 1 97.44 91 HIS B C 1
ATOM 2961 O O . HIS B 1 91 ? 9.555 29.141 -13.305 1 97.44 91 HIS B O 1
ATOM 2967 N N . ASP B 1 92 ? 7.453 28.859 -12.539 1 97.19 92 ASP B N 1
ATOM 2968 C CA . ASP B 1 92 ? 7.242 30.281 -12.336 1 97.19 92 ASP B CA 1
ATOM 2969 C C . ASP B 1 92 ? 8.203 30.828 -11.281 1 97.19 92 ASP B C 1
ATOM 2971 O O . ASP B 1 92 ? 8.695 31.953 -11.414 1 97.19 92 ASP B O 1
ATOM 2975 N N . LEU B 1 93 ? 8.453 30.078 -10.281 1 97.5 93 LEU B N 1
ATOM 2976 C CA . LEU B 1 93 ? 9.383 30.516 -9.242 1 97.5 93 LEU B CA 1
ATOM 2977 C C . LEU B 1 93 ? 10.82 30.469 -9.742 1 97.5 93 LEU B C 1
ATOM 2979 O O . LEU B 1 93 ? 11.594 31.406 -9.508 1 97.5 93 LEU B O 1
ATOM 2983 N N . GLU B 1 94 ? 11.172 29.391 -10.438 1 97 94 GLU B N 1
ATOM 2984 C CA . GLU B 1 94 ? 12.539 29.203 -10.898 1 97 94 GLU B CA 1
ATOM 2985 C C . GLU B 1 94 ? 12.898 30.219 -11.984 1 97 94 GLU B C 1
ATOM 2987 O O . GLU B 1 94 ? 14.055 30.609 -12.125 1 97 94 GLU B O 1
ATOM 2992 N N . SER B 1 95 ? 11.914 30.609 -12.734 1 94.94 95 SER B N 1
ATOM 2993 C CA . SER B 1 95 ? 12.156 31.562 -13.805 1 94.94 95 SER B CA 1
ATOM 2994 C C . SER B 1 95 ? 12.57 32.938 -13.242 1 94.94 95 SER B C 1
ATOM 2996 O O . SER B 1 95 ? 13.266 33.688 -13.914 1 94.94 95 SER B O 1
ATOM 2998 N N . GLU B 1 96 ? 12.219 33.156 -12.055 1 91.12 96 GLU B N 1
ATOM 2999 C CA . GLU B 1 96 ? 12.461 34.5 -11.516 1 91.12 96 GLU B CA 1
ATOM 3000 C C . GLU B 1 96 ? 13.492 34.469 -10.383 1 91.12 96 GLU B C 1
ATOM 3002 O O . GLU B 1 96 ? 14.086 35.5 -10.039 1 91.12 96 GLU B O 1
ATOM 3007 N N . LEU B 1 97 ? 13.531 33.25 -9.883 1 92 97 LEU B N 1
ATOM 3008 C CA . LEU B 1 97 ? 14.445 33.125 -8.758 1 92 97 LEU B CA 1
ATOM 3009 C C . LEU B 1 97 ? 15.633 32.25 -9.133 1 92 97 LEU B C 1
ATOM 3011 O O . LEU B 1 97 ? 15.492 31.297 -9.906 1 92 97 LEU B O 1
ATOM 3015 N N . ALA B 1 98 ? 16.875 32.688 -9.047 1 86.31 98 ALA B N 1
ATOM 3016 C CA . ALA B 1 98 ? 18.078 31.906 -9.359 1 86.31 98 ALA B CA 1
ATOM 3017 C C . ALA B 1 98 ? 18.281 30.781 -8.352 1 86.31 98 ALA B C 1
ATOM 3019 O O . ALA B 1 98 ? 19.328 30.703 -7.703 1 86.31 98 ALA B O 1
ATOM 3020 N N . LEU B 1 99 ? 17.297 29.891 -8.227 1 94.25 99 LEU B N 1
ATOM 3021 C CA . LEU B 1 99 ? 17.422 28.75 -7.328 1 94.25 99 LEU B CA 1
ATOM 3022 C C . LEU B 1 99 ? 16.594 27.562 -7.84 1 94.25 99 LEU B C 1
ATOM 3024 O O . LEU B 1 99 ? 15.703 27.75 -8.68 1 94.25 99 LEU B O 1
ATOM 3028 N N . GLU B 1 100 ? 16.875 26.344 -7.387 1 97.06 100 GLU B N 1
ATOM 3029 C CA . GLU B 1 100 ? 16.109 25.125 -7.691 1 97.06 100 GLU B CA 1
ATOM 3030 C C . GLU B 1 100 ? 14.914 24.984 -6.754 1 97.06 100 GLU B C 1
ATOM 3032 O O . GLU B 1 100 ? 15.039 25.172 -5.543 1 97.06 100 GLU B O 1
ATOM 3037 N N . VAL B 1 101 ? 13.734 24.766 -7.32 1 98.19 101 VAL B N 1
ATOM 3038 C CA . VAL B 1 101 ? 12.516 24.578 -6.535 1 98.19 101 VAL B CA 1
ATOM 3039 C C . VAL B 1 101 ? 12.102 23.109 -6.566 1 98.19 101 VAL B C 1
ATOM 3041 O O . VAL B 1 101 ? 12.039 22.5 -7.637 1 98.19 101 VAL B O 1
ATOM 3044 N N . LEU B 1 102 ? 11.883 22.531 -5.438 1 98 102 LEU B N 1
ATOM 3045 C CA . LEU B 1 102 ? 11.352 21.172 -5.305 1 98 102 LEU B CA 1
ATOM 3046 C C . LEU B 1 102 ? 9.969 21.188 -4.668 1 98 102 LEU B C 1
ATOM 3048 O O . LEU B 1 102 ? 9.742 21.891 -3.682 1 98 102 LEU B O 1
ATOM 3052 N N . LEU B 1 103 ? 9.055 20.5 -5.273 1 98.12 103 LEU B N 1
ATOM 3053 C CA . LEU B 1 103 ? 7.691 20.422 -4.762 1 98.12 103 LEU B CA 1
ATOM 3054 C C . LEU B 1 103 ? 7.41 19.047 -4.168 1 98.12 103 LEU B C 1
ATOM 3056 O O . LEU B 1 103 ? 7.934 18.031 -4.645 1 98.12 103 LEU B O 1
ATOM 3060 N N . VAL B 1 104 ? 6.562 19.031 -3.148 1 97.62 104 VAL B N 1
ATOM 3061 C CA . VAL B 1 104 ? 6.172 17.781 -2.514 1 97.62 104 VAL B CA 1
ATOM 3062 C C . VAL B 1 104 ? 4.809 17.938 -1.843 1 97.62 104 VAL B C 1
ATOM 3064 O O . VAL B 1 104 ? 4.402 19.062 -1.507 1 97.62 104 VAL B O 1
ATOM 3067 N N . ASN B 1 105 ? 4.102 16.891 -1.766 1 96.19 105 ASN B N 1
ATOM 3068 C CA . ASN B 1 105 ? 2.867 16.891 -0.984 1 96.19 105 ASN B CA 1
ATOM 3069 C C . ASN B 1 105 ? 3.133 17.25 0.476 1 96.19 105 ASN B C 1
ATOM 3071 O O . ASN B 1 105 ? 4.145 16.844 1.047 1 96.19 105 ASN B O 1
ATOM 3075 N N . ASP B 1 106 ? 2.232 17.938 1.104 1 96 106 ASP B N 1
ATOM 3076 C CA . ASP B 1 106 ? 2.434 18.438 2.461 1 96 106 ASP B CA 1
ATOM 3077 C C . ASP B 1 106 ? 2.576 17.297 3.455 1 96 106 ASP B C 1
ATOM 3079 O O . ASP B 1 106 ? 3.412 17.344 4.359 1 96 106 ASP B O 1
ATOM 3083 N N . ALA B 1 107 ? 1.752 16.266 3.354 1 96.5 107 ALA B N 1
ATOM 3084 C CA . ALA B 1 107 ? 1.869 15.125 4.258 1 96.5 107 ALA B CA 1
ATOM 3085 C C . ALA B 1 107 ? 3.195 14.398 4.055 1 96.5 107 ALA B C 1
ATOM 3087 O O . ALA B 1 107 ? 3.789 13.898 5.016 1 96.5 107 ALA B O 1
ATOM 3088 N N . THR B 1 108 ? 3.627 14.305 2.855 1 97.94 108 THR B N 1
ATOM 3089 C CA . THR B 1 108 ? 4.934 13.727 2.574 1 97.94 108 THR B CA 1
ATOM 3090 C C . THR B 1 108 ? 6.047 14.578 3.186 1 97.94 108 THR B C 1
ATOM 3092 O O . THR B 1 108 ? 7.02 14.047 3.723 1 97.94 108 THR B O 1
ATOM 3095 N N . ALA B 1 109 ? 5.891 15.898 3.098 1 98.31 109 ALA B N 1
ATOM 3096 C CA . ALA B 1 109 ? 6.859 16.781 3.746 1 98.31 109 ALA B CA 1
ATOM 3097 C C . ALA B 1 109 ? 6.945 16.484 5.242 1 98.31 109 ALA B C 1
ATOM 3099 O O . ALA B 1 109 ? 8.039 16.438 5.809 1 98.31 109 ALA B O 1
ATOM 3100 N N . ALA B 1 110 ? 5.801 16.328 5.82 1 98.25 110 ALA B N 1
ATOM 3101 C CA . ALA B 1 110 ? 5.777 15.984 7.242 1 98.25 110 ALA B CA 1
ATOM 3102 C C . ALA B 1 110 ? 6.516 14.672 7.508 1 98.25 110 ALA B C 1
ATOM 3104 O O . ALA B 1 110 ? 7.242 14.555 8.5 1 98.25 110 ALA B O 1
ATOM 3105 N N . SER B 1 111 ? 6.316 13.734 6.66 1 98.62 111 SER B N 1
ATOM 3106 C CA . SER B 1 111 ? 7.004 12.453 6.766 1 98.62 111 SER B CA 1
ATOM 3107 C C . SER B 1 111 ? 8.516 12.633 6.703 1 98.62 111 SER B C 1
ATOM 3109 O O . SER B 1 111 ? 9.258 11.984 7.445 1 98.62 111 SER B O 1
ATOM 3111 N N . ILE B 1 112 ? 8.977 13.492 5.863 1 98.62 112 ILE B N 1
ATOM 3112 C CA . ILE B 1 112 ? 10.406 13.75 5.699 1 98.62 112 ILE B CA 1
ATOM 3113 C C . ILE B 1 112 ? 10.969 14.352 6.984 1 98.62 112 ILE B C 1
ATOM 3115 O O . ILE B 1 112 ? 12.047 13.953 7.441 1 98.62 112 ILE B O 1
ATOM 3119 N N . ALA B 1 113 ? 10.219 15.297 7.562 1 98.75 113 ALA B N 1
ATOM 3120 C CA . ALA B 1 113 ? 10.68 15.914 8.805 1 98.75 113 ALA B CA 1
ATOM 3121 C C . ALA B 1 113 ? 10.914 14.867 9.883 1 98.75 113 ALA B C 1
ATOM 3123 O O . ALA B 1 113 ? 11.961 14.867 10.547 1 98.75 113 ALA B O 1
ATOM 3124 N N . GLU B 1 114 ? 9.977 13.969 10.023 1 98.81 114 GLU B N 1
ATOM 3125 C CA . GLU B 1 114 ? 10.055 12.938 11.047 1 98.81 114 GLU B CA 1
ATOM 3126 C C . GLU B 1 114 ? 11.18 11.945 10.75 1 98.81 114 GLU B C 1
ATOM 3128 O O . GLU B 1 114 ? 11.852 11.477 11.672 1 98.81 114 GLU B O 1
ATOM 3133 N N . ALA B 1 115 ? 11.383 11.594 9.5 1 98.62 115 ALA B N 1
ATOM 3134 C CA . ALA B 1 115 ? 12.43 10.656 9.109 1 98.62 115 ALA B CA 1
ATOM 3135 C C . ALA B 1 115 ? 13.812 11.273 9.297 1 98.62 115 ALA B C 1
ATOM 3137 O O . ALA B 1 115 ? 14.758 10.578 9.672 1 98.62 115 ALA B O 1
ATOM 3138 N N . ALA B 1 116 ? 13.906 12.531 9.047 1 98.25 116 ALA B N 1
ATOM 3139 C CA . ALA B 1 116 ? 15.203 13.203 9.102 1 98.25 116 ALA B CA 1
ATOM 3140 C C . ALA B 1 116 ? 15.609 13.484 10.539 1 98.25 116 ALA B C 1
ATOM 3142 O O . ALA B 1 116 ? 16.781 13.312 10.906 1 98.25 116 ALA B O 1
ATOM 3143 N N . PHE B 1 117 ? 14.586 13.93 11.406 1 98.25 117 PHE B N 1
ATOM 3144 C CA . PHE B 1 117 ? 14.984 14.477 12.703 1 98.25 117 PHE B CA 1
ATOM 3145 C C . PHE B 1 117 ? 14.016 14.039 13.789 1 98.25 117 PHE B C 1
ATOM 3147 O O . PHE B 1 117 ? 14.219 14.344 14.969 1 98.25 117 PHE B O 1
ATOM 3154 N N . GLY B 1 118 ? 12.961 13.367 13.422 1 98.62 118 GLY B N 1
ATOM 3155 C CA . GLY B 1 118 ? 11.867 13.188 14.359 1 98.62 118 GLY B CA 1
ATOM 3156 C C . GLY B 1 118 ? 11.664 11.734 14.773 1 98.62 118 GLY B C 1
ATOM 3157 O O . GLY B 1 118 ? 12.633 11.023 15.031 1 98.62 118 GLY B O 1
ATOM 3158 N N . SER B 1 119 ? 10.398 11.352 14.883 1 98.69 119 SER B N 1
ATOM 3159 C CA . SER B 1 119 ? 9.977 10.109 15.531 1 98.69 119 SER B CA 1
ATOM 3160 C C . SER B 1 119 ? 10.359 8.891 14.703 1 98.69 119 SER B C 1
ATOM 3162 O O . SER B 1 119 ? 10.453 7.781 15.227 1 98.69 119 SER B O 1
ATOM 3164 N N . THR B 1 120 ? 10.57 9.07 13.406 1 98.69 120 THR B N 1
ATOM 3165 C CA . THR B 1 120 ? 10.852 7.898 12.586 1 98.69 120 THR B CA 1
ATOM 3166 C C . THR B 1 120 ? 12.312 7.887 12.141 1 98.69 120 THR B C 1
ATOM 3168 O O . THR B 1 120 ? 12.688 7.133 11.242 1 98.69 120 THR B O 1
ATOM 3171 N N . GLN B 1 121 ? 13.109 8.758 12.75 1 98.31 121 GLN B N 1
ATOM 3172 C CA . GLN B 1 121 ? 14.531 8.797 12.445 1 98.31 121 GLN B CA 1
ATOM 3173 C C . GLN B 1 121 ? 15.188 7.438 12.672 1 98.31 121 GLN B C 1
ATOM 3175 O O . GLN B 1 121 ? 14.914 6.766 13.664 1 98.31 121 GLN B O 1
ATOM 3180 N N . GLY B 1 122 ? 16.062 7.023 11.703 1 97.75 122 GLY B N 1
ATOM 3181 C CA . GLY B 1 122 ? 16.781 5.758 11.82 1 97.75 122 GLY B CA 1
ATOM 3182 C C . GLY B 1 122 ? 16.078 4.609 11.133 1 97.75 122 GLY B C 1
ATOM 3183 O O . GLY B 1 122 ? 16.656 3.543 10.938 1 97.75 122 GLY B O 1
ATOM 3184 N N . HIS B 1 123 ? 14.852 4.809 10.758 1 97.81 123 HIS B N 1
ATOM 3185 C CA . HIS B 1 123 ? 14.094 3.803 10.023 1 97.81 123 HIS B CA 1
ATOM 3186 C C . HIS B 1 123 ? 14.133 4.078 8.523 1 97.81 123 HIS B C 1
ATOM 3188 O O . HIS B 1 123 ? 13.789 5.176 8.078 1 97.81 123 HIS B O 1
ATOM 3194 N N . LYS B 1 124 ? 14.5 3.125 7.738 1 96.19 124 LYS B N 1
ATOM 3195 C CA . LYS B 1 124 ? 14.594 3.291 6.289 1 96.19 124 LYS B CA 1
ATOM 3196 C C . LYS B 1 124 ? 13.211 3.229 5.637 1 96.19 124 LYS B C 1
ATOM 3198 O O . LYS B 1 124 ? 13.023 3.709 4.52 1 96.19 124 LYS B O 1
ATOM 3203 N N . ASN B 1 125 ? 12.305 2.557 6.293 1 97.62 125 ASN B N 1
ATOM 3204 C CA . ASN B 1 125 ? 10.938 2.354 5.824 1 97.62 125 ASN B CA 1
ATOM 3205 C C . ASN B 1 125 ? 9.914 2.832 6.852 1 97.62 125 ASN B C 1
ATOM 3207 O O . ASN B 1 125 ? 9.727 2.199 7.895 1 97.62 125 ASN B O 1
ATOM 3211 N N . SER B 1 126 ? 9.25 3.965 6.516 1 98.75 126 SER B N 1
ATOM 3212 C CA . SER B 1 126 ? 8.328 4.57 7.465 1 98.75 126 SER B CA 1
ATOM 3213 C C . SER B 1 126 ? 7.094 5.125 6.762 1 98.75 126 SER B C 1
ATOM 3215 O O . SER B 1 126 ? 7.109 5.344 5.547 1 98.75 126 SER B O 1
ATOM 3217 N N . VAL B 1 127 ? 6.02 5.223 7.5 1 98.88 127 VAL B N 1
ATOM 3218 C CA . VAL B 1 127 ? 4.777 5.828 7.031 1 98.88 127 VAL B CA 1
ATOM 3219 C C . VAL B 1 127 ? 4.328 6.91 8.008 1 98.88 127 VAL B C 1
ATOM 3221 O O . VAL B 1 127 ? 4.469 6.754 9.227 1 98.88 127 VAL B O 1
ATOM 3224 N N . MET B 1 128 ? 3.887 7.996 7.445 1 98.62 128 MET B N 1
ATOM 3225 C CA . MET B 1 128 ? 3.268 9.078 8.203 1 98.62 128 MET B CA 1
ATOM 3226 C C . MET B 1 128 ? 1.775 9.164 7.902 1 98.62 128 MET B C 1
ATOM 3228 O O . MET B 1 128 ? 1.367 9.117 6.738 1 98.62 128 MET B O 1
ATOM 3232 N N . ILE B 1 129 ? 0.978 9.211 8.906 1 98.81 129 ILE B N 1
ATOM 3233 C CA . ILE B 1 129 ? -0.45 9.477 8.766 1 98.81 129 ILE B CA 1
ATOM 3234 C C . ILE B 1 129 ? -0.829 10.711 9.586 1 98.81 129 ILE B C 1
ATOM 3236 O O . ILE B 1 129 ? -0.583 10.758 10.789 1 98.81 129 ILE B O 1
ATOM 3240 N N . THR B 1 130 ? -1.332 11.695 8.914 1 98.06 130 THR B N 1
ATOM 3241 C CA . THR B 1 130 ? -1.757 12.914 9.602 1 98.06 130 THR B CA 1
ATOM 3242 C C . THR B 1 130 ? -3.273 12.938 9.766 1 98.06 130 THR B C 1
ATOM 3244 O O . THR B 1 130 ? -4.016 12.773 8.797 1 98.06 130 THR B O 1
ATOM 3247 N N . LEU B 1 131 ? -3.729 13.094 11 1 98.06 131 LEU B N 1
ATOM 3248 C CA . LEU B 1 131 ? -5.145 13.125 11.336 1 98.06 131 LEU B CA 1
ATOM 3249 C C . LEU B 1 131 ? -5.594 14.555 11.648 1 98.06 131 LEU B C 1
ATOM 3251 O O . LEU B 1 131 ? -5.582 14.969 12.812 1 98.06 131 LEU B O 1
ATOM 3255 N N . GLY B 1 132 ? -5.969 15.258 10.719 1 95.12 132 GLY B N 1
ATOM 3256 C CA . GLY B 1 132 ? -6.504 16.609 10.836 1 95.12 132 GLY B CA 1
ATOM 3257 C C . GLY B 1 132 ? -7.918 16.734 10.305 1 95.12 132 GLY B C 1
ATOM 3258 O O . GLY B 1 132 ? -8.758 15.859 10.539 1 95.12 132 GLY B O 1
ATOM 3259 N N . THR B 1 133 ? -8.125 17.953 9.609 1 93.38 133 THR B N 1
ATOM 3260 C CA . THR B 1 133 ? -9.422 18.078 8.961 1 93.38 133 THR B CA 1
ATOM 3261 C C . THR B 1 133 ? -9.695 16.875 8.07 1 93.38 133 THR B C 1
ATOM 3263 O O . THR B 1 133 ? -10.82 16.359 8.023 1 93.38 133 THR B O 1
ATOM 3266 N N . GLY B 1 134 ? -8.742 16.453 7.359 1 95.31 134 GLY B N 1
ATOM 3267 C CA . GLY B 1 134 ? -8.727 15.203 6.621 1 95.31 134 GLY B CA 1
ATOM 3268 C C . GLY B 1 134 ? -7.652 14.242 7.094 1 95.31 134 GLY B C 1
ATOM 3269 O O . GLY B 1 134 ? -7.219 14.312 8.25 1 95.31 134 GLY B O 1
ATOM 3270 N N . VAL B 1 135 ? -7.387 13.289 6.273 1 97.62 135 VAL B N 1
ATOM 3271 C CA . VAL B 1 135 ? -6.32 12.336 6.562 1 97.62 135 VAL B CA 1
ATOM 3272 C C . VAL B 1 135 ? -5.254 12.406 5.473 1 97.62 135 VAL B C 1
ATOM 3274 O O . VAL B 1 135 ? -5.562 12.289 4.285 1 97.62 135 VAL B O 1
ATOM 3277 N N . GLY B 1 136 ? -4.02 12.688 5.844 1 97.06 136 GLY B N 1
ATOM 3278 C CA . GLY B 1 136 ? -2.891 12.695 4.926 1 97.06 136 GLY B CA 1
ATOM 3279 C C . GLY B 1 136 ? -1.951 11.516 5.125 1 97.06 136 GLY B C 1
ATOM 3280 O O . GLY B 1 136 ? -2.041 10.812 6.129 1 97.06 136 GLY B O 1
ATOM 3281 N N . GLY B 1 137 ? -1.084 11.383 4.16 1 97.62 137 GLY B N 1
ATOM 3282 C CA . GLY B 1 137 ? -0.14 10.273 4.254 1 97.62 137 GLY B CA 1
ATOM 3283 C C . GLY B 1 137 ? 1.18 10.562 3.562 1 97.62 137 GLY B C 1
ATOM 3284 O O . GLY B 1 137 ? 1.238 11.367 2.633 1 97.62 137 GLY B O 1
ATOM 3285 N N . GLY B 1 138 ? 2.199 9.977 4.043 1 98.44 138 GLY B N 1
ATOM 3286 C CA . GLY B 1 138 ? 3.525 9.93 3.447 1 98.44 138 GLY B CA 1
ATOM 3287 C C . GLY B 1 138 ? 4.207 8.586 3.607 1 98.44 138 GLY B C 1
ATOM 3288 O O . GLY B 1 138 ? 4.098 7.953 4.66 1 98.44 138 GLY B O 1
ATOM 3289 N N . VAL B 1 139 ? 4.832 8.156 2.566 1 98.69 139 VAL B N 1
ATOM 3290 C CA . VAL B 1 139 ? 5.512 6.867 2.576 1 98.69 139 VAL B CA 1
ATOM 3291 C C . VAL B 1 139 ? 6.98 7.051 2.199 1 98.69 139 VAL B C 1
ATOM 3293 O O . VAL B 1 139 ? 7.293 7.676 1.184 1 98.69 139 VAL B O 1
ATOM 3296 N N . ILE B 1 140 ? 7.844 6.602 3.012 1 98.38 140 ILE B N 1
ATOM 3297 C CA . ILE B 1 140 ? 9.273 6.543 2.738 1 98.38 140 ILE B CA 1
ATOM 3298 C C . ILE B 1 140 ? 9.742 5.086 2.736 1 98.38 140 ILE B C 1
ATOM 3300 O O . ILE B 1 140 ? 9.508 4.352 3.699 1 98.38 140 ILE B O 1
ATOM 3304 N N . LEU B 1 141 ? 10.289 4.637 1.661 1 97.31 141 LEU B N 1
ATOM 3305 C CA . LEU B 1 141 ? 10.898 3.32 1.516 1 97.31 141 LEU B CA 1
ATOM 3306 C C . LEU B 1 141 ? 12.352 3.443 1.08 1 97.31 141 LEU B C 1
ATOM 3308 O O . LEU B 1 141 ? 12.664 4.172 0.137 1 97.31 141 LEU B O 1
ATOM 3312 N N . ASN B 1 142 ? 13.234 2.791 1.737 1 94.38 142 ASN B N 1
ATOM 3313 C CA . ASN B 1 142 ? 14.672 2.869 1.485 1 94.38 142 ASN B CA 1
ATOM 3314 C C . ASN B 1 142 ? 15.156 4.312 1.47 1 94.38 142 ASN B C 1
ATOM 3316 O O . ASN B 1 142 ? 15.859 4.73 0.542 1 94.38 142 ASN B O 1
ATOM 3320 N N . ASN B 1 143 ? 14.664 5.121 2.332 1 96.06 143 ASN B N 1
ATOM 3321 C CA . ASN B 1 143 ? 15.047 6.504 2.594 1 96.06 143 ASN B CA 1
ATOM 3322 C C . ASN B 1 143 ? 14.664 7.418 1.431 1 96.06 143 ASN B C 1
ATOM 3324 O O . ASN B 1 143 ? 15.305 8.453 1.216 1 96.06 143 ASN B O 1
ATOM 3328 N N . ARG B 1 144 ? 13.672 7.008 0.709 1 96.75 144 ARG B N 1
ATOM 3329 C CA . ARG B 1 144 ? 13.172 7.836 -0.381 1 96.75 144 ARG B CA 1
ATOM 3330 C C . ARG B 1 144 ? 11.648 7.965 -0.312 1 96.75 144 ARG B C 1
ATOM 3332 O O . ARG B 1 144 ? 10.953 7.004 0.018 1 96.75 144 ARG B O 1
ATOM 3339 N N . ILE B 1 145 ? 11.203 9.102 -0.685 1 97.19 145 ILE B N 1
ATOM 3340 C CA . ILE B 1 145 ? 9.758 9.273 -0.711 1 97.19 145 ILE B CA 1
ATOM 3341 C C . ILE B 1 145 ? 9.164 8.477 -1.875 1 97.19 145 ILE B C 1
ATOM 3343 O O . ILE B 1 145 ? 9.828 8.266 -2.891 1 97.19 145 ILE B O 1
ATOM 3347 N N . ILE B 1 146 ? 7.953 8.047 -1.748 1 96.44 146 ILE B N 1
ATOM 3348 C CA . ILE B 1 146 ? 7.199 7.387 -2.807 1 96.44 146 ILE B CA 1
ATOM 3349 C C . ILE B 1 146 ? 6.152 8.344 -3.371 1 96.44 146 ILE B C 1
ATOM 3351 O O . ILE B 1 146 ? 5.137 8.617 -2.725 1 96.44 146 ILE B O 1
ATOM 3355 N N . SER B 1 147 ? 6.363 8.828 -4.543 1 94 147 SER B N 1
ATOM 3356 C CA . SER B 1 147 ? 5.434 9.766 -5.176 1 94 147 SER B CA 1
ATOM 3357 C C . SER B 1 147 ? 4.5 9.047 -6.141 1 94 147 SER B C 1
ATOM 3359 O O . SER B 1 147 ? 3.377 9.492 -6.379 1 94 147 SER B O 1
ATOM 3361 N N . GLY B 1 148 ? 5.016 7.887 -6.641 1 94.25 148 GLY B N 1
ATOM 3362 C CA . GLY B 1 148 ? 4.223 7.094 -7.57 1 94.25 148 GLY B CA 1
ATOM 3363 C C . GLY B 1 148 ? 4.434 7.488 -9.023 1 94.25 148 GLY B C 1
ATOM 3364 O O . GLY B 1 148 ? 5.105 8.484 -9.305 1 94.25 148 GLY B O 1
ATOM 3365 N N . ALA B 1 149 ? 3.926 6.695 -9.953 1 94.12 149 ALA B N 1
ATOM 3366 C CA . ALA B 1 149 ? 4.082 6.898 -11.391 1 94.12 149 ALA B CA 1
ATOM 3367 C C . ALA B 1 149 ? 3.344 8.148 -11.852 1 94.12 149 ALA B C 1
ATOM 3369 O O . ALA B 1 149 ? 3.779 8.82 -12.789 1 94.12 149 ALA B O 1
ATOM 3370 N N . HIS B 1 150 ? 2.248 8.484 -11.125 1 93.75 150 HIS B N 1
ATOM 3371 C CA . HIS B 1 150 ? 1.393 9.594 -11.539 1 93.75 150 HIS B CA 1
ATOM 3372 C C . HIS B 1 150 ? 1.421 10.727 -10.523 1 93.75 150 HIS B C 1
ATOM 3374 O O . HIS B 1 150 ? 0.688 11.711 -10.664 1 93.75 150 HIS B O 1
ATOM 3380 N N . GLY B 1 151 ? 2.189 10.531 -9.461 1 92.62 151 GLY B N 1
ATOM 3381 C CA . GLY B 1 151 ? 2.336 11.578 -8.469 1 92.62 151 GLY B CA 1
ATOM 3382 C C . GLY B 1 151 ? 1.276 11.516 -7.379 1 92.62 151 GLY B C 1
ATOM 3383 O O . GLY B 1 151 ? 1.146 12.445 -6.582 1 92.62 151 GLY B O 1
ATOM 3384 N N . VAL B 1 152 ? 0.512 10.406 -7.328 1 93.94 152 VAL B N 1
ATOM 3385 C CA . VAL B 1 152 ? -0.634 10.383 -6.422 1 93.94 152 VAL B CA 1
ATOM 3386 C C . VAL B 1 152 ? -0.418 9.328 -5.34 1 93.94 152 VAL B C 1
ATOM 3388 O O . VAL B 1 152 ? -1.367 8.914 -4.672 1 93.94 152 VAL B O 1
ATOM 3391 N N . ALA B 1 153 ? 0.767 8.859 -5.164 1 96 153 ALA B N 1
ATOM 3392 C CA . ALA B 1 153 ? 1.033 7.898 -4.098 1 96 153 ALA B CA 1
ATOM 3393 C C . ALA B 1 153 ? 0.79 8.516 -2.725 1 96 153 ALA B C 1
ATOM 3395 O O . ALA B 1 153 ? 0.701 9.734 -2.594 1 96 153 ALA B O 1
ATOM 3396 N N . SER B 1 154 ? 0.637 7.676 -1.759 1 96.88 154 SER B N 1
ATOM 3397 C CA . SER B 1 154 ? 0.534 7.988 -0.337 1 96.88 154 SER B CA 1
ATOM 3398 C C . SER B 1 154 ? -0.722 8.797 -0.038 1 96.88 154 SER B C 1
ATOM 3400 O O . SER B 1 154 ? -0.725 9.641 0.866 1 96.88 154 SER B O 1
ATOM 3402 N N . GLU B 1 155 ? -1.723 8.609 -0.877 1 96.38 155 GLU B N 1
ATOM 3403 C CA . GLU B 1 155 ? -3.037 9.172 -0.582 1 96.38 155 GLU B CA 1
ATOM 3404 C C . GLU B 1 155 ? -3.82 8.273 0.371 1 96.38 155 GLU B C 1
ATOM 3406 O O . GLU B 1 155 ? -4.922 7.828 0.045 1 96.38 155 GLU B O 1
ATOM 3411 N N . ILE B 1 156 ? -3.32 8.164 1.524 1 98.06 156 ILE B N 1
ATOM 3412 C CA . ILE B 1 156 ? -3.787 7.199 2.514 1 98.06 156 ILE B CA 1
ATOM 3413 C C . ILE B 1 156 ? -5.191 7.574 2.98 1 98.06 156 ILE B C 1
ATOM 3415 O O . ILE B 1 156 ? -6.016 6.699 3.254 1 98.06 156 ILE B O 1
ATOM 3419 N N . GLY B 1 157 ? -5.504 8.781 2.979 1 98.19 157 GLY B N 1
ATOM 3420 C CA . GLY B 1 157 ? -6.816 9.227 3.418 1 98.19 157 GLY B CA 1
ATOM 3421 C C . GLY B 1 157 ? -7.941 8.758 2.514 1 98.19 157 GLY B C 1
ATOM 3422 O O . GLY B 1 157 ? -9.102 8.742 2.922 1 98.19 157 GLY B O 1
ATOM 3423 N N . HIS B 1 158 ? -7.605 8.344 1.313 1 97.81 158 HIS B N 1
ATOM 3424 C CA . HIS B 1 158 ? -8.641 8.031 0.335 1 97.81 158 HIS B CA 1
ATOM 3425 C C . HIS B 1 158 ? -8.656 6.539 0.016 1 97.81 158 HIS B C 1
ATOM 3427 O O . HIS B 1 158 ? -9.203 6.125 -1.01 1 97.81 158 HIS B O 1
ATOM 3433 N N . LEU B 1 159 ? -8.008 5.797 0.873 1 98.38 159 LEU B N 1
ATOM 3434 C CA . LEU B 1 159 ? -8.18 4.352 0.784 1 98.38 159 LEU B CA 1
ATOM 3435 C C . LEU B 1 159 ? -9.633 3.961 1.035 1 98.38 159 LEU B C 1
ATOM 3437 O O . LEU B 1 159 ? -10.273 4.488 1.948 1 98.38 159 LEU B O 1
ATOM 3441 N N . LEU B 1 160 ? -10.125 3.078 0.222 1 98.06 160 LEU B N 1
ATOM 3442 C CA . LEU B 1 160 ? -11.484 2.58 0.393 1 98.06 160 LEU B CA 1
ATOM 3443 C C . LEU B 1 160 ? -11.57 1.611 1.568 1 98.06 160 LEU B C 1
ATOM 3445 O O . LEU B 1 160 ? -10.773 0.671 1.657 1 98.06 160 LEU B O 1
ATOM 3449 N N . MET B 1 161 ? -12.555 1.805 2.49 1 97.94 161 MET B N 1
ATOM 3450 C CA . MET B 1 161 ? -12.703 0.971 3.68 1 97.94 161 MET B CA 1
ATOM 3451 C C . MET B 1 161 ? -14.031 0.223 3.658 1 97.94 161 MET B C 1
ATOM 3453 O O . MET B 1 161 ? -14.055 -1 3.514 1 97.94 161 MET B O 1
ATOM 3457 N N . GLU B 1 162 ? -15.055 0.917 3.801 1 96.81 162 GLU B N 1
ATOM 3458 C CA . GLU B 1 162 ? -16.422 0.411 3.887 1 96.81 162 GLU B CA 1
ATOM 3459 C C . GLU B 1 162 ? -17.438 1.508 3.58 1 96.81 162 GLU B C 1
ATOM 3461 O O . GLU B 1 162 ? -17.109 2.695 3.613 1 96.81 162 GLU B O 1
ATOM 3466 N N . LYS B 1 163 ? -18.641 1.041 3.236 1 96.75 163 LYS B N 1
ATOM 3467 C CA . LYS B 1 163 ? -19.703 2.02 3.023 1 96.75 163 LYS B CA 1
ATOM 3468 C C . LYS B 1 163 ? -19.906 2.889 4.262 1 96.75 163 LYS B C 1
ATOM 3470 O O . LYS B 1 163 ? -19.906 2.385 5.387 1 96.75 163 LYS B O 1
ATOM 3475 N N . ASN B 1 164 ? -20.078 4.168 4.055 1 97.62 164 ASN B N 1
ATOM 3476 C CA . ASN B 1 164 ? -20.25 5.145 5.129 1 97.62 164 ASN B CA 1
ATOM 3477 C C . ASN B 1 164 ? -21.516 5.965 4.945 1 97.62 164 ASN B C 1
ATOM 3479 O O . ASN B 1 164 ? -22.188 5.863 3.916 1 97.62 164 ASN B O 1
ATOM 3483 N N . PHE B 1 165 ? -21.891 6.746 6.023 1 97.75 165 PHE B N 1
ATOM 3484 C CA . PHE B 1 165 ? -23.156 7.473 6.027 1 97.75 165 PHE B CA 1
ATOM 3485 C C . PHE B 1 165 ? -23.031 8.781 5.262 1 97.75 165 PHE B C 1
ATOM 3487 O O . PHE B 1 165 ? -24.016 9.469 5.027 1 97.75 165 PHE B O 1
ATOM 3494 N N . TYR B 1 166 ? -21.812 9.219 4.84 1 97.62 166 TYR B N 1
ATOM 3495 C CA . TYR B 1 166 ? -21.625 10.391 3.998 1 97.62 166 TYR B CA 1
ATOM 3496 C C . TYR B 1 166 ? -20.484 10.18 3.008 1 97.62 166 TYR B C 1
ATOM 3498 O O . TYR B 1 166 ? -19.672 9.266 3.176 1 97.62 166 TYR B O 1
ATOM 3506 N N . THR B 1 167 ? -20.438 10.961 1.939 1 97.31 167 THR B N 1
ATOM 3507 C CA . THR B 1 167 ? -19.484 10.828 0.843 1 97.31 167 THR B CA 1
ATOM 3508 C C . THR B 1 167 ? -18.297 11.781 1.028 1 97.31 167 THR B C 1
ATOM 3510 O O . THR B 1 167 ? -18.484 12.922 1.456 1 97.31 167 THR B O 1
ATOM 3513 N N . CYS B 1 168 ? -17.156 11.273 0.748 1 96.38 168 CYS B N 1
ATOM 3514 C CA . CYS B 1 168 ? -15.938 12.062 0.834 1 96.38 168 CYS B CA 1
ATOM 3515 C C . CYS B 1 168 ? -15.914 13.148 -0.229 1 96.38 168 CYS B C 1
ATOM 3517 O O . CYS B 1 168 ? -16.547 13.016 -1.279 1 96.38 168 CYS B O 1
ATOM 3519 N N . SER B 1 169 ? -15.156 14.211 -0.021 1 90.06 169 SER B N 1
ATOM 3520 C CA . SER B 1 169 ? -15.031 15.297 -0.989 1 90.06 169 SER B CA 1
ATOM 3521 C C . SER B 1 169 ? -14.328 14.828 -2.26 1 90.06 169 SER B C 1
ATOM 3523 O O . SER B 1 169 ? -14.422 15.477 -3.303 1 90.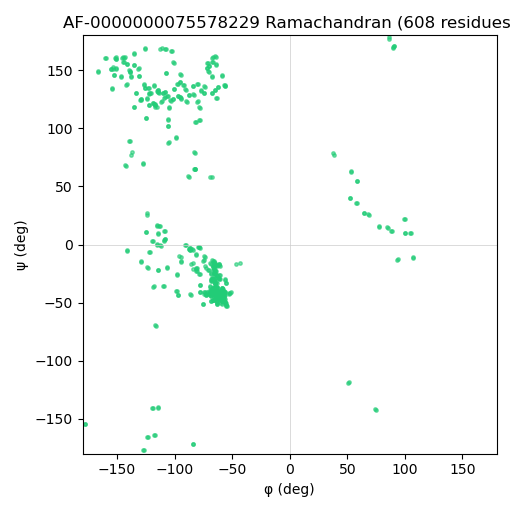06 169 SER B O 1
ATOM 3525 N N . CYS B 1 170 ? -13.633 13.727 -2.215 1 90.06 170 CYS B N 1
ATOM 3526 C CA . CYS B 1 170 ? -12.953 13.195 -3.393 1 90.06 170 CYS B CA 1
ATOM 3527 C C . CYS B 1 170 ? -13.945 12.547 -4.348 1 90.06 170 CYS B C 1
ATOM 3529 O O . CYS B 1 170 ? -13.602 12.219 -5.48 1 90.06 170 CYS B O 1
ATOM 3531 N N . GLY B 1 171 ? -15.188 12.289 -3.895 1 92.44 171 GLY B N 1
ATOM 3532 C CA . GLY B 1 171 ? -16.234 11.703 -4.719 1 92.44 171 GLY B CA 1
ATOM 3533 C C . GLY B 1 171 ? -16.531 10.258 -4.367 1 92.44 171 GLY B C 1
ATOM 3534 O O . GLY B 1 171 ? -17.562 9.719 -4.754 1 92.44 171 GLY B O 1
ATOM 3535 N N . LYS B 1 172 ? -15.703 9.594 -3.535 1 94.25 172 LYS B N 1
ATOM 3536 C CA . LYS B 1 172 ? -15.906 8.211 -3.125 1 94.25 172 LYS B CA 1
ATOM 3537 C C . LYS B 1 172 ? -16.641 8.125 -1.794 1 94.25 172 LYS B C 1
ATOM 3539 O O . LYS B 1 172 ? -16.484 9 -0.937 1 94.25 172 LYS B O 1
ATOM 3544 N N . ASN B 1 173 ? -17.375 7.148 -1.734 1 97.12 173 ASN B N 1
ATOM 3545 C CA . ASN B 1 173 ? -17.953 6.82 -0.435 1 97.12 173 ASN B CA 1
ATOM 3546 C C . ASN B 1 173 ? -17.125 5.762 0.294 1 97.12 173 ASN B C 1
ATOM 3548 O O . ASN B 1 173 ? -16.781 4.73 -0.283 1 97.12 173 ASN B O 1
ATOM 3552 N N . GLY B 1 174 ? -16.766 6.078 1.504 1 97.38 174 GLY B N 1
ATOM 3553 C CA . GLY B 1 174 ? -16.125 5.059 2.326 1 97.38 174 GLY B CA 1
ATOM 3554 C C . GLY B 1 174 ? -14.617 5.18 2.375 1 97.38 174 GLY B C 1
ATOM 3555 O O . GLY B 1 174 ? -13.922 4.203 2.652 1 97.38 174 GLY B O 1
ATOM 3556 N N . CYS B 1 175 ? -14.109 6.332 2.096 1 98 175 CYS B N 1
ATOM 3557 C CA . CYS B 1 175 ? -12.68 6.57 2.256 1 98 175 CYS B CA 1
ATOM 3558 C C . CYS B 1 175 ? -12.289 6.602 3.729 1 98 175 CYS B C 1
ATOM 3560 O O . CYS B 1 175 ? -13.102 6.98 4.578 1 98 175 CYS B O 1
ATOM 3562 N N . LEU B 1 176 ? -11.078 6.289 3.988 1 98.81 176 LEU B N 1
ATOM 3563 C CA . LEU B 1 176 ? -10.57 6.32 5.359 1 98.81 176 LEU B CA 1
ATOM 3564 C C . LEU B 1 176 ? -10.875 7.66 6.016 1 98.81 176 LEU B C 1
ATOM 3566 O O . LEU B 1 176 ? -11.25 7.711 7.191 1 98.81 176 LEU B O 1
ATOM 3570 N N . GLU B 1 177 ? -10.711 8.719 5.301 1 98.44 177 GLU B N 1
ATOM 3571 C CA . GLU B 1 177 ? -10.914 10.078 5.793 1 98.44 177 GLU B CA 1
ATOM 3572 C C . GLU B 1 177 ? -12.32 10.258 6.359 1 98.44 177 GLU B C 1
ATOM 3574 O O . GLU B 1 177 ? -12.531 11.031 7.293 1 98.44 177 GLU B O 1
ATOM 3579 N N . THR B 1 178 ? -13.297 9.547 5.867 1 98.62 178 THR B N 1
ATOM 3580 C CA . THR B 1 178 ? -14.672 9.672 6.332 1 98.62 178 THR B CA 1
ATOM 3581 C C . THR B 1 178 ? -14.875 8.898 7.629 1 98.62 178 THR B C 1
ATOM 3583 O O . THR B 1 178 ? -15.961 8.922 8.211 1 98.62 178 THR B O 1
ATOM 3586 N N . PHE B 1 179 ? -13.867 8.25 8.086 1 98.75 179 PHE B N 1
ATOM 3587 C CA . PHE B 1 179 ? -13.938 7.496 9.328 1 98.75 179 PHE B CA 1
ATOM 3588 C C . PHE B 1 179 ? -12.953 8.047 10.352 1 98.75 179 PHE B C 1
ATOM 3590 O O . PHE B 1 179 ? -13.242 8.078 11.555 1 98.75 179 PHE B O 1
ATOM 3597 N N . ALA B 1 180 ? -11.805 8.477 9.875 1 98.69 180 ALA B N 1
ATOM 3598 C CA . ALA B 1 180 ? -10.688 8.633 10.797 1 98.69 180 ALA B CA 1
ATOM 3599 C C . ALA B 1 180 ? -10.141 10.055 10.766 1 98.69 180 ALA B C 1
ATOM 3601 O O . ALA B 1 180 ? -8.969 10.281 11.062 1 98.69 180 ALA B O 1
ATOM 3602 N N . SER B 1 181 ? -10.875 11.031 10.445 1 98.31 181 SER B N 1
ATOM 3603 C CA . SER B 1 181 ? -10.484 12.43 10.469 1 98.31 181 SER B CA 1
ATOM 3604 C C . SER B 1 181 ? -11.242 13.203 11.547 1 98.31 181 SER B C 1
ATOM 3606 O O . SER B 1 181 ? -12.195 12.688 12.133 1 98.31 181 SER B O 1
ATOM 3608 N N . ALA B 1 182 ? -10.758 14.453 11.797 1 97.88 182 ALA B N 1
ATOM 3609 C CA . ALA B 1 182 ? -11.5 15.32 12.703 1 97.88 182 ALA B CA 1
ATOM 3610 C C . ALA B 1 182 ? -12.906 15.586 12.18 1 97.88 182 ALA B C 1
ATOM 3612 O O . ALA B 1 182 ? -13.883 15.523 12.93 1 97.88 182 ALA B O 1
ATOM 3613 N N . THR B 1 183 ? -13.008 15.812 10.883 1 97.69 183 THR B N 1
ATOM 3614 C CA . THR B 1 183 ? -14.312 16.016 10.258 1 97.69 183 THR B CA 1
ATOM 3615 C C . THR B 1 183 ? -15.203 14.789 10.469 1 97.69 183 THR B C 1
ATOM 3617 O O . THR B 1 183 ? -16.391 14.93 10.805 1 97.69 183 THR B O 1
ATOM 3620 N N . ALA B 1 184 ? -14.688 13.648 10.344 1 98.5 184 ALA B N 1
ATOM 3621 C CA . ALA B 1 184 ? -15.453 12.414 10.422 1 98.5 184 ALA B CA 1
ATOM 3622 C C . ALA B 1 184 ? -16 12.195 11.828 1 98.5 184 ALA B C 1
ATOM 3624 O O . ALA B 1 184 ? -17.172 11.836 11.992 1 98.5 184 ALA B O 1
ATOM 3625 N N . ILE B 1 185 ? -15.164 12.352 12.836 1 98.31 185 ILE B N 1
ATOM 3626 C CA . ILE B 1 185 ? -15.609 12.086 14.195 1 98.31 185 ILE B CA 1
ATOM 3627 C C . ILE B 1 185 ? -16.672 13.109 14.594 1 98.31 185 ILE B C 1
ATOM 3629 O O . ILE B 1 185 ? -17.625 12.781 15.32 1 98.31 185 ILE B O 1
ATOM 3633 N N . ILE B 1 186 ? -16.516 14.359 14.164 1 98.38 186 ILE B N 1
ATOM 3634 C CA . ILE B 1 186 ? -17.5 15.398 14.43 1 98.38 186 ILE B CA 1
ATOM 3635 C C . ILE B 1 186 ? -18.828 15.039 13.766 1 98.38 186 ILE B C 1
ATOM 3637 O O . ILE B 1 186 ? -19.875 15.023 14.414 1 98.38 186 ILE B O 1
ATOM 3641 N N . LYS B 1 187 ? -18.797 14.703 12.469 1 98.31 187 LYS B N 1
ATOM 3642 C CA . LYS B 1 187 ? -20 14.344 11.727 1 98.31 187 LYS B CA 1
ATOM 3643 C C . LYS B 1 187 ? -20.703 13.141 12.359 1 98.31 187 LYS B C 1
ATOM 3645 O O . LYS B 1 187 ? -21.938 13.102 12.43 1 98.31 187 LYS B O 1
ATOM 3650 N N . TYR B 1 188 ? -19.953 12.195 12.797 1 98.69 188 TYR B N 1
ATOM 3651 C CA . TYR B 1 188 ? -20.516 11 13.406 1 98.69 188 TYR B CA 1
ATOM 3652 C C . TYR B 1 188 ? -21.281 11.352 14.68 1 98.69 188 TYR B C 1
ATOM 3654 O O . TYR B 1 188 ? -22.406 10.906 14.883 1 98.69 188 TYR B O 1
ATOM 3662 N N . CYS B 1 189 ? -20.609 12.109 15.547 1 98.62 189 CYS B N 1
ATOM 3663 C CA . CYS B 1 189 ? -21.234 12.492 16.812 1 98.62 189 CYS B CA 1
ATOM 3664 C C . CYS B 1 189 ? -22.484 13.328 16.562 1 98.62 189 CYS B C 1
ATOM 3666 O O . CYS B 1 189 ? -23.516 13.125 17.219 1 98.62 189 CYS B O 1
ATOM 3668 N N . GLN B 1 190 ? -22.344 14.242 15.656 1 98 190 GLN B N 1
ATOM 3669 C CA . GLN B 1 190 ? -23.484 15.078 15.328 1 98 190 GLN B CA 1
ATOM 3670 C C . GLN B 1 190 ? -24.656 14.234 14.844 1 98 190 GLN B C 1
ATOM 3672 O O . GLN B 1 190 ? -25.797 14.438 15.266 1 98 190 GLN B O 1
ATOM 3677 N N . MET B 1 191 ? -24.422 13.305 13.906 1 98.12 191 MET B N 1
ATOM 3678 C CA . MET B 1 191 ? -25.438 12.414 13.375 1 98.12 191 MET B CA 1
ATOM 3679 C C . MET B 1 191 ? -26.109 11.625 14.5 1 98.12 191 MET B C 1
ATOM 3681 O O . MET B 1 191 ? -27.344 11.508 14.531 1 98.12 191 MET B O 1
ATOM 3685 N N . GLN B 1 192 ? -25.328 11.125 15.445 1 98.19 192 GLN B N 1
ATOM 3686 C CA . GLN B 1 192 ? -25.859 10.328 16.547 1 98.19 192 GLN B CA 1
ATOM 3687 C C . GLN B 1 192 ? -26.672 11.195 17.5 1 98.19 192 GLN B C 1
ATOM 3689 O O . GLN B 1 192 ? -27.703 10.758 18.016 1 98.19 192 GLN B O 1
ATOM 3694 N N . LEU B 1 193 ? -26.219 12.406 17.781 1 97.56 193 LEU B N 1
ATOM 3695 C CA . LEU B 1 193 ? -26.953 13.328 18.641 1 97.56 193 LEU B CA 1
ATOM 3696 C C . LEU B 1 193 ? -28.312 13.68 18.016 1 97.56 193 LEU B C 1
ATOM 3698 O O . LEU B 1 193 ? -29.312 13.75 18.734 1 97.56 193 LEU B O 1
ATOM 3702 N N . GLU B 1 194 ? -28.312 13.883 16.75 1 97 194 GLU B N 1
ATOM 3703 C CA . GLU B 1 194 ? -29.562 14.172 16.047 1 97 194 GLU B CA 1
ATOM 3704 C C . GLU B 1 194 ? -30.531 13 16.125 1 97 194 GLU B C 1
ATOM 3706 O O . GLU B 1 194 ? -31.75 13.203 16.109 1 97 194 GLU B O 1
ATOM 3711 N N . ARG B 1 195 ? -30 11.781 16.281 1 97.44 195 ARG B N 1
ATOM 3712 C CA . ARG B 1 195 ? -30.812 10.578 16.375 1 97.44 195 ARG B CA 1
ATOM 3713 C C . ARG B 1 195 ? -31.25 10.32 17.812 1 97.44 195 ARG B C 1
ATOM 3715 O O . ARG B 1 195 ? -31.859 9.281 18.109 1 97.44 195 ARG B O 1
ATOM 3722 N N . GLY B 1 196 ? -30.781 11.188 18.734 1 96.44 196 GLY B N 1
ATOM 3723 C CA . GLY B 1 196 ? -31.328 11.141 20.094 1 96.44 196 GLY B CA 1
ATOM 3724 C C . GLY B 1 196 ? -30.375 10.508 21.094 1 96.44 196 GLY B C 1
ATOM 3725 O O . GLY B 1 196 ? -30.734 10.297 22.25 1 96.44 196 GLY B O 1
ATOM 3726 N N . ARG B 1 197 ? -29.156 10.289 20.656 1 97 197 ARG B N 1
ATOM 3727 C CA . ARG B 1 197 ? -28.188 9.695 21.562 1 97 197 ARG B CA 1
ATOM 3728 C C . ARG B 1 197 ? -27.828 10.656 22.703 1 97 197 ARG B C 1
ATOM 3730 O O . ARG B 1 197 ? -27.547 11.828 22.453 1 97 197 ARG B O 1
ATOM 3737 N N . LYS B 1 198 ? -27.875 10.195 23.938 1 96.81 198 LYS B N 1
ATOM 3738 C CA . LYS B 1 198 ? -27.484 11.008 25.078 1 96.81 198 LYS B CA 1
ATOM 3739 C C . LYS B 1 198 ? -25.969 11.148 25.156 1 96.81 198 LYS B C 1
ATOM 3741 O O . LYS B 1 198 ? -25.234 10.188 24.922 1 96.81 198 LYS B O 1
ATOM 3746 N N . SER B 1 199 ? -25.469 12.453 25.438 1 97.56 199 SER B N 1
ATOM 3747 C CA . SER B 1 199 ? -24.047 12.703 25.516 1 97.56 199 SER B CA 1
ATOM 3748 C C . SER B 1 199 ? -23.75 14.07 26.141 1 97.56 199 SER B C 1
ATOM 3750 O O . SER B 1 199 ? -24.531 15.008 25.969 1 97.56 199 SER B O 1
ATOM 3752 N N . THR B 1 200 ? -22.688 14.086 26.766 1 96.75 200 THR B N 1
ATOM 3753 C CA . THR B 1 200 ? -22.219 15.352 27.312 1 96.75 200 THR B CA 1
ATOM 3754 C C . THR B 1 200 ? -21.859 16.328 26.188 1 96.75 200 THR B C 1
ATOM 3756 O O . THR B 1 200 ? -21.766 17.531 26.422 1 96.75 200 THR B O 1
ATOM 3759 N N . LEU B 1 201 ? -21.734 15.852 25.016 1 96.94 201 LEU B N 1
ATOM 3760 C CA . LEU B 1 201 ? -21.344 16.656 23.859 1 96.94 201 LEU B CA 1
ATOM 3761 C C . LEU B 1 201 ? -22.453 17.625 23.484 1 96.94 201 LEU B C 1
ATOM 3763 O O . LEU B 1 201 ? -22.203 18.594 22.75 1 96.94 201 LEU B O 1
ATOM 3767 N N . ARG B 1 202 ? -23.609 17.406 23.969 1 94.81 202 ARG B N 1
ATOM 3768 C CA . ARG B 1 202 ? -24.75 18.25 23.625 1 94.81 202 ARG B CA 1
ATOM 3769 C C . ARG B 1 202 ? -24.562 19.672 24.141 1 94.81 202 ARG B C 1
ATOM 3771 O O . ARG B 1 202 ? -25.078 20.625 23.547 1 94.81 202 ARG B O 1
ATOM 3778 N N . THR B 1 203 ? -23.812 19.812 25.125 1 92.12 203 THR B N 1
ATOM 3779 C CA . THR B 1 203 ? -23.703 21.109 25.797 1 92.12 203 THR B CA 1
ATOM 3780 C C . THR B 1 203 ? -22.359 21.75 25.5 1 92.12 203 THR B C 1
ATOM 3782 O O . THR B 1 203 ? -22.031 22.781 26.094 1 92.12 203 THR B O 1
ATOM 3785 N N . VAL B 1 204 ? -21.656 21.109 24.672 1 90.75 204 VAL B N 1
ATOM 3786 C CA . VAL B 1 204 ? -20.328 21.641 24.406 1 90.75 204 VAL B CA 1
ATOM 3787 C C . VAL B 1 204 ? -20.422 22.844 23.469 1 90.75 204 VAL B C 1
ATOM 3789 O O . VAL B 1 204 ? -21.141 22.797 22.484 1 90.75 204 VAL B O 1
ATOM 3792 N N . VAL B 1 205 ? -19.766 23.891 23.812 1 88.56 205 VAL B N 1
ATOM 3793 C CA . VAL B 1 205 ? -19.828 25.125 23.047 1 88.56 205 VAL B CA 1
ATOM 3794 C C . VAL B 1 205 ? -19 24.984 21.766 1 88.56 205 VAL B C 1
ATOM 3796 O O . VAL B 1 205 ? -19.5 25.234 20.672 1 88.56 205 VAL B O 1
ATOM 3799 N N . ASP B 1 206 ? -17.688 24.531 21.891 1 90.88 206 ASP B N 1
ATOM 3800 C CA . ASP B 1 206 ? -16.828 24.297 20.734 1 90.88 206 ASP B CA 1
ATOM 3801 C C . ASP B 1 206 ? -16.797 22.812 20.359 1 90.88 206 ASP B C 1
ATOM 3803 O O . ASP B 1 206 ? -15.953 22.062 20.859 1 90.88 206 ASP B O 1
ATOM 3807 N N . PHE B 1 207 ? -17.719 22.469 19.438 1 93.44 207 PHE B N 1
ATOM 3808 C CA . PHE B 1 207 ? -17.891 21.078 19.047 1 93.44 207 PHE B CA 1
ATOM 3809 C C . PHE B 1 207 ? -16.875 20.703 17.984 1 93.44 207 PHE B C 1
ATOM 3811 O O . PHE B 1 207 ? -17.172 20.734 16.781 1 93.44 207 PHE B O 1
ATOM 3818 N N . ASP B 1 208 ? -15.641 20.422 18.453 1 95.81 208 ASP B N 1
ATOM 3819 C CA . ASP B 1 208 ? -14.57 20.031 17.531 1 95.81 208 ASP B CA 1
ATOM 3820 C C . ASP B 1 208 ? -13.922 18.734 17.984 1 95.81 208 ASP B C 1
ATOM 3822 O O . ASP B 1 208 ? -14.406 18.062 18.906 1 95.81 208 ASP B O 1
ATOM 3826 N N . GLY B 1 209 ? -12.922 18.328 17.281 1 96.69 209 GLY B N 1
ATOM 3827 C CA . GLY B 1 209 ? -12.242 17.078 17.578 1 96.69 209 GLY B CA 1
ATOM 3828 C C . GLY B 1 209 ? -11.711 17 18.984 1 96.69 209 GLY B C 1
ATOM 3829 O O . GLY B 1 209 ? -11.812 15.961 19.641 1 96.69 209 GLY B O 1
ATOM 3830 N N . LYS B 1 210 ? -11.172 18.109 19.422 1 96.31 210 LYS B N 1
ATOM 3831 C CA . LYS B 1 210 ? -10.617 18.172 20.766 1 96.31 210 LYS B CA 1
ATOM 3832 C C . LYS B 1 210 ? -11.703 17.922 21.812 1 96.31 210 LYS B C 1
ATOM 3834 O O . LYS B 1 210 ? -11.477 17.188 22.781 1 96.31 210 LYS B O 1
ATOM 3839 N N . ALA B 1 211 ? -12.781 18.547 21.625 1 97.31 211 ALA B N 1
ATOM 3840 C CA . ALA B 1 211 ? -13.898 18.391 22.562 1 97.31 211 ALA B CA 1
ATOM 3841 C C . ALA B 1 211 ? -14.344 16.922 22.625 1 97.31 211 ALA B C 1
ATOM 3843 O O . ALA B 1 211 ? -14.633 16.406 23.703 1 97.31 211 ALA B O 1
ATOM 3844 N N . ILE B 1 212 ? -14.422 16.266 21.516 1 98.31 212 ILE B N 1
ATOM 3845 C CA . ILE B 1 212 ? -14.859 14.883 21.453 1 98.31 212 ILE B CA 1
ATOM 3846 C C . ILE B 1 212 ? -13.844 13.984 22.141 1 98.31 212 ILE B C 1
ATOM 3848 O O . ILE B 1 212 ? -14.219 13.102 22.922 1 98.31 212 ILE B O 1
ATOM 3852 N N . LEU B 1 213 ? -12.586 14.234 21.891 1 98.19 213 LEU B N 1
ATOM 3853 C CA . LEU B 1 213 ? -11.531 13.445 22.531 1 98.19 213 LEU B CA 1
ATOM 3854 C C . LEU B 1 213 ? -11.562 13.633 24.047 1 98.19 213 LEU B C 1
ATOM 3856 O O . LEU B 1 213 ? -11.406 12.672 24.797 1 98.19 213 LEU B O 1
ATOM 3860 N N . ASN B 1 214 ? -11.75 14.852 24.453 1 97.44 214 ASN B N 1
ATOM 3861 C CA . ASN B 1 214 ? -11.844 15.125 25.875 1 97.44 214 ASN B CA 1
ATOM 3862 C C . ASN B 1 214 ? -13.039 14.422 26.516 1 97.44 214 ASN B C 1
ATOM 3864 O O . ASN B 1 214 ? -12.938 13.875 27.609 1 97.44 214 ASN B O 1
ATOM 3868 N N . ALA B 1 215 ? -14.133 14.461 25.859 1 98.19 215 ALA B N 1
ATOM 3869 C CA . ALA B 1 215 ? -15.32 13.781 26.344 1 98.19 215 ALA B CA 1
ATOM 3870 C C . ALA B 1 215 ? -15.094 12.273 26.438 1 98.19 215 ALA B C 1
ATOM 3872 O O . ALA B 1 215 ? -15.555 11.617 27.375 1 98.19 215 ALA B O 1
ATOM 3873 N N . ALA B 1 216 ? -14.445 11.703 25.453 1 98.56 216 ALA B N 1
ATOM 3874 C CA . ALA B 1 216 ? -14.125 10.273 25.469 1 98.56 216 ALA B CA 1
ATOM 3875 C C . ALA B 1 216 ? -13.25 9.922 26.672 1 98.56 216 ALA B C 1
ATOM 3877 O O . ALA B 1 216 ? -13.5 8.938 27.359 1 98.56 216 ALA B O 1
ATOM 3878 N N . LYS B 1 217 ? -12.266 10.75 26.922 1 98.06 217 LYS B N 1
ATOM 3879 C CA . LYS B 1 217 ? -11.383 10.547 28.078 1 98.06 217 LYS B CA 1
ATOM 3880 C C . LYS B 1 217 ? -12.172 10.594 29.391 1 98.06 217 LYS B C 1
ATOM 3882 O O . LYS B 1 217 ? -11.828 9.898 30.344 1 98.06 217 LYS B O 1
ATOM 3887 N N . ALA B 1 218 ? -13.188 11.344 29.328 1 97.56 218 ALA B N 1
ATOM 3888 C CA . ALA B 1 218 ? -14.008 11.523 30.516 1 97.56 218 ALA B CA 1
ATOM 3889 C C . ALA B 1 218 ? -15.07 10.43 30.625 1 97.56 218 ALA B C 1
ATOM 3891 O O . ALA B 1 218 ? -15.883 10.43 31.547 1 97.56 218 ALA B O 1
ATOM 3892 N N . GLY B 1 219 ? -15.172 9.555 29.609 1 97.88 219 GLY B N 1
ATOM 3893 C CA . GLY B 1 219 ? -16.031 8.391 29.734 1 97.88 219 GLY B CA 1
ATOM 3894 C C . GLY B 1 219 ? -17.375 8.562 29.047 1 97.88 219 GLY B C 1
ATOM 3895 O O . GLY B 1 219 ? -18.297 7.766 29.266 1 97.88 219 GLY B O 1
ATOM 3896 N N . ASP B 1 220 ? -17.484 9.617 28.281 1 98.44 220 ASP B N 1
ATOM 3897 C CA . ASP B 1 220 ? -18.734 9.773 27.531 1 98.44 220 ASP B CA 1
ATOM 3898 C C . ASP B 1 220 ? -18.906 8.641 26.531 1 98.44 220 ASP B C 1
ATOM 3900 O O . ASP B 1 220 ? -18.062 8.453 25.641 1 98.44 220 ASP B O 1
ATOM 3904 N N . PRO B 1 221 ? -20 7.961 26.562 1 98.38 221 PRO B N 1
ATOM 3905 C CA . PRO B 1 221 ? -20.125 6.758 25.734 1 98.38 221 PRO B CA 1
ATOM 3906 C C . PRO B 1 221 ? -20.125 7.062 24.234 1 98.38 221 PRO B C 1
ATOM 3908 O O . PRO B 1 221 ? -19.531 6.32 23.453 1 98.38 221 PRO B O 1
ATOM 3911 N N . LEU B 1 222 ? -20.812 8.109 23.844 1 98.56 222 LEU B N 1
ATOM 3912 C CA . LEU B 1 222 ? -20.844 8.469 22.438 1 98.56 222 LEU B CA 1
ATOM 3913 C C . LEU B 1 222 ? -19.469 8.859 21.938 1 98.56 222 LEU B C 1
ATOM 3915 O O . LEU B 1 222 ? -19.031 8.438 20.859 1 98.56 222 LEU B O 1
ATOM 3919 N N . ALA B 1 223 ? -18.781 9.664 22.688 1 98.62 223 ALA B N 1
ATOM 3920 C CA . ALA B 1 223 ? -17.438 10.086 22.344 1 98.62 223 ALA B CA 1
ATOM 3921 C C . ALA B 1 223 ? -16.484 8.891 22.25 1 98.62 223 ALA B C 1
ATOM 3923 O O . ALA B 1 223 ? -15.672 8.805 21.344 1 98.62 223 ALA B O 1
ATOM 3924 N N . GLU B 1 224 ? -16.641 8.016 23.188 1 98.69 224 GLU B N 1
ATOM 3925 C CA . GLU B 1 224 ? -15.828 6.801 23.172 1 98.69 224 GLU B CA 1
ATOM 3926 C C . GLU B 1 224 ? -16.094 5.98 21.906 1 98.69 224 GLU B C 1
ATOM 3928 O O . GLU B 1 224 ? -15.148 5.484 21.281 1 98.69 224 GLU B O 1
ATOM 3933 N N . GLU B 1 225 ? -17.312 5.84 21.625 1 98.75 225 GLU B N 1
ATOM 3934 C CA . GLU B 1 225 ? -17.688 5.109 20.422 1 98.75 225 GLU B CA 1
ATOM 3935 C C . GLU B 1 225 ? -17.078 5.746 19.172 1 98.75 225 GLU B C 1
ATOM 3937 O O . GLU B 1 225 ? -16.594 5.043 18.297 1 98.75 225 GLU B O 1
ATOM 3942 N N . ALA B 1 226 ? -17.141 7.047 19.094 1 98.75 226 ALA B N 1
ATOM 3943 C CA . ALA B 1 226 ? -16.594 7.773 17.953 1 98.75 226 ALA B CA 1
ATOM 3944 C C . ALA B 1 226 ? -15.094 7.559 17.828 1 98.75 226 ALA B C 1
ATOM 3946 O O . ALA B 1 226 ? -14.57 7.336 16.734 1 98.75 226 ALA B O 1
ATOM 3947 N N . VAL B 1 227 ? -14.422 7.586 18.938 1 98.75 227 VAL B N 1
ATOM 3948 C CA . VAL B 1 227 ? -12.969 7.406 18.969 1 98.75 227 VAL B CA 1
ATOM 3949 C C . VAL B 1 227 ? -12.625 5.969 18.578 1 98.75 227 VAL B C 1
ATOM 3951 O O . VAL B 1 227 ? -11.695 5.738 17.797 1 98.75 227 VAL B O 1
ATOM 3954 N N . HIS B 1 228 ? -13.375 5.035 19.047 1 98.81 228 HIS B N 1
ATOM 3955 C CA . HIS B 1 228 ? -13.133 3.639 18.719 1 98.81 228 HIS B CA 1
ATOM 3956 C C . HIS B 1 228 ? -13.398 3.377 17.234 1 98.81 228 HIS B C 1
ATOM 3958 O O . HIS B 1 228 ? -12.703 2.58 16.609 1 98.81 228 HIS B O 1
ATOM 3964 N N . ARG B 1 229 ? -14.469 3.998 16.734 1 98.69 229 ARG B N 1
ATOM 3965 C CA . ARG B 1 229 ? -14.758 3.885 15.312 1 98.69 229 ARG B CA 1
ATOM 3966 C C . ARG B 1 229 ? -13.594 4.395 14.477 1 98.69 229 ARG B C 1
ATOM 3968 O O . ARG B 1 229 ? -13.18 3.744 13.516 1 98.69 229 ARG B O 1
ATOM 3975 N N . LEU B 1 230 ? -13.07 5.574 14.867 1 98.81 230 LEU B N 1
ATOM 3976 C CA . LEU B 1 230 ? -11.898 6.129 14.203 1 98.81 230 LEU B CA 1
ATOM 3977 C C . LEU B 1 230 ? -10.734 5.145 14.242 1 98.81 230 LEU B C 1
ATOM 3979 O O . LEU B 1 230 ? -10.141 4.84 13.203 1 98.81 230 LEU B O 1
ATOM 3983 N N . ALA B 1 231 ? -10.438 4.621 15.359 1 98.88 231 ALA B N 1
ATOM 3984 C CA . ALA B 1 231 ? -9.297 3.736 15.562 1 98.88 231 ALA B CA 1
ATOM 3985 C C . ALA B 1 231 ? -9.484 2.422 14.812 1 98.88 231 ALA B C 1
ATOM 3987 O O . ALA B 1 231 ? -8.516 1.857 14.289 1 98.88 231 ALA B O 1
ATOM 3988 N N . LYS B 1 232 ? -10.68 1.934 14.805 1 98.75 232 LYS B N 1
ATOM 3989 C CA . LYS B 1 232 ? -11 0.699 14.094 1 98.75 232 LYS B CA 1
ATOM 3990 C C . LYS B 1 232 ? -10.609 0.8 12.625 1 98.75 232 LYS B C 1
ATOM 3992 O O . LYS B 1 232 ? -9.898 -0.058 12.102 1 98.75 232 LYS B O 1
ATOM 3997 N N . TYR B 1 233 ? -11.023 1.838 12.016 1 98.81 233 TYR B N 1
ATOM 3998 C CA . TYR B 1 233 ? -10.797 1.973 10.586 1 98.81 233 TYR B CA 1
ATOM 3999 C C . TYR B 1 233 ? -9.359 2.393 10.297 1 98.81 233 TYR B C 1
ATOM 4001 O O . TYR B 1 233 ? -8.781 1.998 9.281 1 98.81 233 TYR B O 1
ATOM 4009 N N . LEU B 1 234 ? -8.797 3.201 11.148 1 98.88 234 LEU B N 1
ATOM 4010 C CA . LEU B 1 234 ? -7.379 3.512 11 1 98.88 234 LEU B CA 1
ATOM 4011 C C . LEU B 1 234 ? -6.527 2.254 11.141 1 98.88 234 LEU B C 1
ATOM 4013 O O . LEU B 1 234 ? -5.586 2.045 10.367 1 98.88 234 LEU B O 1
ATOM 4017 N N . GLY B 1 235 ? -6.859 1.441 12.156 1 98.81 235 GLY B N 1
ATOM 4018 C CA . GLY B 1 235 ? -6.176 0.166 12.312 1 98.81 235 GLY B CA 1
ATOM 4019 C C . GLY B 1 235 ? -6.285 -0.721 11.086 1 98.81 235 GLY B C 1
ATOM 4020 O O . GLY B 1 235 ? -5.316 -1.374 10.703 1 98.81 235 GLY B O 1
ATOM 4021 N N . TRP B 1 236 ? -7.449 -0.733 10.523 1 98.69 236 TRP B N 1
ATOM 4022 C CA . TRP B 1 236 ? -7.68 -1.463 9.281 1 98.69 236 TRP B CA 1
ATOM 4023 C C . TRP B 1 236 ? -6.762 -0.956 8.172 1 98.69 236 TRP B C 1
ATOM 4025 O O . TRP B 1 236 ? -6.094 -1.746 7.504 1 98.69 236 TRP B O 1
ATOM 4035 N N . ALA B 1 237 ? -6.711 0.326 7.996 1 98.88 237 ALA B N 1
ATOM 4036 C CA . ALA B 1 237 ? -5.859 0.931 6.977 1 98.88 237 ALA B CA 1
ATOM 4037 C C . ALA B 1 237 ? -4.391 0.6 7.215 1 98.88 237 ALA B C 1
ATOM 4039 O O . ALA B 1 237 ? -3.666 0.241 6.285 1 98.88 237 ALA B O 1
ATOM 4040 N N . ILE B 1 238 ? -3.955 0.711 8.461 1 98.88 238 ILE B N 1
ATOM 4041 C CA . ILE B 1 238 ? -2.566 0.443 8.82 1 98.88 238 ILE B CA 1
ATOM 4042 C C . ILE B 1 238 ? -2.23 -1.018 8.523 1 98.88 238 ILE B C 1
ATOM 4044 O O . ILE B 1 238 ? -1.175 -1.315 7.957 1 98.88 238 ILE B O 1
ATOM 4048 N N . ALA B 1 239 ? -3.098 -1.902 8.859 1 98.62 239 ALA B N 1
ATOM 4049 C CA . ALA B 1 239 ? -2.877 -3.32 8.586 1 98.62 239 ALA B CA 1
ATOM 4050 C C . ALA B 1 239 ? -2.709 -3.568 7.09 1 98.62 239 ALA B C 1
ATOM 4052 O O . ALA B 1 239 ? -1.844 -4.344 6.68 1 98.62 239 ALA B O 1
ATOM 4053 N N . ASN B 1 240 ? -3.531 -2.951 6.312 1 98.75 240 ASN B N 1
ATOM 4054 C CA . ASN B 1 240 ? -3.424 -3.113 4.867 1 98.75 240 ASN B CA 1
ATOM 4055 C C . ASN B 1 240 ? -2.125 -2.518 4.332 1 98.75 240 ASN B C 1
ATOM 4057 O O . ASN B 1 240 ? -1.499 -3.088 3.438 1 98.75 240 ASN B O 1
ATOM 4061 N N . ILE B 1 241 ? -1.739 -1.365 4.863 1 98.81 241 ILE B N 1
ATOM 4062 C CA . ILE B 1 241 ? -0.462 -0.768 4.488 1 98.81 241 ILE B CA 1
ATOM 4063 C C . ILE B 1 241 ? 0.672 -1.745 4.785 1 98.81 241 ILE B C 1
ATOM 4065 O O . ILE B 1 241 ? 1.555 -1.956 3.951 1 98.81 241 ILE B O 1
ATOM 4069 N N . CYS B 1 242 ? 0.617 -2.377 5.93 1 98.19 242 CYS B N 1
ATOM 4070 C CA . CYS B 1 242 ? 1.625 -3.357 6.316 1 98.19 242 CYS B CA 1
ATOM 4071 C C . CYS B 1 242 ? 1.626 -4.547 5.363 1 98.19 242 CYS B C 1
ATOM 4073 O O . CYS B 1 242 ? 2.688 -5.074 5.027 1 98.19 242 CYS B O 1
ATOM 4075 N N . GLY B 1 243 ? 0.497 -4.922 4.918 1 97.62 243 GLY B N 1
ATOM 4076 C CA . GLY B 1 243 ? 0.392 -6.02 3.975 1 97.62 243 GLY B CA 1
ATOM 4077 C C . GLY B 1 243 ? 1.027 -5.715 2.631 1 97.62 243 GLY B C 1
ATOM 4078 O O . GLY B 1 243 ? 1.462 -6.629 1.922 1 97.62 243 GLY B O 1
ATOM 4079 N N . ILE B 1 244 ? 1.119 -4.473 2.293 1 98.38 244 ILE B N 1
ATOM 4080 C CA . ILE B 1 244 ? 1.598 -4.078 0.973 1 98.38 244 ILE B CA 1
ATOM 4081 C C . ILE B 1 244 ? 3.084 -3.742 1.043 1 98.38 244 ILE B C 1
ATOM 4083 O O . ILE B 1 244 ? 3.873 -4.207 0.217 1 98.38 244 ILE B O 1
ATOM 4087 N N . ILE B 1 245 ? 3.508 -2.975 2.139 1 98.12 245 ILE B N 1
ATOM 4088 C CA . ILE B 1 245 ? 4.875 -2.471 2.078 1 98.12 245 ILE B CA 1
ATOM 4089 C C . ILE B 1 245 ? 5.613 -2.824 3.367 1 98.12 245 ILE B C 1
ATOM 4091 O O . ILE B 1 245 ? 6.836 -2.688 3.447 1 98.12 245 ILE B O 1
ATOM 4095 N N . ASP B 1 246 ? 4.98 -3.227 4.441 1 97.88 246 ASP B N 1
ATOM 4096 C CA . ASP B 1 246 ? 5.578 -3.721 5.676 1 97.88 246 ASP B CA 1
ATOM 4097 C C . ASP B 1 246 ? 6.602 -2.73 6.227 1 97.88 246 ASP B C 1
ATOM 4099 O O . ASP B 1 246 ? 7.781 -3.064 6.379 1 97.88 246 ASP B O 1
ATOM 4103 N N . PRO B 1 247 ? 6.148 -1.533 6.586 1 98.25 247 PRO B N 1
ATOM 4104 C CA . PRO B 1 247 ? 7.074 -0.571 7.188 1 98.25 247 PRO B CA 1
ATOM 4105 C C . PRO B 1 247 ? 7.484 -0.956 8.609 1 98.25 247 PRO B C 1
ATOM 4107 O O . PRO B 1 247 ? 6.77 -1.707 9.281 1 98.25 247 PRO B O 1
ATOM 4110 N N . SER B 1 248 ? 8.641 -0.473 9.07 1 98.06 248 SER B N 1
ATOM 4111 C CA . SER B 1 248 ? 9.109 -0.773 10.422 1 98.06 248 SER B CA 1
ATOM 4112 C C . SER B 1 248 ? 8.438 0.13 11.453 1 98.06 248 SER B C 1
ATOM 4114 O O . SER B 1 248 ? 8.352 -0.219 12.633 1 98.06 248 SER B O 1
ATOM 4116 N N . ILE B 1 249 ? 7.945 1.32 10.945 1 98.81 249 ILE B N 1
ATOM 4117 C CA . ILE B 1 249 ? 7.414 2.295 11.898 1 98.81 249 ILE B CA 1
ATOM 4118 C C . ILE B 1 249 ? 6.359 3.162 11.203 1 98.81 249 ILE B C 1
ATOM 4120 O O . ILE B 1 249 ? 6.457 3.428 10.008 1 98.81 249 ILE B O 1
ATOM 4124 N N . ILE B 1 250 ? 5.34 3.568 11.945 1 98.88 250 ILE B N 1
ATOM 4125 C CA . ILE B 1 250 ? 4.281 4.469 11.5 1 98.88 250 ILE B CA 1
ATOM 4126 C C . ILE B 1 250 ? 4.117 5.605 12.508 1 98.88 250 ILE B C 1
ATOM 4128 O O . ILE B 1 250 ? 3.934 5.359 13.703 1 98.88 250 ILE B O 1
ATOM 4132 N N . ALA B 1 251 ? 4.207 6.828 12.023 1 98.88 251 ALA B N 1
ATOM 4133 C CA . ALA B 1 251 ? 4.004 8 12.867 1 98.88 251 ALA B CA 1
ATOM 4134 C C . ALA B 1 251 ? 2.605 8.586 12.672 1 98.88 251 ALA B C 1
ATOM 4136 O O . ALA B 1 251 ? 2.133 8.719 11.547 1 98.88 251 ALA B O 1
ATOM 4137 N N . ILE B 1 252 ? 1.941 8.891 13.758 1 98.88 252 ILE B N 1
ATOM 4138 C CA . ILE B 1 252 ? 0.625 9.523 13.75 1 98.88 252 ILE B CA 1
ATOM 4139 C C . ILE B 1 252 ? 0.755 10.992 14.133 1 98.88 252 ILE B C 1
ATOM 4141 O O . ILE B 1 252 ? 1.244 11.312 15.219 1 98.88 252 ILE B O 1
ATOM 4145 N N . GLY B 1 253 ? 0.374 11.82 13.227 1 98.5 253 GLY B N 1
ATOM 4146 C CA . GLY B 1 253 ? 0.361 13.258 13.484 1 98.5 253 GLY B CA 1
ATOM 4147 C C . GLY B 1 253 ? -0.997 13.891 13.242 1 98.5 253 GLY B C 1
ATOM 4148 O O . GLY B 1 253 ? -2.023 13.211 13.289 1 98.5 253 GLY B O 1
ATOM 4149 N N . GLY B 1 254 ? -1.005 15.242 13.164 1 96.81 254 GLY B N 1
ATOM 4150 C CA . GLY B 1 254 ? -2.244 15.977 12.961 1 96.81 254 GLY B CA 1
ATOM 4151 C C . GLY B 1 254 ? -2.924 16.359 14.266 1 96.81 254 GLY B C 1
ATOM 4152 O O . GLY B 1 254 ? -2.506 15.93 15.344 1 96.81 254 GLY B O 1
ATOM 4153 N N . GLY B 1 255 ? -3.902 17.156 14.125 1 96.5 255 GLY B N 1
ATOM 4154 C CA . GLY B 1 255 ? -4.574 17.734 15.281 1 96.5 255 GLY B CA 1
ATOM 4155 C C . GLY B 1 255 ? -5.098 16.703 16.25 1 96.5 255 GLY B C 1
ATOM 4156 O O . GLY B 1 255 ? -4.984 16.875 17.469 1 96.5 255 GLY B O 1
ATOM 4157 N N . LEU B 1 256 ? -5.668 15.609 15.805 1 97.69 256 LEU B N 1
ATOM 4158 C CA . LEU B 1 256 ? -6.254 14.586 16.672 1 97.69 256 LEU B CA 1
ATOM 4159 C C . LEU B 1 256 ? -5.172 13.867 17.469 1 97.69 256 LEU B C 1
ATOM 4161 O O . LEU B 1 256 ? -5.457 13.289 18.516 1 97.69 256 LEU B O 1
ATOM 4165 N N . SER B 1 257 ? -3.957 13.867 16.953 1 97.44 257 SER B N 1
ATOM 4166 C CA . SER B 1 257 ? -2.867 13.156 17.609 1 97.44 257 SER B CA 1
ATOM 4167 C C . SER B 1 257 ? -2.504 13.797 18.938 1 97.44 257 SER B C 1
ATOM 4169 O O . SER B 1 257 ? -1.812 13.195 19.766 1 97.44 257 SER B O 1
ATOM 4171 N N . TYR B 1 258 ? -2.977 15.008 19.203 1 96.06 258 TYR B N 1
ATOM 4172 C CA . TYR B 1 258 ? -2.711 15.695 20.453 1 96.06 258 TYR B CA 1
ATOM 4173 C C . TYR B 1 258 ? -3.363 14.961 21.625 1 96.06 258 TYR B C 1
ATOM 4175 O O . TYR B 1 258 ? -3.037 15.219 22.781 1 96.06 258 TYR B O 1
ATOM 4183 N N . ALA B 1 259 ? -4.285 14.07 21.328 1 96.44 259 ALA B N 1
ATOM 4184 C CA . ALA B 1 259 ? -4.879 13.227 22.359 1 96.44 259 ALA B CA 1
ATOM 4185 C C . ALA B 1 259 ? -3.834 12.32 23 1 96.44 259 ALA B C 1
ATOM 4187 O O . ALA B 1 259 ? -4.078 11.719 24.047 1 96.44 259 ALA B O 1
ATOM 4188 N N . GLY B 1 260 ? -2.711 12.148 22.344 1 97.31 260 GLY B N 1
ATOM 4189 C CA . GLY B 1 260 ? -1.56 11.492 22.938 1 97.31 260 GLY B CA 1
ATOM 4190 C C . GLY B 1 260 ? -1.732 9.984 23.062 1 97.31 260 GLY B C 1
ATOM 4191 O O . GLY B 1 260 ? -2.246 9.336 22.156 1 97.31 260 GLY B O 1
ATOM 4192 N N . GLU B 1 261 ? -1.245 9.5 24.141 1 98.12 261 GLU B N 1
ATOM 4193 C CA . GLU B 1 261 ? -1.207 8.062 24.359 1 98.12 261 GLU B CA 1
ATOM 4194 C C . GLU B 1 261 ? -2.615 7.473 24.391 1 98.12 261 GLU B C 1
ATOM 4196 O O . GLU B 1 261 ? -2.82 6.316 24.016 1 98.12 261 GLU B O 1
ATOM 4201 N N . PHE B 1 262 ? -3.553 8.312 24.812 1 98.44 262 PHE B N 1
ATOM 4202 C CA . PHE B 1 262 ? -4.93 7.844 24.875 1 98.44 262 PHE B CA 1
ATOM 4203 C C . PHE B 1 262 ? -5.383 7.297 23.531 1 98.44 262 PHE B C 1
ATOM 4205 O O . PHE B 1 262 ? -5.824 6.152 23.422 1 98.44 262 PHE B O 1
ATOM 4212 N N . LEU B 1 263 ? -5.238 8.055 22.5 1 98.5 263 LEU B N 1
ATOM 4213 C CA . LEU B 1 263 ? -5.648 7.66 21.156 1 98.5 263 LEU B CA 1
ATOM 4214 C C . LEU B 1 263 ? -4.684 6.633 20.578 1 98.5 263 LEU B C 1
ATOM 4216 O O . LEU B 1 263 ? -5.109 5.66 19.953 1 98.5 263 LEU B O 1
ATOM 4220 N N . LEU B 1 264 ? -3.418 6.832 20.812 1 98.75 264 LEU B N 1
ATOM 4221 C CA . LEU B 1 264 ? -2.379 5.984 20.234 1 98.75 264 LEU B CA 1
ATOM 4222 C C . LEU B 1 264 ? -2.568 4.531 20.656 1 98.75 264 LEU B C 1
ATOM 4224 O O . LEU B 1 264 ? -2.451 3.621 19.844 1 98.75 264 LEU B O 1
ATOM 4228 N N . GLU B 1 265 ? -2.865 4.297 21.891 1 98.75 265 GLU B N 1
ATOM 4229 C CA . GLU B 1 265 ? -3.016 2.939 22.406 1 98.75 265 GLU B CA 1
ATOM 4230 C C . GLU B 1 265 ? -4.215 2.24 21.781 1 98.75 265 GLU B C 1
ATOM 4232 O O . GLU B 1 265 ? -4.164 1.044 21.484 1 98.75 265 GLU B O 1
ATOM 4237 N N . ILE B 1 266 ? -5.285 2.963 21.625 1 98.75 266 ILE B N 1
ATOM 4238 C CA . ILE B 1 266 ? -6.469 2.391 20.984 1 98.75 266 ILE B CA 1
ATOM 4239 C C . ILE B 1 266 ? -6.152 2.018 19.547 1 98.75 266 ILE B C 1
ATOM 4241 O O . ILE B 1 266 ? -6.551 0.951 19.062 1 98.75 266 ILE B O 1
ATOM 4245 N N . ILE B 1 267 ? -5.387 2.854 18.859 1 98.88 267 ILE B N 1
ATOM 4246 C CA . ILE B 1 267 ? -4.988 2.596 17.469 1 98.88 267 ILE B CA 1
ATOM 4247 C C . ILE B 1 267 ? -4.121 1.339 17.422 1 98.88 267 ILE B C 1
ATOM 4249 O O . ILE B 1 267 ? -4.309 0.489 16.547 1 98.88 267 ILE B O 1
ATOM 4253 N N . LYS B 1 268 ? -3.178 1.239 18.344 1 98.81 268 LYS B N 1
ATOM 4254 C CA . LYS B 1 268 ? -2.295 0.078 18.391 1 98.81 268 LYS B CA 1
ATOM 4255 C C . LYS B 1 268 ? -3.092 -1.213 18.562 1 98.81 268 LYS B C 1
ATOM 4257 O O . LYS B 1 268 ? -2.865 -2.186 17.828 1 98.81 268 LYS B O 1
ATOM 4262 N N . ILE B 1 269 ? -4.008 -1.188 19.438 1 98.62 269 ILE B N 1
ATOM 4263 C CA . ILE B 1 269 ? -4.82 -2.363 19.734 1 98.62 269 ILE B CA 1
ATOM 4264 C C . ILE B 1 269 ? -5.629 -2.75 18.5 1 98.62 269 ILE B C 1
ATOM 4266 O O . ILE B 1 269 ? -5.641 -3.916 18.094 1 98.62 269 ILE B O 1
ATOM 4270 N N . GLU B 1 270 ? -6.277 -1.779 17.906 1 98.56 270 GLU B N 1
ATOM 4271 C CA . GLU B 1 270 ? -7.109 -2.045 16.734 1 98.56 270 GLU B CA 1
ATOM 4272 C C . GLU B 1 270 ? -6.266 -2.52 15.547 1 98.56 270 GLU B C 1
ATOM 4274 O O . GLU B 1 270 ? -6.723 -3.332 14.742 1 98.56 270 GLU B O 1
ATOM 4279 N N . THR B 1 271 ? -5.035 -2.014 15.445 1 98.75 271 THR B N 1
ATOM 4280 C CA . THR B 1 271 ? -4.133 -2.42 14.375 1 98.75 271 THR B CA 1
ATOM 4281 C C . THR B 1 271 ? -3.703 -3.873 14.555 1 98.75 271 THR B C 1
ATOM 4283 O O . THR B 1 271 ? -3.814 -4.676 13.625 1 98.75 271 THR B O 1
ATOM 4286 N N . ILE B 1 272 ? -3.293 -4.199 15.734 1 98.12 272 ILE B N 1
ATOM 4287 C CA . ILE B 1 272 ? -2.779 -5.535 16.031 1 98.12 272 ILE B CA 1
ATOM 4288 C C . ILE B 1 272 ? -3.852 -6.578 15.727 1 98.12 272 ILE B C 1
ATOM 4290 O O . ILE B 1 272 ? -3.551 -7.641 15.172 1 98.12 272 ILE B O 1
ATOM 4294 N N . LYS B 1 273 ? -5.09 -6.277 15.992 1 97.12 273 LYS B N 1
ATOM 4295 C CA . LYS B 1 273 ? -6.219 -7.172 15.766 1 97.12 273 LYS B CA 1
ATOM 4296 C C . LYS B 1 273 ? -6.352 -7.527 14.281 1 97.12 273 LYS B C 1
ATOM 4298 O O . LYS B 1 273 ? -6.965 -8.531 13.93 1 97.12 273 LYS B O 1
ATOM 4303 N N . ARG B 1 274 ? -5.719 -6.766 13.445 1 97.56 274 ARG B N 1
ATOM 4304 C CA . ARG B 1 274 ? -6.047 -6.871 12.031 1 97.56 274 ARG B CA 1
ATOM 4305 C C . ARG B 1 274 ? -4.812 -7.227 11.211 1 97.56 274 ARG B C 1
ATOM 4307 O O . ARG B 1 274 ? -4.91 -7.465 10 1 97.56 274 ARG B O 1
ATOM 4314 N N . LEU B 1 275 ? -3.633 -7.262 11.859 1 97.38 275 LEU B N 1
ATOM 4315 C CA . LEU B 1 275 ? -2.404 -7.637 11.172 1 97.38 275 LEU B CA 1
ATOM 4316 C C . LEU B 1 275 ? -2.438 -9.102 10.758 1 97.38 275 LEU B C 1
ATOM 4318 O O . LEU B 1 275 ? -2.959 -9.945 11.492 1 97.38 275 LEU B O 1
ATOM 4322 N N . THR B 1 276 ? -1.87 -9.414 9.625 1 94.69 276 THR B N 1
ATOM 4323 C CA . THR B 1 276 ? -1.822 -10.789 9.125 1 94.69 276 THR B CA 1
ATOM 4324 C C . THR B 1 276 ? -0.91 -11.648 10 1 94.69 276 THR B C 1
ATOM 4326 O O . THR B 1 276 ? -1.253 -12.781 10.328 1 94.69 276 THR B O 1
ATOM 4329 N N . TYR B 1 277 ? 0.262 -11.055 10.336 1 92.88 277 TYR B N 1
ATOM 4330 C CA . TYR B 1 277 ? 1.257 -11.773 11.125 1 92.88 277 TYR B CA 1
ATOM 4331 C C . TYR B 1 277 ? 1.681 -10.961 12.336 1 92.88 277 TYR B C 1
ATOM 4333 O O . TYR B 1 277 ? 2.852 -10.594 12.469 1 92.88 277 TYR B O 1
ATOM 4341 N N . PRO B 1 278 ? 0.813 -10.805 13.289 1 94.06 278 PRO B N 1
ATOM 4342 C CA . PRO B 1 278 ? 1.105 -9.891 14.391 1 94.06 278 PRO B CA 1
ATOM 4343 C C . PRO B 1 278 ? 2.281 -10.359 15.25 1 94.06 278 PRO B C 1
ATOM 4345 O O . PRO B 1 278 ? 2.957 -9.539 15.875 1 94.06 278 PRO B O 1
ATOM 4348 N N . ASP B 1 279 ? 2.613 -11.609 15.219 1 90.69 279 ASP B N 1
ATOM 4349 C CA . ASP B 1 279 ? 3.668 -12.141 16.078 1 90.69 279 ASP B CA 1
ATOM 4350 C C . ASP B 1 279 ? 5.047 -11.867 15.484 1 90.69 279 ASP B C 1
ATOM 4352 O O . ASP B 1 279 ? 6.047 -11.836 16.203 1 90.69 279 ASP B O 1
ATOM 4356 N N . ILE B 1 280 ? 5.102 -11.594 14.172 1 88.44 280 ILE B N 1
ATOM 4357 C CA . ILE B 1 280 ? 6.426 -11.453 13.578 1 88.44 280 ILE B CA 1
ATOM 4358 C C . ILE B 1 280 ? 6.547 -10.086 12.898 1 88.44 280 ILE B C 1
ATOM 4360 O O . ILE B 1 280 ? 7.656 -9.633 12.602 1 88.44 280 ILE B O 1
ATOM 4364 N N . ALA B 1 281 ? 5.457 -9.508 12.633 1 93.25 281 ALA B N 1
ATOM 4365 C CA . ALA B 1 281 ? 5.492 -8.297 11.828 1 93.25 281 ALA B CA 1
ATOM 4366 C C . ALA B 1 281 ? 4.535 -7.242 12.375 1 93.25 281 ALA B C 1
ATOM 4368 O O . ALA B 1 281 ? 3.416 -7.09 11.875 1 93.25 281 ALA B O 1
ATOM 4369 N N . THR B 1 282 ? 4.852 -6.578 13.383 1 96.81 282 THR B N 1
ATOM 4370 C CA . THR B 1 282 ? 4.125 -5.449 13.945 1 96.81 282 THR B CA 1
ATOM 4371 C C . THR B 1 282 ? 4.953 -4.172 13.852 1 96.81 282 THR B C 1
ATOM 4373 O O . THR B 1 282 ? 6.059 -4.098 14.391 1 96.81 282 THR B O 1
ATOM 4376 N N . PRO B 1 283 ? 4.449 -3.217 13.141 1 98.06 283 PRO B N 1
ATOM 4377 C CA . PRO B 1 283 ? 5.195 -1.957 13.078 1 98.06 283 PRO B CA 1
ATOM 4378 C C . PRO B 1 283 ? 5.164 -1.191 14.398 1 98.06 283 PRO B C 1
ATOM 4380 O O . PRO B 1 283 ? 4.207 -1.318 15.172 1 98.06 283 PRO B O 1
ATOM 4383 N N . GLU B 1 284 ? 6.23 -0.46 14.664 1 98.5 284 GLU B N 1
ATOM 4384 C CA . GLU B 1 284 ? 6.102 0.548 15.711 1 98.5 284 GLU B CA 1
ATOM 4385 C C . GLU B 1 284 ? 5.105 1.632 15.312 1 98.5 284 GLU B C 1
ATOM 4387 O O . GLU B 1 284 ? 5.09 2.076 14.164 1 98.5 284 GLU B O 1
ATOM 4392 N N . ILE B 1 285 ? 4.227 1.979 16.188 1 98.88 285 ILE B N 1
ATOM 4393 C CA . ILE B 1 285 ? 3.303 3.09 15.984 1 98.88 285 ILE B CA 1
ATOM 4394 C C . ILE B 1 285 ? 3.553 4.168 17.031 1 98.88 285 ILE B C 1
ATOM 4396 O O . ILE B 1 285 ? 3.428 3.916 18.234 1 98.88 285 ILE B O 1
ATOM 4400 N N . VAL B 1 286 ? 3.895 5.363 16.531 1 98.88 286 VAL B N 1
ATOM 4401 C CA . VAL B 1 286 ? 4.344 6.398 17.453 1 98.88 286 VAL B CA 1
ATOM 4402 C C . VAL B 1 286 ? 3.676 7.727 17.109 1 98.88 286 VAL B C 1
ATOM 4404 O O . VAL B 1 286 ? 3.066 7.863 16.047 1 98.88 286 VAL B O 1
ATOM 4407 N N . LEU B 1 287 ? 3.732 8.664 18.031 1 98.81 287 LEU B N 1
ATOM 4408 C CA . LEU B 1 287 ? 3.281 10.023 17.766 1 98.81 287 LEU B CA 1
ATOM 4409 C C . LEU B 1 287 ? 4.352 10.812 17.016 1 98.81 287 LEU B C 1
ATOM 4411 O O . LEU B 1 287 ? 5.543 10.688 17.312 1 98.81 287 LEU B O 1
ATOM 4415 N N . ALA B 1 288 ? 3.951 11.57 16.047 1 98.56 288 ALA B N 1
ATOM 4416 C CA . ALA B 1 288 ? 4.871 12.469 15.352 1 98.56 288 ALA B CA 1
ATOM 4417 C C . ALA B 1 288 ? 5.41 13.539 16.297 1 98.56 288 ALA B C 1
ATOM 4419 O O . ALA B 1 288 ? 4.742 13.914 17.266 1 98.56 288 ALA B O 1
ATOM 4420 N N . ARG B 1 289 ? 6.531 14.047 15.977 1 98 289 ARG B N 1
ATOM 4421 C CA . ARG B 1 289 ? 7.234 14.938 16.891 1 98 289 ARG B CA 1
ATOM 4422 C C . ARG B 1 289 ? 6.988 16.406 16.516 1 98 289 ARG B C 1
ATOM 4424 O O . ARG B 1 289 ? 6.762 17.234 17.391 1 98 289 ARG B O 1
ATOM 4431 N N . PHE B 1 290 ? 6.965 16.797 15.266 1 97 290 PHE B N 1
ATOM 4432 C CA . PHE B 1 290 ? 7.223 18.172 14.852 1 97 290 PHE B CA 1
ATOM 4433 C C . PHE B 1 290 ? 5.918 18.938 14.711 1 97 290 PHE B C 1
ATOM 4435 O O . PHE B 1 290 ? 5.926 20.172 14.625 1 97 290 PHE B O 1
ATOM 4442 N N . ARG B 1 291 ? 4.809 18.312 14.656 1 94.06 291 ARG B N 1
ATOM 4443 C CA . ARG B 1 291 ? 3.498 18.938 14.625 1 94.06 291 ARG B CA 1
ATOM 4444 C C . ARG B 1 291 ? 3.434 20.016 13.531 1 94.06 291 ARG B C 1
ATOM 4446 O O . ARG B 1 291 ? 3.727 19.734 12.367 1 94.06 291 ARG B O 1
ATOM 4453 N N . ASN B 1 292 ? 3.205 21.234 13.922 1 92.19 292 ASN B N 1
ATOM 4454 C CA . ASN B 1 292 ? 2.939 22.297 12.969 1 92.19 292 ASN B CA 1
ATOM 4455 C C . ASN B 1 292 ? 4.211 22.734 12.234 1 92.19 292 ASN B C 1
ATOM 4457 O O . ASN B 1 292 ? 4.145 23.422 11.219 1 92.19 292 ASN B O 1
ATOM 4461 N N . GLU B 1 293 ? 5.309 22.297 12.648 1 96.94 293 GLU B N 1
ATOM 4462 C CA . GLU B 1 293 ? 6.574 22.703 12.039 1 96.94 293 GLU B CA 1
ATOM 4463 C C . GLU B 1 293 ? 7.027 21.672 11 1 96.94 293 GLU B C 1
ATOM 4465 O O . GLU B 1 293 ? 7.953 21.938 10.227 1 96.94 293 GLU B O 1
ATOM 4470 N N . ALA B 1 294 ? 6.359 20.547 10.977 1 97.69 294 ALA B N 1
ATOM 4471 C CA . ALA B 1 294 ? 6.809 19.406 10.18 1 97.69 294 ALA B CA 1
ATOM 4472 C C . ALA B 1 294 ? 6.926 19.781 8.703 1 97.69 294 ALA B C 1
ATOM 4474 O O . ALA B 1 294 ? 7.875 19.375 8.023 1 97.69 294 ALA B O 1
ATOM 4475 N N . GLY B 1 295 ? 5.961 20.531 8.242 1 97.69 295 GLY B N 1
ATOM 4476 C CA . GLY B 1 295 ? 5.949 20.891 6.836 1 97.69 295 GLY B CA 1
ATOM 4477 C C . GLY B 1 295 ? 7.191 21.656 6.41 1 97.69 295 GLY B C 1
ATOM 4478 O O . GLY B 1 295 ? 7.863 21.266 5.453 1 97.69 295 GLY B O 1
ATOM 4479 N N . MET B 1 296 ? 7.539 22.703 7.152 1 98.25 296 MET B N 1
ATOM 4480 C CA . MET B 1 296 ? 8.703 23.531 6.836 1 98.25 296 MET B CA 1
ATOM 4481 C C . MET B 1 296 ? 9.992 22.719 6.953 1 98.25 296 MET B C 1
ATOM 4483 O O . MET B 1 296 ? 10.852 22.797 6.074 1 98.25 296 MET B O 1
ATOM 4487 N N . ILE B 1 297 ? 10.094 21.969 7.953 1 98.56 297 ILE B N 1
ATOM 4488 C CA . ILE B 1 297 ? 11.297 21.188 8.227 1 98.56 297 ILE B CA 1
ATOM 4489 C C . ILE B 1 297 ? 11.477 20.141 7.141 1 98.56 297 ILE B C 1
ATOM 4491 O O . ILE B 1 297 ? 12.578 19.969 6.609 1 98.56 297 ILE B O 1
ATOM 4495 N N . GLY B 1 298 ? 10.391 19.438 6.836 1 98.69 298 GLY B N 1
ATOM 4496 C CA . GLY B 1 298 ? 10.445 18.422 5.797 1 98.69 298 GLY B CA 1
ATOM 4497 C C . GLY B 1 298 ? 10.812 18.984 4.438 1 98.69 298 GLY B C 1
ATOM 4498 O O . GLY B 1 298 ? 11.648 18.406 3.73 1 98.69 298 GLY B O 1
ATOM 4499 N N . CYS B 1 299 ? 10.242 20.078 4.113 1 98.56 299 CYS B N 1
ATOM 4500 C CA . CYS B 1 299 ? 10.508 20.719 2.824 1 98.56 299 CYS B CA 1
ATOM 4501 C C . CYS B 1 299 ? 11.961 21.156 2.729 1 98.56 299 CYS B C 1
ATOM 4503 O O . CYS B 1 299 ? 12.594 21 1.681 1 98.56 299 CYS B O 1
ATOM 4505 N N . ALA B 1 300 ? 12.508 21.656 3.805 1 98.19 300 ALA B N 1
ATOM 4506 C CA . ALA B 1 300 ? 13.891 22.109 3.824 1 98.19 300 ALA B CA 1
ATOM 4507 C C . ALA B 1 300 ? 14.859 20.953 3.611 1 98.19 300 ALA B C 1
ATOM 4509 O O . ALA B 1 300 ? 16.016 21.156 3.258 1 98.19 300 ALA B O 1
ATOM 4510 N N . ASN B 1 301 ? 14.383 19.75 3.801 1 97.81 301 ASN B N 1
ATOM 4511 C CA . ASN B 1 301 ? 15.227 18.562 3.721 1 97.81 301 ASN B CA 1
ATOM 4512 C C . ASN B 1 301 ? 14.828 17.672 2.557 1 97.81 301 ASN B C 1
ATOM 4514 O O . ASN B 1 301 ? 15.336 16.547 2.426 1 97.81 301 ASN B O 1
ATOM 4518 N N . LEU B 1 302 ? 13.992 18.078 1.721 1 97.94 302 LEU B N 1
ATOM 4519 C CA . LEU B 1 302 ? 13.352 17.297 0.673 1 97.94 302 LEU B CA 1
ATOM 4520 C C . LEU B 1 302 ? 14.391 16.672 -0.256 1 97.94 302 LEU B C 1
ATOM 4522 O O . LEU B 1 302 ? 14.266 15.508 -0.639 1 97.94 302 LEU B O 1
ATOM 4526 N N . GLN B 1 303 ? 15.469 17.344 -0.584 1 96.31 303 GLN B N 1
ATOM 4527 C CA . GLN B 1 303 ? 16.469 16.906 -1.555 1 96.31 303 GLN B CA 1
ATOM 4528 C C . GLN B 1 303 ? 17.109 15.594 -1.118 1 96.31 303 GLN B C 1
ATOM 4530 O O . GLN B 1 303 ? 17.531 14.789 -1.957 1 96.31 303 GLN B O 1
ATOM 4535 N N . HIS B 1 304 ? 17.125 15.336 0.121 1 96.81 304 HIS B N 1
ATOM 4536 C CA . HIS B 1 304 ? 17.828 14.18 0.656 1 96.81 304 HIS B CA 1
ATOM 4537 C C . HIS B 1 304 ? 16.953 12.93 0.588 1 96.81 304 HIS B C 1
ATOM 4539 O O . HIS B 1 304 ? 17.438 11.828 0.872 1 96.81 304 HIS B O 1
ATOM 4545 N N . TYR B 1 305 ? 15.703 13.047 0.153 1 96.81 305 TYR B N 1
ATOM 4546 C CA . TYR B 1 305 ? 14.789 11.922 0.188 1 96.81 305 TYR B CA 1
ATOM 4547 C C . TYR B 1 305 ? 14.203 11.648 -1.192 1 96.81 305 TYR B C 1
ATOM 4549 O O . TYR B 1 305 ? 13.234 10.891 -1.327 1 96.81 305 TYR B O 1
ATOM 4557 N N . LEU B 1 306 ? 14.75 12.273 -2.205 1 93.69 306 LEU B N 1
ATOM 4558 C CA . LEU B 1 306 ? 14.258 12.094 -3.566 1 93.69 306 LEU B CA 1
ATOM 4559 C C . LEU B 1 306 ? 14.898 10.867 -4.215 1 93.69 306 LEU B C 1
ATOM 4561 O O . LEU B 1 306 ? 16.031 10.5 -3.885 1 93.69 306 LEU B O 1
#

Nearest PDB structures (foldseek):
  1z05-assembly1_A-2  TM=8.837E-01  e=6.176E-27  Vibrio cholerae O1 biovar El Tor str. N16961
  2yhy-assembly1_A  TM=8.224E-01  e=7.445E-27  Homo sapiens
  4db3-assembly1_A  TM=8.511E-01  e=5.460E-26  Vibrio vulnificus
  2yhw-assembly1_A-2  TM=8.101E-01  e=5.453E-27  Homo sapiens
  2ap1-assembly1_A  TM=8.234E-01  e=7.012E-25  Salmonella enterica subsp. enterica serovar Typhimurium